Protein 7B27 (pdb70)

Nearest PDB structures (foldseek):
  7b27-assembly1_AAA  TM=1.005E+00  e=3.354E-48  Severe acute respiratory syndrome coronavirus 2
  7ora-assembly2_C  TM=9.867E-01  e=9.655E-39  Severe acute respiratory syndrome coronavirus 2
  7ps4-assembly1_E  TM=9.774E-01  e=1.907E-38  Severe acute respiratory syndrome coronavirus 2
  7ndc-assembly1_A  TM=9.432E-01  e=2.980E-39  Severe acute respiratory syndrome coronavirus 2
  7q6e-assembly1_C  TM=9.424E-01  e=5.886E-39  Severe acute respiratory syndrome coronavirus 2

Solvent-accessible surface area: 28440 Å² total; per-residue (Å²): 121,10,45,10,42,121,12,13,130,32,139,81,17,19,9,0,1,8,11,82,103,82,134,1,28,94,3,10,0,32,1,42,82,8,76,113,35,115,83,40,72,36,55,56,23,64,69,39,50,47,122,36,0,42,102,61,36,21,29,17,0,57,1,0,12,0,0,0,41,18,49,24,12,173,30,1,7,27,62,85,110,22,76,0,3,21,38,1,2,36,6,33,128,95,11,59,0,0,0,0,0,32,50,0,41,129,90,1,27,79,136,48,2,22,23,52,9,1,15,4,13,32,42,101,73,90,1,75,73,51,64,102,29,32,45,9,134,34,52,78,51,25,112,87,96,17,131,65,90,48,24,171,47,6,27,5,4,3,6,8,2,18,2,68,83,63,152,39,92,28,142,15,1,23,8,0,0,0,1,11,12,110,161,63,123,39,18,0,1,0,69,189,119,23,98,116,25,75,148,99,190,83,38,58,12,48,114,12,19,134,29,125,141,14,21,11,0,4,6,8,85,92,81,162,7,46,151,52,142,29,75,4,47,89,22,41,124,40,86,75,24,12,4,11,2,0,2,40,8,15,20,125,69,6,76,124,70,120,72,111,41,5,52,1,0,14,0,0,0,48,3,65,13,7,85,30,1,6,1,52,26,106,31,101,0,3,8,57,1,3,38,6,21,104,103,7,42,0,0,0,0,0,36,43,10,28,154,118,2,12,77,140,59,10,11,34,18,3,2,5,4,6,45,46,183,71,87,6,147,54,64,60,122,30,41,49,30,137,23,56,79,51,27,114,96,97,16,128,52,57,24,48,178,40,8,33,4,3,1,2,14,26,6,1,69,57,126,44,43,79,12,147,28,0,0,11,0,0,0,2,6,14,122,134,40,79,6,65,1,23,1,0,10,49,1,25,51,10,10,3,0,37,0,14,0,67,2,50,53,33,96,3,48,37,68,21,0,6,0,0,18,30,11,117,68,121,21,11,49,10,0,0,9,14,28,69,68,43,148,124,64,85,69,32,156,51,0,59,74,45,12,47,8,55,35,19,34,129,119,58,9,0,47,0,40,0,51,76,1,88,81,135,2,37,1,40,0,18,0,0,0,16,35,6,23,135,82,56,60,96,34,86,6,0,7,4,92,23,8,97,0,44,2,53,76,59,144,161,126,46,63,5,55,26,53,49,20,42,124,28,167,61,48,26,54,32,142,2,20,0,58,3,48,58,31,89,2,52,37,77,18,0,5,1,1,15,33,29,111,82,38,23,20,79,14,0,0,12,14,28,84,44,36,134,126,66,88,45,24,96,50,0,134,79,41,13,48,14,55,39,13,55,135,130,54,12,0,40,0,56,0,66,91,1,105,83,137,0,37,2,53,0,19,0,0,0,14,42,19,30,144,88,44,77,49,39,25,5,0,3,0,77,27,14,96,0,35,3,69,130

Secondary structure (P-SEA, 3-state):
cccccccccccccccccbbbbbbbcccccccccccccccccbbbbccccccccccccccbbbbbccccccccccccccccccccccccccccccccccccccccccccccccccccbbbbcccccccccccccccccccccccccccccccccccccbbbbccccccccccbbbbbbbbccccccccccccccccccccccc/cbbbbbbbcccccccbbbbbbbbbcccccccbbbbbbbbcccccccccccccccccbbbbcccccccccccccccccbbbbbbccccccccbbbbbbbccccccccccccccccbbbbbbccccc/cccccccccccccccbbbbbbbbbcccccccbbbbbbbbcccccccccccccccccbbbbcccccccbbbbbbccccbbbbbbccccccccbbbbbbbcccccccccccccccccccccccc/ccaaaaaaccccccccbbbbbccccccccaaaaaacccccbbbbccccccccccccccbbbbbbbccccccccccccccccccccccccccccccbbbbbbbccccccccccccccccccccccccccccccccccccccccccccccccccccccccccccccccccccbbbbbbbbbcc

Sequence (630 aa):
LCPFGEVFNATRFASVYAWNRKRISNCVADYSVLYNSASFSTFKCYGVSPTKLNDLCFTNVYADSFVIRGDEVRQIAPGQTGKIADYNYKLPDDFTGCVIAWNSNNLDSKVGGNYNYLYRLFRKSNLKPFERDISTEIYQAGSTPCNGVEGFNCYFPLQSYGFQPTNGVGYQPYRVVVLSFEHAPATVCGPKKSTNLVKNKCCPFGEVFNATRFASVYAWNRKRISNCVADYSVLYNSASFSTFKCYGVSPTKLNDLCFTNVYADSFVIRGDEVRQIAPGQTGKIADYNYKLPDDFTGCVIAWNSNNLDSKVGGNYNYLYRLFRKSNLKPFERDISTEIYQAGSTPCNGVEGFNCYFPLQSYGFQPTNGVGYQPYRVVVLSFEQVQLVESGGGLVRPGGSLRLSCVGSGFTFSGYAMNWYRQAPGKALELVAGISNAGDLTHYEEPMKGRVAISRANDKNTVYLQMDDLKPEDTAVYRCHAPGVRVGTGERKDVWGQGAQVTVSSEQKQVQLVESGGGLVRPGGSLRLSCVGSGFTFSGYAMNWYRQAPGKALELVAGISNAGDLTHYEEPMKGRVAISRANDKNTVYLQMDDLKPEDTAVYRCHAPGVRVGTGERKDVWGQGAQVTVSS

B-factor: mean 74.39, std 18.1, range [40.39, 150.67]

Foldseek 3Di:
DWPPCCQVVPQDAAALLAKDKDKTFQAEDECVCVVPDPQWPDKFWDPDDSVPPLVDFFHIKIKIKHKDAQLCLVQPDAPHDDQRCWNGAPAHNRFGFIKIKGQPLVRQADQQFRQRYKGFNADPGTADHVRHDPDFAWGQQDDDDQPSPADPSTGTRMGGQRSHDDPDSRSHMMMMITTGGHVDPRTHHHPVVHPPSNPVVD/DPPVCQVVPLDAAALLQKDKDFPFDDQDDQCCVVVPPFWPFKAWDQDDSNCPNVDDFGIKMKIKHKDFQQCLVLPDAPHDDQSCWNGAHAHNNFGWIKTKGFPLVNQADQQFRQRHKGFRDDPGTADHVHHDPDFAFHAQDPDDPVRPDDVSTHTRIGGLRQNSVDDSRSHMMMMMIITGD/DFAKAKDWADEDAQQAKTKIKIATDPFQLLQWKKWKWWADVPRDIDTAKIGHSQDPDIDGDPPQVPQWDWDADSVRRMIMIIGGSDDQRRQTWMKMKTPQCDDPPPPPRIHIYPTHGHGHHHDDD/DFAKEKDWADEAAQQDKIKIKIATPDFQLLQFKKWKWWAAVPGDIHTAKIDGSNDDDIGGDPVHPPQWDWDADSVRRMIMIIGGRDDQVRQTWMKMKTAACDPPPPPPRMHIYPTHGRGHDD

Radius of gyration: 33.66 Å; Cα contacts (8 Å, |Δi|>4): 1546; chains: 4; bounding box: 50×59×108 Å

Structure (mmCIF, N/CA/C/O backbone):
data_7B27
#
_entry.id   7B27
#
_cell.length_a   63.290
_cell.length_b   63.290
_cell.length_c   411.910
_cell.angle_alpha   90.000
_cell.angle_beta   90.000
_cell.angle_gamma   90.000
#
_symmetry.space_group_name_H-M   'P 43 21 2'
#
loop_
_entity.id
_entity.type
_entity.pdbx_description
1 polymer 'Surface glycoprotein'
2 polymer 'neutralizing nanobody NM1230'
3 non-polymer 2-acetamido-2-deoxy-beta-D-glucopyranose
#
loop_
_atom_site.group_PDB
_atom_site.id
_atom_site.type_symbol
_atom_site.label_atom_id
_atom_site.label_alt_id
_atom_site.label_comp_id
_atom_site.label_asym_id
_atom_site.label_entity_id
_atom_site.label_seq_id
_atom_site.pdbx_PDB_ins_code
_atom_site.Cartn_x
_atom_site.Cartn_y
_atom_site.Cartn_z
_atom_site.occupancy
_atom_site.B_iso_or_equiv
_atom_site.auth_seq_id
_atom_site.auth_comp_id
_atom_site.auth_asym_id
_atom_site.auth_atom_id
_atom_site.pdbx_PDB_model_num
ATOM 1 N N . LEU A 1 17 ? 12.393 -51.724 29.380 1.000 109.025 323 LEU AAA N 1
ATOM 2 C CA . LEU A 1 17 ? 11.424 -50.832 28.661 1.000 108.929 323 LEU AAA CA 1
ATOM 3 C C . LEU A 1 17 ? 11.351 -49.481 29.387 1.000 111.226 323 LEU AAA C 1
ATOM 4 O O . LEU A 1 17 ? 11.366 -49.485 30.635 1.000 111.696 323 LEU AAA O 1
ATOM 9 N N . CYS A 1 18 ? 11.287 -48.377 28.630 1.000 112.219 324 CYS AAA N 1
ATOM 10 C CA . CYS A 1 18 ? 11.171 -46.978 29.132 1.000 109.736 324 CYS AAA CA 1
ATOM 11 C C . CYS A 1 18 ? 9.992 -46.850 30.094 1.000 107.112 324 CYS AAA C 1
ATOM 12 O O . CYS A 1 18 ? 8.943 -47.456 29.877 1.000 98.996 324 CYS AAA O 1
ATOM 15 N N . PRO A 1 19 ? 10.123 -46.051 31.180 1.000 103.435 325 PRO AAA N 1
ATOM 16 C CA . PRO A 1 19 ? 9.013 -45.806 32.099 1.000 101.828 325 PRO AAA CA 1
ATOM 17 C C . PRO A 1 19 ? 8.092 -44.678 31.604 1.000 99.164 325 PRO AAA C 1
ATOM 18 O O . PRO A 1 19 ? 8.157 -43.585 32.141 1.000 100.178 325 PRO AAA O 1
ATOM 22 N N . PHE A 1 20 ? 7.271 -44.969 30.589 1.000 96.036 326 PHE AAA N 1
ATOM 23 C CA . PHE A 1 20 ? 6.234 -44.053 30.039 1.000 92.662 326 PHE AAA CA 1
ATOM 24 C C . PHE A 1 20 ? 4.940 -44.201 30.851 1.000 92.535 326 PHE AAA C 1
ATOM 25 O O . PHE A 1 20 ? 4.226 -43.196 31.017 1.000 92.351 326 PHE AAA O 1
ATOM 33 N N . GLY A 1 21 ? 4.653 -45.414 31.337 1.000 93.723 327 GLY AAA N 1
ATOM 34 C CA . GLY A 1 21 ? 3.486 -45.722 32.188 1.000 94.349 327 GLY AAA CA 1
ATOM 35 C C . GLY A 1 21 ? 3.464 -44.890 33.462 1.000 94.413 327 GLY AAA C 1
ATOM 36 O O . GLY A 1 21 ? 2.358 -44.533 33.910 1.000 92.508 327 GLY AAA O 1
ATOM 37 N N . GLU A 1 22 ? 4.640 -44.589 34.024 1.000 94.342 328 GLU AAA N 1
ATOM 38 C CA . GLU A 1 22 ? 4.805 -43.792 35.272 1.000 92.832 328 GLU AAA CA 1
ATOM 39 C C . GLU A 1 22 ? 4.288 -42.361 35.066 1.000 87.625 328 GLU AAA C 1
ATOM 40 O O . GLU A 1 22 ? 3.742 -41.799 36.035 1.000 87.117 328 GLU AAA O 1
ATOM 46 N N . VAL A 1 23 ? 4.452 -41.801 33.861 1.000 83.751 329 VAL AAA N 1
ATOM 47 C CA . VAL A 1 23 ? 4.123 -40.376 33.540 1.000 83.235 329 VAL AAA CA 1
ATOM 48 C C . VAL A 1 23 ? 2.734 -40.312 32.887 1.000 79.653 329 VAL AAA C 1
ATOM 49 O O . VAL A 1 23 ? 1.945 -39.436 33.293 1.000 76.252 329 VAL AAA O 1
ATOM 53 N N . PHE A 1 24 ? 2.444 -41.195 31.926 1.000 76.822 330 PHE AAA N 1
ATOM 54 C CA . PHE A 1 24 ? 1.157 -41.236 31.178 1.000 76.232 330 PHE AAA CA 1
ATOM 55 C C . PHE A 1 24 ? 0.035 -41.760 32.086 1.000 74.688 330 PHE AAA C 1
ATOM 56 O O . PHE A 1 24 ? -1.007 -41.083 32.182 1.000 74.456 330 PHE AAA O 1
ATOM 64 N N . ASN A 1 25 ? 0.243 -42.916 32.728 1.000 77.934 331 ASN AAA N 1
ATOM 65 C CA . ASN A 1 25 ? -0.767 -43.599 33.584 1.000 83.125 331 ASN AAA CA 1
ATOM 66 C C . ASN A 1 25 ? -0.528 -43.246 35.060 1.000 80.995 331 ASN AAA C 1
ATOM 67 O O . ASN A 1 25 ? -0.737 -44.127 35.919 1.000 83.428 331 ASN AAA O 1
ATOM 72 N N . ALA A 1 26 ? -0.129 -42.001 35.345 1.000 76.253 332 ALA AAA N 1
ATOM 73 C CA . ALA A 1 26 ? 0.049 -41.463 36.715 1.000 73.590 332 ALA AAA CA 1
ATOM 74 C C . ALA A 1 26 ? -1.328 -41.268 37.361 1.000 73.868 332 ALA AAA C 1
ATOM 75 O O . ALA A 1 26 ? -2.303 -41.034 36.618 1.000 72.114 332 ALA AAA O 1
ATOM 77 N N . THR A 1 27 ? -1.399 -41.367 38.693 1.000 76.259 333 THR AAA N 1
ATOM 78 C CA . THR A 1 27 ? -2.646 -41.238 39.498 1.000 75.571 333 THR AAA CA 1
ATOM 79 C C . THR A 1 27 ? -3.142 -39.788 39.458 1.000 72.635 333 THR AAA C 1
ATOM 80 O O . THR A 1 27 ? -4.316 -39.580 39.090 1.000 70.143 333 THR AAA O 1
ATOM 84 N N . ARG A 1 28 ? -2.280 -38.836 39.829 1.000 69.952 334 ARG AAA N 1
ATOM 85 C CA . ARG A 1 28 ? -2.591 -37.381 39.884 1.000 68.854 334 ARG AAA CA 1
ATOM 86 C C . ARG A 1 28 ? -1.504 -36.600 39.136 1.000 66.750 334 ARG AAA C 1
ATOM 87 O O . ARG A 1 28 ? -0.314 -36.783 39.464 1.000 66.576 334 ARG AAA O 1
ATOM 89 N N . PHE A 1 29 ? -1.908 -35.769 38.168 1.000 63.422 335 PHE AAA N 1
ATOM 90 C CA . PHE A 1 29 ? -1.024 -34.865 37.383 1.000 60.491 335 PHE AAA CA 1
ATOM 91 C C . PHE A 1 29 ? -0.900 -33.522 38.111 1.000 57.635 335 PHE AAA C 1
ATOM 92 O O . PHE A 1 29 ? -1.740 -33.224 38.984 1.000 57.607 335 PHE AAA O 1
ATOM 100 N N . ALA A 1 30 ? 0.117 -32.738 37.746 1.000 54.503 336 ALA AAA N 1
ATOM 101 C CA . ALA A 1 30 ? 0.410 -31.401 38.313 1.000 53.026 336 ALA AAA CA 1
ATOM 102 C C . ALA A 1 30 ? -0.390 -30.335 37.558 1.000 52.059 336 ALA AAA C 1
ATOM 103 O O . ALA A 1 30 ? -1.002 -30.668 36.523 1.000 49.647 336 ALA AAA O 1
ATOM 105 N N . SER A 1 31 ? -0.382 -29.101 38.071 1.000 51.595 337 SER AAA N 1
ATOM 106 C CA . SER A 1 31 ? -0.985 -27.902 37.432 1.000 51.599 337 SER AAA CA 1
ATOM 107 C C . SER A 1 31 ? -0.077 -27.426 36.292 1.000 52.718 337 SER AAA C 1
ATOM 108 O O . SER A 1 31 ? 1.123 -27.765 36.312 1.000 54.459 337 SER AAA O 1
ATOM 111 N N . VAL A 1 32 ? -0.634 -26.671 35.341 1.000 52.797 338 VAL AAA N 1
ATOM 112 C CA . VAL A 1 32 ? 0.083 -26.156 34.135 1.000 52.574 338 VAL AAA CA 1
ATOM 113 C C . VAL A 1 32 ? 1.227 -25.232 34.573 1.000 53.024 338 VAL AAA C 1
ATOM 114 O O . VAL A 1 32 ? 2.277 -25.253 33.909 1.000 58.254 338 VAL AAA O 1
ATOM 118 N N . TYR A 1 33 ? 1.031 -24.452 35.642 1.000 51.625 339 TYR AAA N 1
ATOM 119 C CA . TYR A 1 33 ? 2.014 -23.459 36.154 1.000 52.016 339 TYR AAA CA 1
ATOM 120 C C . TYR A 1 33 ? 3.158 -24.183 36.879 1.000 52.042 339 TYR AAA C 1
ATOM 121 O O . TYR A 1 33 ? 4.282 -23.643 36.889 1.000 53.060 339 TYR AAA O 1
ATOM 130 N N . ALA A 1 34 ? 2.879 -25.358 37.458 1.000 51.074 340 ALA AAA N 1
ATOM 131 C CA . ALA A 1 34 ? 3.837 -26.185 38.232 1.000 50.957 340 ALA AAA CA 1
ATOM 132 C C . ALA A 1 34 ? 4.037 -27.542 37.541 1.000 51.807 340 ALA AAA C 1
ATOM 133 O O . ALA A 1 34 ? 4.026 -28.573 38.244 1.000 52.161 340 ALA AAA O 1
ATOM 135 N N . TRP A 1 35 ? 4.223 -27.528 36.216 1.000 52.976 341 TRP AAA N 1
ATOM 136 C CA . TRP A 1 35 ? 4.360 -28.730 35.344 1.000 52.257 341 TRP AAA CA 1
ATOM 137 C C . TRP A 1 35 ? 5.518 -29.615 35.824 1.000 54.299 341 TRP AAA C 1
ATOM 138 O O . TRP A 1 35 ? 6.644 -29.097 35.960 1.000 56.514 341 TRP AAA O 1
ATOM 149 N N . ASN A 1 36 ? 5.236 -30.900 36.074 1.000 57.349 342 ASN AAA N 1
ATOM 150 C CA . ASN A 1 36 ? 6.236 -31.935 36.452 1.000 58.797 342 ASN AAA CA 1
ATOM 151 C C . ASN A 1 36 ? 7.012 -32.354 35.199 1.000 59.617 342 ASN AAA C 1
ATOM 152 O O . ASN A 1 36 ? 6.367 -32.581 34.160 1.000 60.379 342 ASN AAA O 1
ATOM 157 N N . ARG A 1 37 ? 8.341 -32.452 35.308 1.000 64.216 343 ARG AAA N 1
ATOM 158 C CA . ARG A 1 37 ? 9.254 -32.894 34.219 1.000 66.221 343 ARG AAA CA 1
ATOM 159 C C . ARG A 1 37 ? 9.951 -34.192 34.644 1.000 66.939 343 ARG AAA C 1
ATOM 160 O O . ARG A 1 37 ? 10.561 -34.204 35.731 1.000 66.357 343 ARG AAA O 1
ATOM 168 N N . LYS A 1 38 ? 9.860 -35.232 33.807 1.000 70.328 344 LYS AAA N 1
ATOM 169 C CA . LYS A 1 38 ? 10.551 -36.539 33.979 1.000 72.077 344 LYS AAA CA 1
ATOM 170 C C . LYS A 1 38 ? 11.727 -36.606 32.998 1.000 75.873 344 LYS AAA C 1
ATOM 171 O O . LYS A 1 38 ? 11.651 -35.943 31.944 1.000 80.024 344 LYS AAA O 1
ATOM 177 N N . ARG A 1 39 ? 12.768 -37.373 33.341 1.000 82.330 345 ARG AAA N 1
ATOM 178 C CA . ARG A 1 39 ? 13.971 -37.606 32.495 1.000 88.279 345 ARG AAA CA 1
ATOM 179 C C . ARG A 1 39 ? 14.001 -39.080 32.070 1.000 89.747 345 ARG AAA C 1
ATOM 180 O O . ARG A 1 39 ? 14.405 -39.927 32.893 1.000 91.279 345 ARG AAA O 1
ATOM 188 N N . ILE A 1 40 ? 13.575 -39.368 30.835 1.000 86.775 346 ILE AAA N 1
ATOM 189 C CA . ILE A 1 40 ? 13.599 -40.729 30.219 1.000 86.067 346 ILE AAA CA 1
ATOM 190 C C . ILE A 1 40 ? 14.960 -40.909 29.534 1.000 88.058 346 ILE AAA C 1
ATOM 191 O O . ILE A 1 40 ? 15.242 -40.145 28.588 1.000 86.089 346 ILE AAA O 1
ATOM 196 N N . SER A 1 41 ? 15.772 -41.867 29.998 1.000 89.139 347 SER AAA N 1
ATOM 197 C CA . SER A 1 41 ? 17.121 -42.172 29.447 1.000 87.290 347 SER AAA CA 1
ATOM 198 C C . SER A 1 41 ? 17.556 -43.597 29.815 1.000 85.358 347 SER AAA C 1
ATOM 199 O O . SER A 1 41 ? 17.152 -44.087 30.889 1.000 83.381 347 SER AAA O 1
ATOM 202 N N . ASN A 1 42 ? 18.346 -44.223 28.933 1.000 86.609 348 ASN AAA N 1
ATOM 203 C CA . ASN A 1 42 ? 18.989 -45.556 29.107 1.000 90.103 348 ASN AAA CA 1
ATOM 204 C C . ASN A 1 42 ? 17.891 -46.619 29.223 1.000 92.064 348 ASN AAA C 1
ATOM 205 O O . ASN A 1 42 ? 17.811 -47.287 30.274 1.000 92.503 348 ASN AAA O 1
ATOM 210 N N . CYS A 1 43 ? 17.085 -46.761 28.166 1.000 94.852 349 CYS AAA N 1
ATOM 211 C CA . CYS A 1 43 ? 15.892 -47.649 28.115 1.000 98.468 349 CYS AAA CA 1
ATOM 212 C C . CYS A 1 43 ? 15.336 -47.729 26.687 1.000 94.452 349 CYS AAA C 1
ATOM 213 O O . CYS A 1 43 ? 15.634 -46.829 25.878 1.000 88.092 349 CYS AAA O 1
ATOM 216 N N . VAL A 1 44 ? 14.567 -48.784 26.403 1.000 94.944 350 VAL AAA N 1
ATOM 217 C CA . VAL A 1 44 ? 13.859 -49.013 25.107 1.000 96.234 350 VAL AAA CA 1
ATOM 218 C C . VAL A 1 44 ? 12.592 -48.151 25.099 1.000 99.275 350 VAL AAA C 1
ATOM 219 O O . VAL A 1 44 ? 11.798 -48.277 26.048 1.000 105.283 350 VAL AAA O 1
ATOM 223 N N . ALA A 1 45 ? 12.420 -47.305 24.078 1.000 96.078 351 ALA AAA N 1
ATOM 224 C CA . ALA A 1 45 ? 11.254 -46.406 23.908 1.000 91.221 351 ALA AAA CA 1
ATOM 225 C C . ALA A 1 45 ? 10.228 -47.067 22.980 1.000 90.046 351 ALA AAA C 1
ATOM 226 O O . ALA A 1 45 ? 10.343 -46.899 21.749 1.000 91.807 351 ALA AAA O 1
ATOM 228 N N . ASP A 1 46 ? 9.272 -47.801 23.559 1.000 88.222 352 ASP AAA N 1
ATOM 229 C CA . ASP A 1 46 ? 8.152 -48.453 22.828 1.000 88.551 352 ASP AAA CA 1
ATOM 230 C C . ASP A 1 46 ? 7.083 -47.397 22.527 1.000 89.462 352 ASP AAA C 1
ATOM 231 O O . ASP A 1 46 ? 6.295 -47.077 23.440 1.000 94.078 352 ASP AAA O 1
ATOM 236 N N . TYR A 1 47 ? 7.066 -46.881 21.293 1.000 86.763 353 TYR AAA N 1
ATOM 237 C CA . TYR A 1 47 ? 6.116 -45.844 20.811 1.000 84.621 353 TYR AAA CA 1
ATOM 238 C C . TYR A 1 47 ? 4.857 -46.505 20.234 1.000 84.659 353 TYR AAA C 1
ATOM 239 O O . TYR A 1 47 ? 3.948 -45.765 19.810 1.000 81.237 353 TYR AAA O 1
ATOM 248 N N . SER A 1 48 ? 4.805 -47.844 20.220 1.000 89.062 354 SER AAA N 1
ATOM 249 C CA . SER A 1 48 ? 3.652 -48.650 19.735 1.000 95.853 354 SER AAA CA 1
ATOM 250 C C . SER A 1 48 ? 2.412 -48.342 20.583 1.000 101.856 354 SER AAA C 1
ATOM 251 O O . SER A 1 48 ? 1.367 -48.002 19.997 1.000 112.087 354 SER AAA O 1
ATOM 254 N N . VAL A 1 49 ? 2.538 -48.458 21.911 1.000 102.544 355 VAL AAA N 1
ATOM 255 C CA . VAL A 1 49 ? 1.462 -48.166 22.909 1.000 103.081 355 VAL AAA CA 1
ATOM 256 C C . VAL A 1 49 ? 0.895 -46.760 22.669 1.000 105.997 355 VAL AAA C 1
ATOM 257 O O . VAL A 1 49 ? -0.329 -46.591 22.834 1.000 108.839 355 VAL AAA O 1
ATOM 261 N N . LEU A 1 50 ? 1.744 -45.793 22.300 1.000 103.048 356 LEU AAA N 1
ATOM 262 C CA . LEU A 1 50 ? 1.334 -44.386 22.037 1.000 98.375 356 LEU AAA CA 1
ATOM 263 C C . LEU A 1 50 ? 0.587 -44.316 20.698 1.000 102.462 356 LEU AAA C 1
ATOM 264 O O . LEU A 1 50 ? -0.423 -43.586 20.632 1.000 104.311 356 LEU AAA O 1
ATOM 269 N N . TYR A 1 51 ? 1.061 -45.042 19.677 1.000 106.798 357 TYR AAA N 1
ATOM 270 C CA . TYR A 1 51 ? 0.428 -45.128 18.332 1.000 108.794 357 TYR AAA CA 1
ATOM 271 C C . TYR A 1 51 ? -0.960 -45.768 18.455 1.000 109.828 357 TYR AAA C 1
ATOM 272 O O . TYR A 1 51 ? -1.962 -45.056 18.242 1.000 110.521 357 TYR AAA O 1
ATOM 281 N N . ASN A 1 52 ? -1.012 -47.063 18.791 1.000 113.647 358 ASN AAA N 1
ATOM 282 C CA . ASN A 1 52 ? -2.269 -47.860 18.869 1.000 115.705 358 ASN AAA CA 1
ATOM 283 C C . ASN A 1 52 ? -2.991 -47.522 20.182 1.000 113.116 358 ASN AAA C 1
ATOM 284 O O . ASN A 1 52 ? -3.002 -48.369 21.098 1.000 107.986 358 ASN AAA O 1
ATOM 289 N N . SER A 1 53 ? -3.577 -46.322 20.250 1.000 114.280 359 SER AAA N 1
ATOM 290 C CA . SER A 1 53 ? -4.328 -45.786 21.417 1.000 115.935 359 SER AAA CA 1
ATOM 291 C C . SER A 1 53 ? -5.394 -44.796 20.932 1.000 115.460 359 SER AAA C 1
ATOM 292 O O . SER A 1 53 ? -5.019 -43.692 20.487 1.000 113.530 359 SER AAA O 1
ATOM 295 N N . ALA A 1 54 ? -6.671 -45.182 21.025 1.000 115.163 360 ALA AAA N 1
ATOM 296 C CA . ALA A 1 54 ? -7.842 -44.390 20.577 1.000 115.281 360 ALA AAA CA 1
ATOM 297 C C . ALA A 1 54 ? -8.236 -43.361 21.647 1.000 115.218 360 ALA AAA C 1
ATOM 298 O O . ALA A 1 54 ? -9.090 -42.503 21.346 1.000 120.653 360 ALA AAA O 1
ATOM 300 N N . SER A 1 55 ? -7.641 -43.445 22.843 1.000 107.921 361 SER AAA N 1
ATOM 301 C CA . SER A 1 55 ? -7.886 -42.532 23.991 1.000 100.232 361 SER AAA CA 1
ATOM 302 C C . SER A 1 55 ? -7.285 -41.148 23.712 1.000 94.084 361 SER AAA C 1
ATOM 303 O O . SER A 1 55 ? -7.909 -40.144 24.111 1.000 94.950 361 SER AAA O 1
ATOM 306 N N . PHE A 1 56 ? -6.122 -41.105 23.053 1.000 86.532 362 PHE AAA N 1
ATOM 307 C CA . PHE A 1 56 ? -5.320 -39.879 22.791 1.000 84.967 362 PHE AAA CA 1
ATOM 308 C C . PHE A 1 56 ? -6.063 -38.979 21.794 1.000 82.068 362 PHE AAA C 1
ATOM 309 O O . PHE A 1 56 ? -6.124 -39.332 20.600 1.000 87.551 362 PHE AAA O 1
ATOM 317 N N . SER A 1 57 ? -6.607 -37.856 22.277 1.000 78.808 363 SER AAA N 1
ATOM 318 C CA . SER A 1 57 ? -7.320 -36.830 21.468 1.000 76.374 363 SER AAA CA 1
ATOM 319 C C . SER A 1 57 ? -6.329 -36.138 20.525 1.000 73.560 363 SER AAA C 1
ATOM 320 O O . SER A 1 57 ? -6.588 -36.124 19.305 1.000 78.539 363 SER AAA O 1
ATOM 323 N N . THR A 1 58 ? -5.241 -35.592 21.079 1.000 68.125 364 THR AAA N 1
ATOM 324 C CA . THR A 1 58 ? -4.158 -34.888 20.339 1.000 65.201 364 THR AAA CA 1
ATOM 325 C C . THR A 1 58 ? -2.882 -35.738 20.373 1.000 66.465 364 THR AAA C 1
ATOM 326 O O . THR A 1 58 ? -2.563 -36.283 21.447 1.000 67.976 364 THR AAA O 1
ATOM 330 N N . PHE A 1 59 ? -2.201 -35.849 19.229 1.000 69.621 365 PHE AAA N 1
ATOM 331 C CA . PHE A 1 59 ? -0.860 -36.471 19.065 1.000 68.331 365 PHE AAA CA 1
ATOM 332 C C . PHE A 1 59 ? -0.174 -35.814 17.861 1.000 66.446 365 PHE AAA C 1
ATOM 333 O O . PHE A 1 59 ? -0.213 -36.381 16.751 1.000 68.358 365 PHE AAA O 1
ATOM 341 N N . LYS A 1 60 ? 0.430 -34.645 18.089 1.000 64.974 366 LYS AAA N 1
ATOM 342 C CA . LYS A 1 60 ? 1.136 -33.834 17.061 1.000 67.423 366 LYS AAA CA 1
ATOM 343 C C . LYS A 1 60 ? 2.616 -33.737 17.443 1.000 68.067 366 LYS AAA C 1
ATOM 344 O O . LYS A 1 60 ? 2.900 -33.496 18.632 1.000 72.368 366 LYS AAA O 1
ATOM 350 N N . CYS A 1 61 ? 3.513 -33.924 16.472 1.000 68.507 367 CYS AAA N 1
ATOM 351 C CA . CYS A 1 61 ? 4.986 -33.805 16.644 1.000 68.725 367 CYS AAA CA 1
ATOM 352 C C . CYS A 1 61 ? 5.501 -32.609 15.837 1.000 66.335 367 CYS AAA C 1
ATOM 353 O O . CYS A 1 61 ? 4.846 -32.234 14.844 1.000 67.103 367 CYS AAA O 1
ATOM 356 N N . TYR A 1 62 ? 6.621 -32.029 16.276 1.000 67.400 368 TYR AAA N 1
ATOM 357 C CA . TYR A 1 62 ? 7.297 -30.861 15.654 1.000 71.579 368 TYR AAA CA 1
ATOM 358 C C . TYR A 1 62 ? 8.781 -31.186 15.458 1.000 73.834 368 TYR AAA C 1
ATOM 359 O O . TYR A 1 62 ? 9.418 -31.649 16.423 1.000 75.384 368 TYR AAA O 1
ATOM 368 N N . GLY A 1 63 ? 9.304 -30.957 14.248 1.000 76.993 369 GLY AAA N 1
ATOM 369 C CA . GLY A 1 63 ? 10.717 -31.196 13.889 1.000 77.057 369 GLY AAA CA 1
ATOM 370 C C . GLY A 1 63 ? 11.049 -32.677 13.778 1.000 75.576 369 GLY AAA C 1
ATOM 371 O O . GLY A 1 63 ? 12.251 -33.004 13.710 1.000 74.443 369 GLY AAA O 1
ATOM 372 N N . VAL A 1 64 ? 10.024 -33.536 13.750 1.000 73.138 370 VAL AAA N 1
ATOM 373 C CA . VAL A 1 64 ? 10.128 -35.022 13.624 1.000 75.191 370 VAL AAA CA 1
ATOM 374 C C . VAL A 1 64 ? 8.847 -35.521 12.942 1.000 76.503 370 VAL AAA C 1
ATOM 375 O O . VAL A 1 64 ? 8.015 -34.670 12.568 1.000 79.720 370 VAL AAA O 1
ATOM 379 N N . SER A 1 65 ? 8.700 -36.839 12.778 1.000 76.066 371 SER AAA N 1
ATOM 380 C CA . SER A 1 65 ? 7.515 -37.494 12.165 1.000 77.051 371 SER AAA CA 1
ATOM 381 C C . SER A 1 65 ? 6.912 -38.492 13.151 1.000 76.789 371 SER AAA C 1
ATOM 382 O O . SER A 1 65 ? 7.584 -39.444 13.540 1.000 80.972 371 SER AAA O 1
ATOM 385 N N . PRO A 1 66 ? 5.643 -38.312 13.592 1.000 79.444 372 PRO AAA N 1
ATOM 386 C CA . PRO A 1 66 ? 5.004 -39.258 14.509 1.000 81.666 372 PRO AAA CA 1
ATOM 387 C C . PRO A 1 66 ? 5.072 -40.700 13.988 1.000 83.815 372 PRO AAA C 1
ATOM 388 O O . PRO A 1 66 ? 5.593 -41.536 14.689 1.000 90.957 372 PRO AAA O 1
ATOM 392 N N . THR A 1 67 ? 4.588 -40.933 12.764 1.000 85.639 373 THR AAA N 1
ATOM 393 C CA . THR A 1 67 ? 4.493 -42.268 12.107 1.000 85.414 373 THR AAA CA 1
ATOM 394 C C . THR A 1 67 ? 5.826 -43.026 12.211 1.000 82.362 373 THR AAA C 1
ATOM 395 O O . THR A 1 67 ? 5.776 -44.269 12.307 1.000 79.201 373 THR AAA O 1
ATOM 399 N N . LYS A 1 68 ? 6.962 -42.315 12.194 1.000 79.998 374 LYS AAA N 1
ATOM 400 C CA . LYS A 1 68 ? 8.328 -42.904 12.276 1.000 79.303 374 LYS AAA CA 1
ATOM 401 C C . LYS A 1 68 ? 9.091 -42.304 13.466 1.000 81.077 374 LYS AAA C 1
ATOM 402 O O . LYS A 1 68 ? 9.952 -41.432 13.230 1.000 81.518 374 LYS AAA O 1
ATOM 404 N N . LEU A 1 69 ? 8.784 -42.756 14.691 1.000 80.371 375 LEU AAA N 1
ATOM 405 C CA . LEU A 1 69 ? 9.549 -42.436 15.932 1.000 80.884 375 LEU AAA CA 1
ATOM 406 C C . LEU A 1 69 ? 10.470 -43.609 16.294 1.000 83.999 375 LEU AAA C 1
ATOM 407 O O . LEU A 1 69 ? 11.538 -43.350 16.884 1.000 84.750 375 LEU AAA O 1
ATOM 412 N N . ASN A 1 70 ? 10.068 -44.844 15.966 1.000 86.054 376 ASN AAA N 1
ATOM 413 C CA . ASN A 1 70 ? 10.865 -46.083 16.185 1.000 86.291 376 ASN AAA CA 1
ATOM 414 C C . ASN A 1 70 ? 12.113 -46.071 15.291 1.000 87.298 376 ASN AAA C 1
ATOM 415 O O . ASN A 1 70 ? 13.042 -46.852 15.578 1.000 84.417 376 ASN AAA O 1
ATOM 420 N N . ASP A 1 71 ? 12.132 -45.223 14.255 1.000 92.057 377 ASP AAA N 1
ATOM 421 C CA . ASP A 1 71 ? 13.248 -45.091 13.278 1.000 95.069 377 ASP AAA CA 1
ATOM 422 C C . ASP A 1 71 ? 14.182 -43.943 13.690 1.000 91.558 377 ASP AAA C 1
ATOM 423 O O . ASP A 1 71 ? 14.842 -43.378 12.794 1.000 94.365 377 ASP AAA O 1
ATOM 428 N N . LEU A 1 72 ? 14.251 -43.621 14.988 1.000 85.875 378 LEU AAA N 1
ATOM 429 C CA . LEU A 1 72 ? 15.038 -42.479 15.530 1.000 86.173 378 LEU AAA CA 1
ATOM 430 C C . LEU A 1 72 ? 15.629 -42.847 16.896 1.000 84.208 378 LEU AAA C 1
ATOM 431 O O . LEU A 1 72 ? 15.076 -43.746 17.562 1.000 79.230 378 LEU AAA O 1
ATOM 436 N N . CYS A 1 73 ? 16.706 -42.157 17.286 1.000 86.715 379 CYS AAA N 1
ATOM 437 C CA . CYS A 1 73 ? 17.444 -42.339 18.566 1.000 92.036 379 CYS AAA CA 1
ATOM 438 C C . CYS A 1 73 ? 17.939 -40.980 19.076 1.000 93.070 379 CYS AAA C 1
ATOM 439 O O . CYS A 1 73 ? 18.608 -40.267 18.299 1.000 87.878 379 CYS AAA O 1
ATOM 442 N N . PHE A 1 74 ? 17.621 -40.647 20.333 1.000 93.034 380 PHE AAA N 1
ATOM 443 C CA . PHE A 1 74 ? 17.949 -39.355 20.994 1.000 90.293 380 PHE AAA CA 1
ATOM 444 C C . PHE A 1 74 ? 18.748 -39.626 22.276 1.000 86.992 380 PHE AAA C 1
ATOM 445 O O . PHE A 1 74 ? 18.578 -40.708 22.875 1.000 79.631 380 PHE AAA O 1
ATOM 453 N N . THR A 1 75 ? 19.580 -38.660 22.682 1.000 86.453 381 THR AAA N 1
ATOM 454 C CA . THR A 1 75 ? 20.508 -38.755 23.845 1.000 89.072 381 THR AAA CA 1
ATOM 455 C C . THR A 1 75 ? 19.800 -38.328 25.139 1.000 91.354 381 THR AAA C 1
ATOM 456 O O . THR A 1 75 ? 20.416 -38.487 26.209 1.000 92.283 381 THR AAA O 1
ATOM 460 N N . ASN A 1 76 ? 18.574 -37.797 25.045 1.000 95.482 382 ASN AAA N 1
ATOM 461 C CA . ASN A 1 76 ? 17.722 -37.424 26.208 1.000 94.850 382 ASN AAA CA 1
ATOM 462 C C . ASN A 1 76 ? 16.295 -37.137 25.728 1.000 90.376 382 ASN AAA C 1
ATOM 463 O O . ASN A 1 76 ? 16.140 -36.612 24.608 1.000 89.770 382 ASN AAA O 1
ATOM 468 N N . VAL A 1 77 ? 15.301 -37.470 26.558 1.000 85.659 383 VAL AAA N 1
ATOM 469 C CA . VAL A 1 77 ? 13.845 -37.292 26.273 1.000 81.907 383 VAL AAA CA 1
ATOM 470 C C . VAL A 1 77 ? 13.161 -36.776 27.545 1.000 83.069 383 VAL AAA C 1
ATOM 471 O O . VAL A 1 77 ? 12.903 -37.593 28.453 1.000 81.997 383 VAL AAA O 1
ATOM 475 N N . TYR A 1 78 ? 12.894 -35.466 27.603 1.000 83.205 384 TYR AAA N 1
ATOM 476 C CA . TYR A 1 78 ? 12.222 -34.774 28.735 1.000 80.041 384 TYR AAA CA 1
ATOM 477 C C . TYR A 1 78 ? 10.703 -34.867 28.553 1.000 74.825 384 TYR AAA C 1
ATOM 478 O O . TYR A 1 78 ? 10.160 -34.169 27.673 1.000 72.162 384 TYR AAA O 1
ATOM 487 N N . ALA A 1 79 ? 10.047 -35.708 29.362 1.000 71.717 385 ALA AAA N 1
ATOM 488 C CA . ALA A 1 79 ? 8.587 -35.963 29.336 1.000 70.244 385 ALA AAA CA 1
ATOM 489 C C . ALA A 1 79 ? 7.885 -35.057 30.356 1.000 69.715 385 ALA AAA C 1
ATOM 490 O O . ALA A 1 79 ? 7.706 -35.488 31.514 1.000 73.320 385 ALA AAA O 1
ATOM 492 N N . ASP A 1 80 ? 7.505 -33.848 29.929 1.000 66.341 386 ASP AAA N 1
ATOM 493 C CA . ASP A 1 80 ? 6.745 -32.859 30.742 1.000 61.217 386 ASP AAA CA 1
ATOM 494 C C . ASP A 1 80 ? 5.263 -33.246 30.715 1.000 59.346 386 ASP AAA C 1
ATOM 495 O O . ASP A 1 80 ? 4.795 -33.692 29.650 1.000 61.019 386 ASP AAA O 1
ATOM 500 N N . SER A 1 81 ? 4.563 -33.087 31.843 1.000 56.298 387 SER AAA N 1
ATOM 501 C CA . SER A 1 81 ? 3.130 -33.448 32.017 1.000 55.801 387 SER AAA CA 1
ATOM 502 C C . SER A 1 81 ? 2.426 -32.417 32.907 1.000 54.711 387 SER AAA C 1
ATOM 503 O O . SER A 1 81 ? 3.079 -31.877 33.821 1.000 54.857 387 SER AAA O 1
ATOM 506 N N . PHE A 1 82 ? 1.140 -32.167 32.641 1.000 55.169 388 PHE AAA N 1
ATOM 507 C CA . PHE A 1 82 ? 0.277 -31.208 33.381 1.000 55.215 388 PHE AAA CA 1
ATOM 508 C C . PHE A 1 82 ? -1.173 -31.336 32.895 1.000 54.378 388 PHE AAA C 1
ATOM 509 O O . PHE A 1 82 ? -1.421 -32.099 31.938 1.000 54.274 388 PHE AAA O 1
ATOM 517 N N . VAL A 1 83 ? -2.094 -30.614 33.543 1.000 52.555 389 VAL AAA N 1
ATOM 518 C CA . VAL A 1 83 ? -3.547 -30.565 33.196 1.000 51.313 389 VAL AAA CA 1
ATOM 519 C C . VAL A 1 83 ? -3.911 -29.130 32.800 1.000 51.363 389 VAL AAA C 1
ATOM 520 O O . VAL A 1 83 ? -3.467 -28.194 33.493 1.000 51.193 389 VAL AAA O 1
ATOM 524 N N . ILE A 1 84 ? -4.688 -28.982 31.721 1.000 51.707 390 ILE AAA N 1
ATOM 525 C CA . ILE A 1 84 ? -5.256 -27.688 31.234 1.000 53.216 390 ILE AAA CA 1
ATOM 526 C C . ILE A 1 84 ? -6.666 -27.949 30.690 1.000 56.403 390 ILE AAA C 1
ATOM 527 O O . ILE A 1 84 ? -7.092 -29.121 30.694 1.000 56.480 390 ILE AAA O 1
ATOM 532 N N . ARG A 1 85 ? -7.356 -26.894 30.243 1.000 60.388 391 ARG AAA N 1
ATOM 533 C CA . ARG A 1 85 ? -8.667 -26.986 29.545 1.000 63.960 391 ARG AAA CA 1
ATOM 534 C C . ARG A 1 85 ? -8.442 -27.483 28.112 1.000 63.895 391 ARG AAA C 1
ATOM 535 O O . ARG A 1 85 ? -7.307 -27.352 27.610 1.000 60.830 391 ARG AAA O 1
ATOM 543 N N . GLY A 1 86 ? -9.494 -28.020 27.484 1.000 66.788 392 GLY AAA N 1
ATOM 544 C CA . GLY A 1 86 ? -9.477 -28.525 26.097 1.000 68.885 392 GLY AAA CA 1
ATOM 545 C C . GLY A 1 86 ? -9.229 -27.419 25.085 1.000 70.431 392 GLY AAA C 1
ATOM 546 O O . GLY A 1 86 ? -8.539 -27.686 24.081 1.000 72.103 392 GLY AAA O 1
ATOM 547 N N . ASP A 1 87 ? -9.763 -26.218 25.341 1.000 71.883 393 ASP AAA N 1
ATOM 548 C CA . ASP A 1 87 ? -9.645 -25.032 24.447 1.000 73.216 393 ASP AAA CA 1
ATOM 549 C C . ASP A 1 87 ? -8.238 -24.423 24.558 1.000 71.803 393 ASP AAA C 1
ATOM 550 O O . ASP A 1 87 ? -7.909 -23.566 23.713 1.000 72.222 393 ASP AAA O 1
ATOM 555 N N . GLU A 1 88 ? -7.444 -24.846 25.551 1.000 68.885 394 GLU AAA N 1
ATOM 556 C CA . GLU A 1 88 ? -6.070 -24.338 25.820 1.000 65.510 394 GLU AAA CA 1
ATOM 557 C C . GLU A 1 88 ? -5.013 -25.313 25.278 1.000 61.610 394 GLU AAA C 1
ATOM 558 O O . GLU A 1 88 ? -3.815 -24.992 25.393 1.000 60.312 394 GLU AAA O 1
ATOM 564 N N . VAL A 1 89 ? -5.428 -26.452 24.711 1.000 60.183 395 VAL AAA N 1
ATOM 565 C CA . VAL A 1 89 ? -4.512 -27.499 24.159 1.000 58.649 395 VAL AAA CA 1
ATOM 566 C C . VAL A 1 89 ? -3.839 -26.949 22.894 1.000 56.469 395 VAL AAA C 1
ATOM 567 O O . VAL A 1 89 ? -2.679 -27.323 22.634 1.000 53.509 395 VAL AAA O 1
ATOM 571 N N . ARG A 1 90 ? -4.546 -26.096 22.144 1.000 58.274 396 ARG AAA N 1
ATOM 572 C CA . ARG A 1 90 ? -4.053 -25.438 20.902 1.000 60.877 396 ARG AAA CA 1
ATOM 573 C C . ARG A 1 90 ? -2.896 -24.480 21.224 1.000 60.443 396 ARG AAA C 1
ATOM 574 O O . ARG A 1 90 ? -2.062 -24.253 20.324 1.000 59.706 396 ARG AAA O 1
ATOM 582 N N . GLN A 1 91 ? -2.853 -23.928 22.444 1.000 59.825 397 GLN AAA N 1
ATOM 583 C CA . GLN A 1 91 ? -1.782 -23.000 22.906 1.000 58.265 397 GLN AAA CA 1
ATOM 584 C C . GLN A 1 91 ? -0.471 -23.772 23.102 1.000 56.624 397 GLN AAA C 1
ATOM 585 O O . GLN A 1 91 ? 0.600 -23.163 22.913 1.000 57.402 397 GLN AAA O 1
ATOM 591 N N . ILE A 1 92 ? -0.550 -25.058 23.461 1.000 53.974 398 ILE AAA N 1
ATOM 592 C CA . ILE A 1 92 ? 0.636 -25.939 23.686 1.000 53.280 398 ILE AAA CA 1
ATOM 593 C C . ILE A 1 92 ? 1.271 -26.233 22.321 1.000 52.976 398 ILE AAA C 1
ATOM 594 O O . ILE A 1 92 ? 1.039 -27.332 21.777 1.000 52.424 398 ILE AAA O 1
ATOM 599 N N . ALA A 1 93 ? 2.028 -25.268 21.788 1.000 55.300 399 ALA AAA N 1
ATOM 600 C CA . ALA A 1 93 ? 2.719 -25.347 20.479 1.000 58.320 399 ALA AAA CA 1
ATOM 601 C C . ALA A 1 93 ? 3.757 -24.232 20.370 1.000 57.909 399 ALA AAA C 1
ATOM 602 O O . ALA A 1 93 ? 3.675 -23.235 21.084 1.000 59.541 399 ALA AAA O 1
ATOM 604 N N . PRO A 1 94 ? 4.764 -24.363 19.474 1.000 57.229 400 PRO AAA N 1
ATOM 605 C CA . PRO A 1 94 ? 5.781 -23.326 19.294 1.000 58.013 400 PRO AAA CA 1
ATOM 606 C C . PRO A 1 94 ? 5.190 -22.002 18.782 1.000 57.809 400 PRO AAA C 1
ATOM 607 O O . PRO A 1 94 ? 4.290 -22.048 17.962 1.000 58.322 400 PRO AAA O 1
ATOM 611 N N . GLY A 1 95 ? 5.710 -20.874 19.280 1.000 57.311 401 GLY AAA N 1
ATOM 612 C CA . GLY A 1 95 ? 5.310 -19.509 18.883 1.000 56.729 401 GLY AAA CA 1
ATOM 613 C C . GLY A 1 95 ? 3.804 -19.317 18.930 1.000 55.919 401 GLY AAA C 1
ATOM 614 O O . GLY A 1 95 ? 3.200 -19.148 17.853 1.000 57.143 401 GLY AAA O 1
ATOM 615 N N . GLN A 1 96 ? 3.219 -19.349 20.132 1.000 57.849 402 GLN AAA N 1
ATOM 616 C CA . GLN A 1 96 ? 1.760 -19.183 20.373 1.000 60.381 402 GLN AAA CA 1
ATOM 617 C C . GLN A 1 96 ? 1.530 -18.003 21.324 1.000 60.013 402 GLN AAA C 1
ATOM 618 O O . GLN A 1 96 ? 2.524 -17.445 21.830 1.000 60.230 402 GLN AAA O 1
ATOM 624 N N . THR A 1 97 ? 0.261 -17.638 21.536 1.000 58.990 403 THR AAA N 1
ATOM 625 C CA . THR A 1 97 ? -0.188 -16.539 22.433 1.000 58.987 403 THR AAA CA 1
ATOM 626 C C . THR A 1 97 ? -1.281 -17.075 23.365 1.000 61.317 403 THR AAA C 1
ATOM 627 O O . THR A 1 97 ? -1.844 -18.145 23.057 1.000 66.071 403 THR AAA O 1
ATOM 631 N N . GLY A 1 98 ? -1.556 -16.357 24.459 1.000 62.160 404 GLY AAA N 1
ATOM 632 C CA . GLY A 1 98 ? -2.594 -16.700 25.451 1.000 61.269 404 GLY AAA CA 1
ATOM 633 C C . GLY A 1 98 ? -1.982 -17.017 26.804 1.000 59.553 404 GLY AAA C 1
ATOM 634 O O . GLY A 1 98 ? -0.789 -17.368 26.841 1.000 58.058 404 GLY AAA O 1
ATOM 635 N N . LYS A 1 99 ? -2.787 -16.930 27.867 1.000 57.724 405 LYS AAA N 1
ATOM 636 C CA . LYS A 1 99 ? -2.345 -17.011 29.287 1.000 58.143 405 LYS AAA CA 1
ATOM 637 C C . LYS A 1 99 ? -1.413 -18.215 29.482 1.000 56.199 405 LYS AAA C 1
ATOM 638 O O . LYS A 1 99 ? -0.369 -18.043 30.137 1.000 58.948 405 LYS AAA O 1
ATOM 644 N N . ILE A 1 100 ? -1.766 -19.376 28.919 1.000 53.749 406 ILE AAA N 1
ATOM 645 C CA . ILE A 1 100 ? -1.034 -20.667 29.106 1.000 53.486 406 ILE AAA CA 1
ATOM 646 C C . ILE A 1 100 ? 0.368 -20.555 28.489 1.000 52.498 406 ILE AAA C 1
ATOM 647 O O . ILE A 1 100 ? 1.347 -20.541 29.262 1.000 48.206 406 ILE AAA O 1
ATOM 652 N N . ALA A 1 101 ? 0.462 -20.472 27.158 1.000 54.315 407 ALA AAA N 1
ATOM 653 C CA . ALA A 1 101 ? 1.739 -20.413 26.405 1.000 54.932 407 ALA AAA CA 1
ATOM 654 C C . ALA A 1 101 ? 2.278 -18.976 26.408 1.000 54.665 407 ALA AAA C 1
ATOM 655 O O . ALA A 1 101 ? 2.429 -18.395 25.318 1.000 56.788 407 ALA AAA O 1
ATOM 657 N N . ASP A 1 102 ? 2.584 -18.452 27.599 1.000 56.774 408 ASP AAA N 1
ATOM 658 C CA . ASP A 1 102 ? 3.044 -17.055 27.840 1.000 59.722 408 ASP AAA CA 1
ATOM 659 C C . ASP A 1 102 ? 3.355 -16.861 29.330 1.000 58.893 408 ASP AAA C 1
ATOM 660 O O . ASP A 1 102 ? 4.379 -16.217 29.625 1.000 62.012 408 ASP AAA O 1
ATOM 665 N N . TYR A 1 103 ? 2.490 -17.362 30.224 1.000 57.079 409 TYR AAA N 1
ATOM 666 C CA . TYR A 1 103 ? 2.632 -17.251 31.701 1.000 55.394 409 TYR AAA CA 1
ATOM 667 C C . TYR A 1 103 ? 2.840 -18.623 32.366 1.000 53.419 409 TYR AAA C 1
ATOM 668 O O . TYR A 1 103 ? 3.407 -18.635 33.477 1.000 52.714 409 TYR AAA O 1
ATOM 677 N N . ASN A 1 104 ? 2.403 -19.726 31.741 1.000 52.926 410 ASN AAA N 1
ATOM 678 C CA . ASN A 1 104 ? 2.320 -21.064 32.395 1.000 54.160 410 ASN AAA CA 1
ATOM 679 C C . ASN A 1 104 ? 3.322 -22.047 31.774 1.000 53.192 410 ASN AAA C 1
ATOM 680 O O . ASN A 1 104 ? 4.168 -22.565 32.531 1.000 53.316 410 ASN AAA O 1
ATOM 685 N N . TYR A 1 105 ? 3.221 -22.316 30.467 1.000 54.102 411 TYR AAA N 1
ATOM 686 C CA . TYR A 1 105 ? 4.058 -23.314 29.744 1.000 54.729 411 TYR AAA CA 1
ATOM 687 C C . TYR A 1 105 ? 4.326 -22.852 28.305 1.000 54.615 411 TYR AAA C 1
ATOM 688 O O . TYR A 1 105 ? 3.453 -23.052 27.439 1.000 57.062 411 TYR AAA O 1
ATOM 697 N N . LYS A 1 106 ? 5.511 -22.277 28.063 1.000 55.710 412 LYS AAA N 1
ATOM 698 C CA . LYS A 1 106 ? 5.978 -21.820 26.724 1.000 58.574 412 LYS AAA CA 1
ATOM 699 C C . LYS A 1 106 ? 7.026 -22.803 26.187 1.000 59.835 412 LYS AAA C 1
ATOM 700 O O . LYS A 1 106 ? 7.848 -23.291 26.989 1.000 62.088 412 LYS AAA O 1
ATOM 704 N N . LEU A 1 107 ? 6.988 -23.071 24.877 1.000 62.470 413 LEU AAA N 1
ATOM 705 C CA . LEU A 1 107 ? 7.973 -23.914 24.146 1.000 64.425 413 LEU AAA CA 1
ATOM 706 C C . LEU A 1 107 ? 8.808 -23.021 23.234 1.000 67.105 413 LEU AAA C 1
ATOM 707 O O . LEU A 1 107 ? 8.358 -21.948 22.837 1.000 68.788 413 LEU AAA O 1
ATOM 712 N N . PRO A 1 108 ? 10.047 -23.432 22.875 1.000 71.074 414 PRO AAA N 1
ATOM 713 C CA . PRO A 1 108 ? 10.882 -22.651 21.962 1.000 74.848 414 PRO AAA CA 1
ATOM 714 C C . PRO A 1 108 ? 10.351 -22.696 20.521 1.000 76.451 414 PRO AAA C 1
ATOM 715 O O . PRO A 1 108 ? 9.647 -23.633 20.188 1.000 76.822 414 PRO AAA O 1
ATOM 719 N N . ASP A 1 109 ? 10.698 -21.687 19.715 1.000 79.681 415 ASP AAA N 1
ATOM 720 C CA . ASP A 1 109 ? 10.276 -21.552 18.293 1.000 80.465 415 ASP AAA CA 1
ATOM 721 C C . ASP A 1 109 ? 10.838 -22.728 17.486 1.000 78.427 415 ASP AAA C 1
ATOM 722 O O . ASP A 1 109 ? 10.113 -23.234 16.605 1.000 77.578 415 ASP AAA O 1
ATOM 727 N N . ASP A 1 110 ? 12.075 -23.141 17.785 1.000 76.482 416 ASP AAA N 1
ATOM 728 C CA . ASP A 1 110 ? 12.770 -24.295 17.151 1.000 75.070 416 ASP AAA CA 1
ATOM 729 C C . ASP A 1 110 ? 12.654 -25.517 18.070 1.000 71.695 416 ASP AAA C 1
ATOM 730 O O . ASP A 1 110 ? 13.699 -26.116 18.394 1.000 74.520 416 ASP AAA O 1
ATOM 732 N N . PHE A 1 111 ? 11.426 -25.869 18.466 1.000 68.921 417 PHE AAA N 1
ATOM 733 C CA . PHE A 1 111 ? 11.109 -27.022 19.351 1.000 68.371 417 PHE AAA CA 1
ATOM 734 C C . PHE A 1 111 ? 11.189 -28.320 18.538 1.000 67.560 417 PHE AAA C 1
ATOM 735 O O . PHE A 1 111 ? 10.750 -28.329 17.371 1.000 71.152 417 PHE AAA O 1
ATOM 743 N N . THR A 1 112 ? 11.743 -29.375 19.146 1.000 65.932 418 THR AAA N 1
ATOM 744 C CA . THR A 1 112 ? 11.854 -30.743 18.571 1.000 66.038 418 THR AAA CA 1
ATOM 745 C C . THR A 1 112 ? 11.251 -31.746 19.560 1.000 67.221 418 THR AAA C 1
ATOM 746 O O . THR A 1 112 ? 11.876 -31.979 20.615 1.000 71.917 418 THR AAA O 1
ATOM 750 N N . GLY A 1 113 ? 10.081 -32.304 19.233 1.000 64.159 419 GLY AAA N 1
ATOM 751 C CA . GLY A 1 113 ? 9.374 -33.288 20.077 1.000 64.087 419 GLY AAA CA 1
ATOM 752 C C . GLY A 1 113 ? 7.933 -33.487 19.643 1.000 63.420 419 GLY AAA C 1
ATOM 753 O O . GLY A 1 113 ? 7.641 -33.285 18.448 1.000 67.487 419 GLY AAA O 1
ATOM 754 N N . CYS A 1 114 ? 7.069 -33.881 20.584 1.000 61.913 420 CYS AAA N 1
ATOM 755 C CA . CYS A 1 114 ? 5.630 -34.184 20.363 1.000 61.718 420 CYS AAA CA 1
ATOM 756 C C . CYS A 1 114 ? 4.788 -33.591 21.498 1.000 59.946 420 CYS AAA C 1
ATOM 757 O O . CYS A 1 114 ? 5.335 -33.391 22.599 1.000 62.375 420 CYS AAA O 1
ATOM 760 N N . VAL A 1 115 ? 3.508 -33.320 21.220 1.000 56.227 421 VAL AAA N 1
ATOM 761 C CA . VAL A 1 115 ? 2.491 -32.854 22.209 1.000 53.689 421 VAL AAA CA 1
ATOM 762 C C . VAL A 1 115 ? 1.341 -33.867 22.217 1.000 53.331 421 VAL AAA C 1
ATOM 763 O O . VAL A 1 115 ? 0.601 -33.929 21.214 1.000 52.688 421 VAL AAA O 1
ATOM 767 N N . ILE A 1 116 ? 1.215 -34.634 23.305 1.000 54.011 422 ILE AAA N 1
ATOM 768 C CA . ILE A 1 116 ? 0.144 -35.653 23.520 1.000 55.124 422 ILE AAA CA 1
ATOM 769 C C . ILE A 1 116 ? -0.861 -35.071 24.519 1.000 55.096 422 ILE AAA C 1
ATOM 770 O O . ILE A 1 116 ? -0.422 -34.335 25.420 1.000 57.996 422 ILE AAA O 1
ATOM 775 N N . ALA A 1 117 ? -2.150 -35.390 24.367 1.000 54.179 423 ALA AAA N 1
ATOM 776 C CA . ALA A 1 117 ? -3.241 -34.929 25.259 1.000 53.759 423 ALA AAA CA 1
ATOM 777 C C . ALA A 1 117 ? -4.485 -35.807 25.077 1.000 54.895 423 ALA AAA C 1
ATOM 778 O O . ALA A 1 117 ? -4.728 -36.262 23.942 1.000 59.739 423 ALA AAA O 1
ATOM 780 N N . TRP A 1 118 ? -5.236 -36.031 26.162 1.000 53.353 424 TRP AAA N 1
ATOM 781 C CA . TRP A 1 118 ? -6.508 -36.804 26.167 1.000 55.848 424 TRP AAA CA 1
ATOM 782 C C . TRP A 1 118 ? -7.485 -36.204 27.186 1.000 58.666 424 TRP AAA C 1
ATOM 783 O O . TRP A 1 118 ? -7.024 -35.747 28.251 1.000 60.185 424 TRP AAA O 1
ATOM 794 N N . ASN A 1 119 ? -8.781 -36.203 26.853 1.000 60.694 425 ASN AAA N 1
ATOM 795 C CA . ASN A 1 119 ? -9.886 -35.702 27.714 1.000 60.641 425 ASN AAA CA 1
ATOM 796 C C . ASN A 1 119 ? -9.929 -36.539 28.997 1.000 63.051 425 ASN AAA C 1
ATOM 797 O O . ASN A 1 119 ? -10.333 -37.716 28.920 1.000 63.455 425 ASN AAA O 1
ATOM 802 N N . SER A 1 120 ? -9.524 -35.946 30.125 1.000 66.833 426 SER AAA N 1
ATOM 803 C CA . SER A 1 120 ? -9.430 -36.599 31.457 1.000 69.057 426 SER AAA CA 1
ATOM 804 C C . SER A 1 120 ? -10.530 -36.065 32.383 1.000 69.973 426 SER AAA C 1
ATOM 805 O O . SER A 1 120 ? -10.222 -35.734 33.544 1.000 70.604 426 SER AAA O 1
ATOM 808 N N . ASN A 1 121 ? -11.768 -36.010 31.883 1.000 71.772 427 ASN AAA N 1
ATOM 809 C CA . ASN A 1 121 ? -12.960 -35.497 32.610 1.000 73.902 427 ASN AAA CA 1
ATOM 810 C C . ASN A 1 121 ? -13.453 -36.555 33.609 1.000 73.645 427 ASN AAA C 1
ATOM 811 O O . ASN A 1 121 ? -14.194 -36.184 34.537 1.000 72.270 427 ASN AAA O 1
ATOM 816 N N . ASN A 1 122 ? -13.050 -37.818 33.436 1.000 75.612 428 ASN AAA N 1
ATOM 817 C CA . ASN A 1 122 ? -13.531 -38.968 34.251 1.000 78.525 428 ASN AAA CA 1
ATOM 818 C C . ASN A 1 122 ? -12.771 -39.045 35.584 1.000 77.373 428 ASN AAA C 1
ATOM 819 O O . ASN A 1 122 ? -13.319 -39.659 36.522 1.000 74.079 428 ASN AAA O 1
ATOM 824 N N . LEU A 1 123 ? -11.571 -38.454 35.673 1.000 76.575 429 LEU AAA N 1
ATOM 825 C CA . LEU A 1 123 ? -10.662 -38.609 36.846 1.000 75.702 429 LEU AAA CA 1
ATOM 826 C C . LEU A 1 123 ? -10.015 -37.278 37.265 1.000 72.919 429 LEU AAA C 1
ATOM 827 O O . LEU A 1 123 ? -9.166 -37.322 38.178 1.000 78.498 429 LEU AAA O 1
ATOM 832 N N . ASP A 1 124 ? -10.389 -36.146 36.654 1.000 69.111 430 ASP AAA N 1
ATOM 833 C CA . ASP A 1 124 ? -9.915 -34.792 37.062 1.000 67.437 430 ASP AAA CA 1
ATOM 834 C C . ASP A 1 124 ? -11.101 -33.845 37.299 1.000 65.767 430 ASP AAA C 1
ATOM 835 O O . ASP A 1 124 ? -10.844 -32.692 37.695 1.000 66.808 430 ASP AAA O 1
ATOM 840 N N . SER A 1 125 ? -12.340 -34.298 37.074 1.000 66.364 431 SER AAA N 1
ATOM 841 C CA . SER A 1 125 ? -13.583 -33.535 37.368 1.000 70.261 431 SER AAA CA 1
ATOM 842 C C . SER A 1 125 ? -14.185 -34.030 38.686 1.000 70.862 431 SER AAA C 1
ATOM 843 O O . SER A 1 125 ? -14.044 -35.231 38.990 1.000 73.382 431 SER AAA O 1
ATOM 846 N N . LYS A 1 126 ? -14.828 -33.127 39.431 1.000 72.686 432 LYS AAA N 1
ATOM 847 C CA . LYS A 1 126 ? -15.439 -33.404 40.758 1.000 76.640 432 LYS AAA CA 1
ATOM 848 C C . LYS A 1 126 ? -16.737 -32.598 40.875 1.000 76.774 432 LYS AAA C 1
ATOM 849 O O . LYS A 1 126 ? -16.751 -31.441 40.409 1.000 73.432 432 LYS AAA O 1
ATOM 855 N N . VAL A 1 127 ? -17.767 -33.183 41.496 1.000 77.728 433 VAL AAA N 1
ATOM 856 C CA . VAL A 1 127 ? -19.159 -32.634 41.553 1.000 76.469 433 VAL AAA CA 1
ATOM 857 C C . VAL A 1 127 ? -19.103 -31.194 42.082 1.000 73.336 433 VAL AAA C 1
ATOM 858 O O . VAL A 1 127 ? -19.744 -30.316 41.470 1.000 72.633 433 VAL AAA O 1
ATOM 862 N N . GLY A 1 128 ? -18.364 -30.971 43.175 1.000 69.235 434 GLY AAA N 1
ATOM 863 C CA . GLY A 1 128 ? -18.188 -29.652 43.817 1.000 66.682 434 GLY AAA CA 1
ATOM 864 C C . GLY A 1 128 ? -17.147 -28.797 43.112 1.000 63.560 434 GLY AAA C 1
ATOM 865 O O . GLY A 1 128 ? -17.152 -27.569 43.331 1.000 59.886 434 GLY AAA O 1
ATOM 866 N N . GLY A 1 129 ? -16.278 -29.422 42.308 1.000 63.163 435 GLY AAA N 1
ATOM 867 C CA . GLY A 1 129 ? -15.205 -28.761 41.539 1.000 62.799 435 GLY AAA CA 1
ATOM 868 C C . GLY A 1 129 ? -13.834 -29.217 42.007 1.000 61.698 435 GLY AAA C 1
ATOM 869 O O . GLY A 1 129 ? -13.626 -29.281 43.235 1.000 64.427 435 GLY AAA O 1
ATOM 870 N N . ASN A 1 130 ? -12.935 -29.534 41.068 1.000 58.104 436 ASN AAA N 1
ATOM 871 C CA . ASN A 1 130 ? -11.552 -30.001 41.353 1.000 56.479 436 ASN AAA CA 1
ATOM 872 C C . ASN A 1 130 ? -10.645 -28.774 41.501 1.000 56.256 436 ASN AAA C 1
ATOM 873 O O . ASN A 1 130 ? -10.297 -28.164 40.470 1.000 58.121 436 ASN AAA O 1
ATOM 878 N N . TYR A 1 131 ? -10.283 -28.434 42.743 1.000 55.376 437 TYR AAA N 1
ATOM 879 C CA . TYR A 1 131 ? -9.481 -27.235 43.103 1.000 54.423 437 TYR AAA CA 1
ATOM 880 C C . TYR A 1 131 ? -8.046 -27.657 43.447 1.000 53.377 437 TYR AAA C 1
ATOM 881 O O . TYR A 1 131 ? -7.398 -26.975 44.261 1.000 54.469 437 TYR AAA O 1
ATOM 890 N N . ASN A 1 132 ? -7.566 -28.747 42.835 1.000 50.200 438 ASN AAA N 1
ATOM 891 C CA . ASN A 1 132 ? -6.140 -29.172 42.858 1.000 50.036 438 ASN AAA CA 1
ATOM 892 C C . ASN A 1 132 ? -5.392 -28.467 41.720 1.000 50.243 438 ASN AAA C 1
ATOM 893 O O . ASN A 1 132 ? -4.194 -28.171 41.896 1.000 54.479 438 ASN AAA O 1
ATOM 898 N N . TYR A 1 133 ? -6.082 -28.209 40.603 1.000 49.326 439 TYR AAA N 1
ATOM 899 C CA . TYR A 1 133 ? -5.509 -27.665 39.344 1.000 47.895 439 TYR AAA CA 1
ATOM 900 C C . TYR A 1 133 ? -5.739 -26.151 39.272 1.000 46.733 439 TYR AAA C 1
ATOM 901 O O . TYR A 1 133 ? -6.908 -25.717 39.319 1.000 44.910 439 TYR AAA O 1
ATOM 910 N N . LEU A 1 134 ? -4.648 -25.385 39.159 1.000 45.992 440 LEU AAA N 1
ATOM 911 C CA . LEU A 1 134 ? -4.655 -23.903 39.022 1.000 47.650 440 LEU AAA CA 1
ATOM 912 C C . LEU A 1 134 ? -3.881 -23.508 37.759 1.000 47.248 440 LEU AAA C 1
ATOM 913 O O . LEU A 1 134 ? -3.387 -24.415 37.060 1.000 48.089 440 LEU AAA O 1
ATOM 918 N N . TYR A 1 135 ? -3.788 -22.203 37.486 1.000 45.560 441 TYR AAA N 1
ATOM 919 C CA . TYR A 1 135 ? -3.017 -21.617 36.358 1.000 46.541 441 TYR AAA CA 1
ATOM 920 C C . TYR A 1 135 ? -2.750 -20.134 36.641 1.000 47.254 441 TYR AAA C 1
ATOM 921 O O . TYR A 1 135 ? -3.631 -19.460 37.211 1.000 48.122 441 TYR AAA O 1
ATOM 930 N N . ARG A 1 136 ? -1.566 -19.649 36.255 1.000 49.636 442 ARG AAA N 1
ATOM 931 C CA . ARG A 1 136 ? -1.151 -18.227 36.395 1.000 53.421 442 ARG AAA CA 1
ATOM 932 C C . ARG A 1 136 ? -1.689 -17.442 35.192 1.000 54.447 442 ARG AAA C 1
ATOM 933 O O . ARG A 1 136 ? -1.397 -17.846 34.050 1.000 51.078 442 ARG AAA O 1
ATOM 941 N N . LEU A 1 137 ? -2.454 -16.374 35.449 1.000 57.572 443 LEU AAA N 1
ATOM 942 C CA . LEU A 1 137 ? -3.071 -15.506 34.408 1.000 60.929 443 LEU AAA CA 1
ATOM 943 C C . LEU A 1 137 ? -2.511 -14.077 34.503 1.000 62.068 443 LEU AAA C 1
ATOM 944 O O . LEU A 1 137 ? -2.965 -13.220 33.719 1.000 64.866 443 LEU AAA O 1
ATOM 949 N N . PHE A 1 138 ? -1.561 -13.833 35.414 1.000 63.281 444 PHE AAA N 1
ATOM 950 C CA . PHE A 1 138 ? -0.889 -12.523 35.623 1.000 65.183 444 PHE AAA CA 1
ATOM 951 C C . PHE A 1 138 ? 0.628 -12.726 35.703 1.000 66.237 444 PHE AAA C 1
ATOM 952 O O . PHE A 1 138 ? 1.076 -13.593 36.478 1.000 62.601 444 PHE AAA O 1
ATOM 960 N N . ARG A 1 139 ? 1.389 -11.941 34.933 1.000 69.081 445 ARG AAA N 1
ATOM 961 C CA . ARG A 1 139 ? 2.877 -11.972 34.922 1.000 69.899 445 ARG AAA CA 1
ATOM 962 C C . ARG A 1 139 ? 3.413 -10.688 34.276 1.000 71.199 445 ARG AAA C 1
ATOM 963 O O . ARG A 1 139 ? 2.894 -10.300 33.210 1.000 75.215 445 ARG AAA O 1
ATOM 971 N N . LYS A 1 140 ? 4.409 -10.058 34.911 1.000 69.678 446 LYS AAA N 1
ATOM 972 C CA . LYS A 1 140 ? 5.027 -8.778 34.469 1.000 68.570 446 LYS AAA CA 1
ATOM 973 C C . LYS A 1 140 ? 5.810 -9.012 33.172 1.000 67.588 446 LYS AAA C 1
ATOM 974 O O . LYS A 1 140 ? 5.758 -8.136 32.286 1.000 66.550 446 LYS AAA O 1
ATOM 976 N N . SER A 1 141 ? 6.509 -10.149 33.080 1.000 67.426 447 SER AAA N 1
ATOM 977 C CA . SER A 1 141 ? 7.280 -10.597 31.890 1.000 70.155 447 SER AAA CA 1
ATOM 978 C C . SER A 1 141 ? 6.588 -11.805 31.250 1.000 68.639 447 SER AAA C 1
ATOM 979 O O . SER A 1 141 ? 5.628 -12.327 31.851 1.000 67.510 447 SER AAA O 1
ATOM 982 N N . ASN A 1 142 ? 7.065 -12.222 30.073 1.000 67.835 448 ASN AAA N 1
ATOM 983 C CA . ASN A 1 142 ? 6.605 -13.441 29.355 1.000 65.629 448 ASN AAA CA 1
ATOM 984 C C . ASN A 1 142 ? 7.544 -14.600 29.708 1.000 60.992 448 ASN AAA C 1
ATOM 985 O O . ASN A 1 142 ? 8.774 -14.404 29.663 1.000 62.248 448 ASN AAA O 1
ATOM 990 N N . LEU A 1 143 ? 6.967 -15.756 30.044 1.000 58.553 449 LEU AAA N 1
ATOM 991 C CA . LEU A 1 143 ? 7.691 -16.995 30.435 1.000 58.807 449 LEU AAA CA 1
ATOM 992 C C . LEU A 1 143 ? 8.622 -17.412 29.288 1.000 60.762 449 LEU AAA C 1
ATOM 993 O O . LEU A 1 143 ? 8.127 -17.548 28.154 1.000 64.858 449 LEU AAA O 1
ATOM 998 N N . LYS A 1 144 ? 9.917 -17.587 29.573 1.000 64.127 450 LYS AAA N 1
ATOM 999 C CA . LYS A 1 144 ? 10.947 -18.005 28.579 1.000 66.135 450 LYS AAA CA 1
ATOM 1000 C C . LYS A 1 144 ? 10.741 -19.479 28.234 1.000 66.402 450 LYS AAA C 1
ATOM 1001 O O . LYS A 1 144 ? 10.085 -20.203 28.980 1.000 65.296 450 LYS AAA O 1
ATOM 1004 N N . PRO A 1 145 ? 11.282 -19.967 27.092 1.000 70.415 451 PRO AAA N 1
ATOM 1005 C CA . PRO A 1 145 ? 11.146 -21.376 26.716 1.000 71.479 451 PRO AAA CA 1
ATOM 1006 C C . PRO A 1 145 ? 11.538 -22.336 27.851 1.000 69.825 451 PRO AAA C 1
ATOM 1007 O O . PRO A 1 145 ? 12.638 -22.218 28.361 1.000 70.533 451 PRO AAA O 1
ATOM 1011 N N . PHE A 1 146 ? 10.613 -23.227 28.231 1.000 68.406 452 PHE AAA N 1
ATOM 1012 C CA . PHE A 1 146 ? 10.778 -24.296 29.255 1.000 69.162 452 PHE AAA CA 1
ATOM 1013 C C . PHE A 1 146 ? 11.053 -23.702 30.646 1.000 67.205 452 PHE AAA C 1
ATOM 1014 O O . PHE A 1 146 ? 11.530 -24.452 31.522 1.000 63.554 452 PHE AAA O 1
ATOM 1022 N N . GLU A 1 147 ? 10.746 -22.417 30.859 1.000 67.345 453 GLU AAA N 1
ATOM 1023 C CA . GLU A 1 147 ? 10.860 -21.749 32.184 1.000 64.115 453 GLU AAA CA 1
ATOM 1024 C C . GLU A 1 147 ? 9.660 -22.178 33.036 1.000 62.517 453 GLU AAA C 1
ATOM 1025 O O . GLU A 1 147 ? 8.578 -22.404 32.456 1.000 61.631 453 GLU AAA O 1
ATOM 1031 N N . ARG A 1 148 ? 9.858 -22.308 34.352 1.000 62.917 454 ARG AAA N 1
ATOM 1032 C CA . ARG A 1 148 ? 8.805 -22.687 35.333 1.000 64.001 454 ARG AAA CA 1
ATOM 1033 C C . ARG A 1 148 ? 8.776 -21.649 36.460 1.000 61.875 454 ARG AAA C 1
ATOM 1034 O O . ARG A 1 148 ? 9.842 -21.383 37.049 1.000 65.983 454 ARG AAA O 1
ATOM 1042 N N . ASP A 1 149 ? 7.594 -21.089 36.733 1.000 58.791 455 ASP AAA N 1
ATOM 1043 C CA . ASP A 1 149 ? 7.331 -20.158 37.862 1.000 57.544 455 ASP AAA CA 1
ATOM 1044 C C . ASP A 1 149 ? 6.267 -20.796 38.763 1.000 56.380 455 ASP AAA C 1
ATOM 1045 O O . ASP A 1 149 ? 5.133 -20.988 38.283 1.000 60.261 455 ASP AAA O 1
ATOM 1050 N N . ILE A 1 150 ? 6.633 -21.134 40.003 1.000 53.781 456 ILE AAA N 1
ATOM 1051 C CA . ILE A 1 150 ? 5.710 -21.680 41.045 1.000 52.771 456 ILE AAA CA 1
ATOM 1052 C C . ILE A 1 150 ? 5.486 -20.620 42.132 1.000 51.240 456 ILE AAA C 1
ATOM 1053 O O . ILE A 1 150 ? 4.764 -20.922 43.104 1.000 50.052 456 ILE AAA O 1
ATOM 1058 N N . SER A 1 151 ? 6.074 -19.428 41.969 1.000 49.402 457 SER AAA N 1
ATOM 1059 C CA . SER A 1 151 ? 6.003 -18.298 42.934 1.000 48.756 457 SER AAA CA 1
ATOM 1060 C C . SER A 1 151 ? 4.554 -17.820 43.066 1.000 48.955 457 SER AAA C 1
ATOM 1061 O O . SER A 1 151 ? 3.780 -18.007 42.108 1.000 51.094 457 SER AAA O 1
ATOM 1064 N N . THR A 1 152 ? 4.219 -17.216 44.210 1.000 50.489 458 THR AAA N 1
ATOM 1065 C CA . THR A 1 152 ? 2.863 -16.707 44.546 1.000 49.974 458 THR AAA CA 1
ATOM 1066 C C . THR A 1 152 ? 2.983 -15.291 45.122 1.000 50.787 458 THR AAA C 1
ATOM 1067 O O . THR A 1 152 ? 2.410 -15.037 46.200 1.000 52.405 458 THR AAA O 1
ATOM 1071 N N . GLU A 1 153 ? 3.701 -14.409 44.419 1.000 52.375 459 GLU AAA N 1
ATOM 1072 C CA . GLU A 1 153 ? 3.876 -12.979 44.791 1.000 54.960 459 GLU AAA CA 1
ATOM 1073 C C . GLU A 1 153 ? 2.768 -12.155 44.128 1.000 55.553 459 GLU AAA C 1
ATOM 1074 O O . GLU A 1 153 ? 2.439 -12.433 42.957 1.000 55.803 459 GLU AAA O 1
ATOM 1080 N N . ILE A 1 154 ? 2.223 -11.181 44.862 1.000 57.596 460 ILE AAA N 1
ATOM 1081 C CA . ILE A 1 154 ? 1.125 -10.277 44.405 1.000 59.028 460 ILE AAA CA 1
ATOM 1082 C C . ILE A 1 154 ? 1.612 -9.527 43.158 1.000 59.246 460 ILE AAA C 1
ATOM 1083 O O . ILE A 1 154 ? 2.690 -8.906 43.228 1.000 59.235 460 ILE AAA O 1
ATOM 1088 N N . TYR A 1 155 ? 0.847 -9.607 42.064 1.000 63.241 461 TYR AAA N 1
ATOM 1089 C CA . TYR A 1 155 ? 1.158 -8.989 40.747 1.000 66.631 461 TYR AAA CA 1
ATOM 1090 C C . TYR A 1 155 ? 0.727 -7.518 40.756 1.000 70.375 461 TYR AAA C 1
ATOM 1091 O O . TYR A 1 155 ? -0.350 -7.217 41.304 1.000 69.778 461 TYR AAA O 1
ATOM 1100 N N . GLN A 1 156 ? 1.544 -6.644 40.156 1.000 76.316 462 GLN AAA N 1
ATOM 1101 C CA . GLN A 1 156 ? 1.277 -5.187 40.009 1.000 78.322 462 GLN AAA CA 1
ATOM 1102 C C . GLN A 1 156 ? 0.730 -4.919 38.602 1.000 79.950 462 GLN AAA C 1
ATOM 1103 O O . GLN A 1 156 ? 1.533 -4.910 37.646 1.000 77.373 462 GLN AAA O 1
ATOM 1109 N N . ALA A 1 157 ? -0.587 -4.717 38.490 1.000 83.739 463 ALA AAA N 1
ATOM 1110 C CA . ALA A 1 157 ? -1.302 -4.387 37.234 1.000 87.882 463 ALA AAA CA 1
ATOM 1111 C C . ALA A 1 157 ? -1.298 -2.870 37.011 1.000 90.791 463 ALA AAA C 1
ATOM 1112 O O . ALA A 1 157 ? -1.303 -2.450 35.837 1.000 88.348 463 ALA AAA O 1
ATOM 1114 N N . GLY A 1 158 ? -1.292 -2.090 38.098 1.000 97.756 464 GLY AAA N 1
ATOM 1115 C CA . GLY A 1 158 ? -1.388 -0.617 38.077 1.000 101.391 464 GLY AAA CA 1
ATOM 1116 C C . GLY A 1 158 ? -0.022 0.049 38.062 1.000 103.909 464 GLY AAA C 1
ATOM 1117 O O . GLY A 1 158 ? 0.983 -0.657 37.842 1.000 100.503 464 GLY AAA O 1
ATOM 1118 N N . SER A 1 159 ? 0.005 1.366 38.287 1.000 106.916 465 SER AAA N 1
ATOM 1119 C CA . SER A 1 159 ? 1.223 2.219 38.308 1.000 109.389 465 SER AAA CA 1
ATOM 1120 C C . SER A 1 159 ? 1.876 2.173 39.695 1.000 109.579 465 SER AAA C 1
ATOM 1121 O O . SER A 1 159 ? 3.122 2.150 39.758 1.000 111.132 465 SER AAA O 1
ATOM 1124 N N . THR A 1 160 ? 1.063 2.164 40.757 1.000 106.502 466 THR AAA N 1
ATOM 1125 C CA . THR A 1 160 ? 1.504 2.202 42.178 1.000 105.275 466 THR AAA CA 1
ATOM 1126 C C . THR A 1 160 ? 1.981 0.815 42.608 1.000 101.813 466 THR AAA C 1
ATOM 1127 O O . THR A 1 160 ? 1.468 -0.192 42.122 1.000 98.318 466 THR AAA O 1
ATOM 1131 N N . PRO A 1 161 ? 2.972 0.713 43.528 1.000 98.405 467 PRO AAA N 1
ATOM 1132 C CA . PRO A 1 161 ? 3.421 -0.582 44.042 1.000 96.296 467 PRO AAA CA 1
ATOM 1133 C C . PRO A 1 161 ? 2.363 -1.269 44.920 1.000 97.424 467 PRO AAA C 1
ATOM 1134 O O . PRO A 1 161 ? 1.468 -0.594 45.400 1.000 97.174 467 PRO AAA O 1
ATOM 1138 N N . CYS A 1 162 ? 2.503 -2.585 45.109 1.000 96.876 468 CYS AAA N 1
ATOM 1139 C CA . CYS A 1 162 ? 1.611 -3.439 45.941 1.000 98.359 468 CYS AAA CA 1
ATOM 1140 C C . CYS A 1 162 ? 2.161 -3.535 47.369 1.000 97.357 468 CYS AAA C 1
ATOM 1141 O O . CYS A 1 162 ? 1.358 -3.414 48.313 1.000 99.504 468 CYS AAA O 1
ATOM 1144 N N . ASN A 1 163 ? 3.477 -3.748 47.502 1.000 93.443 469 ASN AAA N 1
ATOM 1145 C CA . ASN A 1 163 ? 4.209 -3.934 48.786 1.000 90.128 469 ASN AAA CA 1
ATOM 1146 C C . ASN A 1 163 ? 3.826 -5.287 49.400 1.000 84.707 469 ASN AAA C 1
ATOM 1147 O O . ASN A 1 163 ? 3.776 -5.379 50.642 1.000 84.512 469 ASN AAA O 1
ATOM 1152 N N . GLY A 1 164 ? 3.579 -6.297 48.557 1.000 82.230 470 GLY AAA N 1
ATOM 1153 C CA . GLY A 1 164 ? 3.215 -7.668 48.970 1.000 83.278 470 GLY AAA CA 1
ATOM 1154 C C . GLY A 1 164 ? 1.858 -7.732 49.655 1.000 82.547 470 GLY AAA C 1
ATOM 1155 O O . GLY A 1 164 ? 1.621 -8.714 50.389 1.000 77.204 470 GLY AAA O 1
ATOM 1156 N N . VAL A 1 165 ? 0.996 -6.735 49.421 1.000 83.342 471 VAL AAA N 1
ATOM 1157 C CA . VAL A 1 165 ? -0.392 -6.655 49.970 1.000 83.993 471 VAL AAA CA 1
ATOM 1158 C C . VAL A 1 165 ? -1.365 -6.593 48.786 1.000 85.676 471 VAL AAA C 1
ATOM 1159 O O . VAL A 1 165 ? -1.114 -5.805 47.849 1.000 83.396 471 VAL AAA O 1
ATOM 1163 N N . GLU A 1 166 ? -2.417 -7.417 48.827 1.000 86.654 472 GLU AAA N 1
ATOM 1164 C CA . GLU A 1 166 ? -3.466 -7.513 47.777 1.000 85.808 472 GLU AAA CA 1
ATOM 1165 C C . GLU A 1 166 ? -4.456 -6.357 47.961 1.000 85.525 472 GLU AAA C 1
ATOM 1166 O O . GLU A 1 166 ? -4.901 -6.141 49.106 1.000 83.082 472 GLU AAA O 1
ATOM 1172 N N . GLY A 1 167 ? -4.776 -5.643 46.876 1.000 88.868 473 GLY AAA N 1
ATOM 1173 C CA . GLY A 1 167 ? -5.678 -4.474 46.891 1.000 89.255 473 GLY AAA CA 1
ATOM 1174 C C . GLY A 1 167 ? -6.098 -4.053 45.493 1.000 87.634 473 GLY AAA C 1
ATOM 1175 O O . GLY A 1 167 ? -6.474 -4.937 44.698 1.000 84.467 473 GLY AAA O 1
ATOM 1176 N N . PHE A 1 168 ? -6.039 -2.747 45.207 1.000 89.170 474 PHE AAA N 1
ATOM 1177 C CA . PHE A 1 168 ? -6.470 -2.128 43.925 1.000 91.908 474 PHE AAA CA 1
ATOM 1178 C C . PHE A 1 168 ? -5.321 -2.198 42.912 1.000 89.251 474 PHE AAA C 1
ATOM 1179 O O . PHE A 1 168 ? -4.236 -1.655 43.199 1.000 88.176 474 PHE AAA O 1
ATOM 1187 N N . ASN A 1 169 ? -5.567 -2.851 41.770 1.000 88.924 475 ASN AAA N 1
ATOM 1188 C CA . ASN A 1 169 ? -4.582 -3.094 40.678 1.000 88.914 475 ASN AAA CA 1
ATOM 1189 C C . ASN A 1 169 ? -3.432 -3.961 41.212 1.000 84.207 475 ASN AAA C 1
ATOM 1190 O O . ASN A 1 169 ? -2.327 -3.900 40.635 1.000 81.350 475 ASN AAA O 1
ATOM 1195 N N . CYS A 1 170 ? -3.697 -4.746 42.263 1.000 79.165 476 CYS AAA N 1
ATOM 1196 C CA . CYS A 1 170 ? -2.721 -5.623 42.967 1.000 76.257 476 CYS AAA CA 1
ATOM 1197 C C . CYS A 1 170 ? -3.446 -6.878 43.466 1.000 75.061 476 CYS AAA C 1
ATOM 1198 O O . CYS A 1 170 ? -4.179 -6.770 44.469 1.000 75.938 476 CYS AAA O 1
ATOM 1201 N N . TYR A 1 171 ? -3.260 -8.015 42.785 1.000 71.635 477 TYR AAA N 1
ATOM 1202 C CA . TYR A 1 171 ? -3.988 -9.283 43.059 1.000 69.450 477 TYR AAA CA 1
ATOM 1203 C C . TYR A 1 171 ? -3.058 -10.495 42.922 1.000 62.862 477 TYR AAA C 1
ATOM 1204 O O . TYR A 1 171 ? -1.940 -10.365 42.384 1.000 58.578 477 TYR AAA O 1
ATOM 1213 N N . PHE A 1 172 ? -3.539 -11.641 43.416 1.000 57.878 478 PHE AAA N 1
ATOM 1214 C CA . PHE A 1 172 ? -2.868 -12.968 43.389 1.000 53.593 478 PHE AAA CA 1
ATOM 1215 C C . PHE A 1 172 ? -2.718 -13.413 41.936 1.000 53.190 478 PHE AAA C 1
ATOM 1216 O O . PHE A 1 172 ? -3.657 -13.283 41.153 1.000 53.538 478 PHE AAA O 1
ATOM 1224 N N . PRO A 1 173 ? -1.545 -13.950 41.529 1.000 52.468 479 PRO AAA N 1
ATOM 1225 C CA . PRO A 1 173 ? -1.311 -14.310 40.130 1.000 52.016 479 PRO AAA CA 1
ATOM 1226 C C . PRO A 1 173 ? -2.031 -15.595 39.692 1.000 50.475 479 PRO AAA C 1
ATOM 1227 O O . PRO A 1 173 ? -2.408 -15.679 38.536 1.000 49.383 479 PRO AAA O 1
ATOM 1231 N N . LEU A 1 174 ? -2.201 -16.552 40.611 1.000 49.925 480 LEU AAA N 1
ATOM 1232 C CA . LEU A 1 174 ? -2.811 -17.881 40.330 1.000 51.601 480 LEU AAA CA 1
A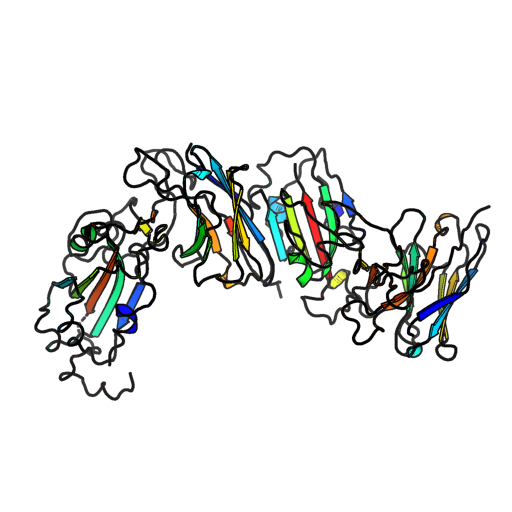TOM 1233 C C . LEU A 1 174 ? -4.340 -17.768 40.318 1.000 49.937 480 LEU AAA C 1
ATOM 1234 O O . LEU A 1 174 ? -4.887 -16.935 41.067 1.000 49.141 480 LEU AAA O 1
ATOM 1239 N N . GLN A 1 175 ? -4.983 -18.598 39.493 1.000 48.589 481 GLN AAA N 1
ATOM 1240 C CA . GLN A 1 175 ? -6.458 -18.715 39.347 1.000 49.046 481 GLN AAA CA 1
ATOM 1241 C C . GLN A 1 175 ? -6.804 -20.203 39.222 1.000 48.193 481 GLN AAA C 1
ATOM 1242 O O . GLN A 1 175 ? -6.131 -20.895 38.434 1.000 48.204 481 GLN AAA O 1
ATOM 1248 N N . SER A 1 176 ? -7.801 -20.672 39.977 1.000 48.032 482 SER AAA N 1
ATOM 1249 C CA . SER A 1 176 ? -8.248 -22.090 39.994 1.000 47.812 482 SER AAA CA 1
ATOM 1250 C C . SER A 1 176 ? -9.061 -22.390 38.731 1.000 46.850 482 SER AAA C 1
ATOM 1251 O O . SER A 1 176 ? -9.848 -21.519 38.311 1.000 43.635 482 SER AAA O 1
ATOM 1254 N N . TYR A 1 177 ? -8.854 -23.571 38.142 1.000 50.290 483 TYR AAA N 1
ATOM 1255 C CA . TYR A 1 177 ? -9.735 -24.160 37.102 1.000 53.053 483 TYR AAA CA 1
ATOM 1256 C C . TYR A 1 177 ? -11.001 -24.678 37.788 1.000 55.462 483 TYR AAA C 1
ATOM 1257 O O . TYR A 1 177 ? -10.880 -25.358 38.828 1.000 59.064 483 TYR AAA O 1
ATOM 1266 N N . GLY A 1 178 ? -12.172 -24.345 37.239 1.000 58.333 484 GLY AAA N 1
ATOM 1267 C CA . GLY A 1 178 ? -13.465 -24.913 37.663 1.000 60.639 484 GLY AAA CA 1
ATOM 1268 C C . GLY A 1 178 ? -13.418 -26.431 37.665 1.000 59.289 484 GLY AAA C 1
ATOM 1269 O O . GLY A 1 178 ? -13.405 -27.022 38.764 1.000 54.338 484 GLY AAA O 1
ATOM 1270 N N . PHE A 1 179 ? -13.356 -27.034 36.473 1.000 61.168 485 PHE AAA N 1
ATOM 1271 C CA . PHE A 1 179 ? -13.411 -28.501 36.233 1.000 62.474 485 PHE AAA CA 1
ATOM 1272 C C . PHE A 1 179 ? -14.593 -29.102 37.006 1.000 63.425 485 PHE AAA C 1
ATOM 1273 O O . PHE A 1 179 ? -14.429 -30.165 37.638 1.000 62.281 485 PHE AAA O 1
ATOM 1281 N N . GLN A 1 180 ? -15.748 -28.428 36.956 1.000 66.489 486 GLN AAA N 1
ATOM 1282 C CA . GLN A 1 180 ? -17.053 -28.964 37.428 1.000 70.027 486 GLN AAA CA 1
ATOM 1283 C C . GLN A 1 180 ? -17.643 -29.818 36.309 1.000 72.447 486 GLN AAA C 1
ATOM 1284 O O . GLN A 1 180 ? -17.293 -29.631 35.145 1.000 73.870 486 GLN AAA O 1
ATOM 1290 N N . PRO A 1 181 ? -18.533 -30.789 36.619 1.000 73.491 487 PRO AAA N 1
ATOM 1291 C CA . PRO A 1 181 ? -19.213 -31.567 35.582 1.000 72.800 487 PRO AAA CA 1
ATOM 1292 C C . PRO A 1 181 ? -19.935 -30.663 34.569 1.000 70.982 487 PRO AAA C 1
ATOM 1293 O O . PRO A 1 181 ? -20.903 -30.022 34.938 1.000 68.750 487 PRO AAA O 1
ATOM 1297 N N . THR A 1 182 ? -19.418 -30.613 33.337 1.000 71.924 488 THR AAA N 1
ATOM 1298 C CA . THR A 1 182 ? -20.008 -29.891 32.177 1.000 76.239 488 THR AAA CA 1
ATOM 1299 C C . THR A 1 182 ? -20.078 -30.845 30.979 1.000 80.825 488 THR AAA C 1
ATOM 1300 O O . THR A 1 182 ? -19.517 -31.956 31.078 1.000 86.221 488 THR AAA O 1
ATOM 1304 N N . ASN A 1 183 ? -20.740 -30.419 29.899 1.000 83.227 489 ASN AAA N 1
ATOM 1305 C CA . ASN A 1 183 ? -20.920 -31.201 28.646 1.000 81.610 489 ASN AAA CA 1
ATOM 1306 C C . ASN A 1 183 ? -19.943 -30.705 27.571 1.000 78.313 489 ASN AAA C 1
ATOM 1307 O O . ASN A 1 183 ? -19.697 -31.466 26.614 1.000 77.612 489 ASN AAA O 1
ATOM 1312 N N . GLY A 1 184 ? -19.409 -29.487 27.721 1.000 76.168 490 GLY AAA N 1
ATOM 1313 C CA . GLY A 1 184 ? -18.500 -28.847 26.749 1.000 76.195 490 GLY AAA CA 1
ATOM 1314 C C . GLY A 1 184 ? -17.062 -29.303 26.932 1.000 76.053 490 GLY AAA C 1
ATOM 1315 O O . GLY A 1 184 ? -16.449 -28.911 27.944 1.000 81.109 490 GLY AAA O 1
ATOM 1316 N N . VAL A 1 185 ? -16.540 -30.085 25.979 1.000 74.679 491 VAL AAA N 1
ATOM 1317 C CA . VAL A 1 185 ? -15.155 -30.652 25.993 1.000 72.298 491 VAL AAA CA 1
ATOM 1318 C C . VAL A 1 185 ? -14.132 -29.508 26.015 1.000 66.951 491 VAL AAA C 1
ATOM 1319 O O . VAL A 1 185 ? -13.035 -29.717 26.564 1.000 67.118 491 VAL AAA O 1
ATOM 1323 N N . GLY A 1 186 ? -14.474 -28.355 25.431 1.000 65.633 492 GLY AAA N 1
ATOM 1324 C CA . GLY A 1 186 ? -13.635 -27.140 25.430 1.000 67.658 492 GLY AAA CA 1
ATOM 1325 C C . GLY A 1 186 ? -13.284 -26.686 26.838 1.000 67.148 492 GLY AAA C 1
ATOM 1326 O O . GLY A 1 186 ? -12.132 -26.254 27.043 1.000 64.128 492 GLY AAA O 1
ATOM 1327 N N . TYR A 1 187 ? -14.237 -26.790 27.775 1.000 70.596 493 TYR AAA N 1
ATOM 1328 C CA . TYR A 1 187 ? -14.108 -26.342 29.189 1.000 73.956 493 TYR AAA CA 1
ATOM 1329 C C . TYR A 1 187 ? -13.908 -27.547 30.122 1.000 67.483 493 TYR AAA C 1
ATOM 1330 O O . TYR A 1 187 ? -14.123 -27.392 31.341 1.000 69.102 493 TYR AAA O 1
ATOM 1339 N N . GLN A 1 188 ? -13.485 -28.696 29.580 1.000 61.645 494 GLN AAA N 1
ATOM 1340 C CA . GLN A 1 188 ? -13.212 -29.939 30.353 1.000 59.371 494 GLN AAA CA 1
ATOM 1341 C C . GLN A 1 188 ? -11.706 -30.086 30.558 1.000 55.124 494 GLN AAA C 1
ATOM 1342 O O . GLN A 1 188 ? -10.919 -29.592 29.754 1.000 53.805 494 GLN AAA O 1
ATOM 1348 N N . PRO A 1 189 ? -11.262 -30.776 31.636 1.000 52.353 495 PRO AAA N 1
ATOM 1349 C CA . PRO A 1 189 ? -9.836 -30.964 31.901 1.000 52.538 495 PRO AAA CA 1
ATOM 1350 C C . PRO A 1 189 ? -9.187 -31.978 30.946 1.000 53.910 495 PRO AAA C 1
ATOM 1351 O O . PRO A 1 189 ? -9.767 -33.025 30.722 1.000 56.228 495 PRO AAA O 1
ATOM 1355 N N . TYR A 1 190 ? -8.007 -31.636 30.420 1.000 54.798 496 TYR AAA N 1
ATOM 1356 C CA . TYR A 1 190 ? -7.187 -32.473 29.505 1.000 55.115 496 TYR AAA CA 1
ATOM 1357 C C . TYR A 1 190 ? -5.804 -32.699 30.126 1.000 55.503 496 TYR AAA C 1
ATOM 1358 O O . TYR A 1 190 ? -5.178 -31.714 30.564 1.000 56.246 496 TYR AAA O 1
ATOM 1367 N N . ARG A 1 191 ? -5.351 -33.957 30.154 1.000 55.205 497 ARG AAA N 1
ATOM 1368 C CA . ARG A 1 191 ? -3.983 -34.357 30.586 1.000 56.012 497 ARG AAA CA 1
ATOM 1369 C C . ARG A 1 191 ? -3.043 -34.265 29.381 1.000 56.515 497 ARG AAA C 1
ATOM 1370 O O . ARG A 1 191 ? -3.178 -35.103 28.470 1.000 59.111 497 ARG AAA O 1
ATOM 1378 N N . VAL A 1 192 ? -2.138 -33.281 29.386 1.000 55.136 498 VAL AAA N 1
ATOM 1379 C CA . VAL A 1 192 ? -1.164 -33.011 28.286 1.000 54.656 498 VAL AAA CA 1
ATOM 1380 C C . VAL A 1 192 ? 0.202 -33.573 28.694 1.000 54.908 498 VAL AAA C 1
ATOM 1381 O O . VAL A 1 192 ? 0.561 -33.443 29.879 1.000 56.254 498 VAL AAA O 1
ATOM 1385 N N . VAL A 1 193 ? 0.919 -34.175 27.738 1.000 55.013 499 VAL AAA N 1
ATOM 1386 C CA . VAL A 1 193 ? 2.311 -34.692 27.897 1.000 53.297 499 VAL AAA CA 1
ATOM 1387 C C . VAL A 1 193 ? 3.140 -34.193 26.708 1.000 52.429 499 VAL AAA C 1
ATOM 1388 O O . VAL A 1 193 ? 2.764 -34.503 25.562 1.000 55.298 499 VAL AAA O 1
ATOM 1392 N N . VAL A 1 194 ? 4.218 -33.450 26.978 1.000 51.613 500 VAL AAA N 1
ATOM 1393 C CA . VAL A 1 194 ? 5.128 -32.862 25.949 1.000 52.749 500 VAL AAA CA 1
ATOM 1394 C C . VAL A 1 194 ? 6.450 -33.638 25.972 1.000 55.798 500 VAL AAA C 1
ATOM 1395 O O . VAL A 1 194 ? 7.266 -33.385 26.880 1.000 62.920 500 VAL AAA O 1
ATOM 1399 N N . LEU A 1 195 ? 6.645 -34.544 25.008 1.000 56.797 501 LEU AAA N 1
ATOM 1400 C CA . LEU A 1 195 ? 7.853 -35.404 24.884 1.000 57.400 501 LEU AAA CA 1
ATOM 1401 C C . LEU A 1 195 ? 8.926 -34.650 24.088 1.000 60.667 501 LEU AAA C 1
ATOM 1402 O O . LEU A 1 195 ? 9.026 -34.875 22.867 1.000 66.739 501 LEU AAA O 1
ATOM 1407 N N . SER A 1 196 ? 9.690 -33.785 24.763 1.000 63.933 502 SER AAA N 1
ATOM 1408 C CA . SER A 1 196 ? 10.800 -32.983 24.183 1.000 65.837 502 SER AAA CA 1
ATOM 1409 C C . SER A 1 196 ? 12.060 -33.850 24.080 1.000 68.061 502 SER AAA C 1
ATOM 1410 O O . SER A 1 196 ? 12.596 -34.235 25.137 1.000 72.777 502 SER AAA O 1
ATOM 1413 N N . PHE A 1 197 ? 12.508 -34.141 22.854 1.000 70.610 503 PHE AAA N 1
ATOM 1414 C CA . PHE A 1 197 ? 13.689 -34.996 22.555 1.000 73.568 503 PHE AAA CA 1
ATOM 1415 C C . PHE A 1 197 ? 14.947 -34.125 22.443 1.000 80.768 503 PHE AAA C 1
ATOM 1416 O O . PHE A 1 197 ? 14.825 -32.920 22.138 1.000 81.201 503 PHE AAA O 1
ATOM 1424 N N . GLU A 1 198 ? 16.116 -34.731 22.681 1.000 89.043 504 GLU AAA N 1
ATOM 1425 C CA . GLU A 1 198 ? 17.455 -34.089 22.575 1.000 93.566 504 GLU AAA CA 1
ATOM 1426 C C . GLU A 1 198 ? 18.439 -35.091 21.958 1.000 95.168 504 GLU AAA C 1
ATOM 1427 O O . GLU A 1 198 ? 18.576 -36.183 22.543 1.000 94.169 504 GLU AAA O 1
ATOM 1433 N N . HIS A 1 201 ? 25.113 -34.788 19.709 1.000 122.557 507 HIS AAA N 1
ATOM 1434 C CA . HIS A 1 201 ? 26.470 -35.393 19.608 1.000 121.368 507 HIS AAA CA 1
ATOM 1435 C C . HIS A 1 201 ? 26.877 -35.966 20.973 1.000 117.515 507 HIS AAA C 1
ATOM 1436 O O . HIS A 1 201 ? 27.716 -35.352 21.662 1.000 112.921 507 HIS AAA O 1
ATOM 1438 N N . ALA A 1 202 ? 26.274 -37.103 21.328 1.000 113.984 508 ALA AAA N 1
ATOM 1439 C CA . ALA A 1 202 ? 26.509 -37.888 22.562 1.000 111.563 508 ALA AAA CA 1
ATOM 1440 C C . ALA A 1 202 ? 25.885 -39.269 22.368 1.000 113.576 508 ALA AAA C 1
ATOM 1441 O O . ALA A 1 202 ? 25.089 -39.452 21.448 1.000 108.715 508 ALA AAA O 1
ATOM 1443 N N . PRO A 1 203 ? 26.226 -40.285 23.195 1.000 116.826 509 PRO AAA N 1
ATOM 1444 C CA . PRO A 1 203 ? 25.634 -41.617 23.049 1.000 114.173 509 PRO AAA CA 1
ATOM 1445 C C . PRO A 1 203 ? 24.100 -41.587 23.147 1.000 110.476 509 PRO AAA C 1
ATOM 1446 O O . PRO A 1 203 ? 23.588 -41.216 24.189 1.000 112.538 509 PRO AAA O 1
ATOM 1450 N N . ALA A 1 204 ? 23.414 -41.959 22.060 1.000 105.737 510 ALA AAA N 1
ATOM 1451 C CA . ALA A 1 204 ? 21.937 -42.043 21.973 1.000 101.077 510 ALA AAA CA 1
ATOM 1452 C C . ALA A 1 204 ? 21.445 -43.154 22.908 1.000 98.153 510 ALA AAA C 1
ATOM 1453 O O . ALA A 1 204 ? 21.673 -44.340 22.597 1.000 97.653 510 ALA AAA O 1
ATOM 1455 N N . THR A 1 205 ? 20.789 -42.768 24.007 1.000 95.044 511 THR AAA N 1
ATOM 1456 C CA . THR A 1 205 ? 20.433 -43.650 25.153 1.000 92.582 511 THR AAA CA 1
ATOM 1457 C C . THR A 1 205 ? 19.036 -44.242 24.928 1.000 90.217 511 THR AAA C 1
ATOM 1458 O O . THR A 1 205 ? 18.926 -45.485 24.911 1.000 82.501 511 THR AAA O 1
ATOM 1462 N N . VAL A 1 206 ? 18.020 -43.388 24.761 1.000 93.545 512 VAL AAA N 1
ATOM 1463 C CA . VAL A 1 206 ? 16.613 -43.809 24.481 1.000 92.896 512 VAL AAA CA 1
ATOM 1464 C C . VAL A 1 206 ? 16.511 -44.072 22.973 1.000 89.190 512 VAL AAA C 1
ATOM 1465 O O . VAL A 1 206 ? 16.820 -43.155 22.184 1.000 82.035 512 VAL AAA O 1
ATOM 1469 N N . CYS A 1 207 ? 16.119 -45.296 22.608 1.000 87.988 513 CYS AAA N 1
ATOM 1470 C CA . CYS A 1 207 ? 16.142 -45.839 21.224 1.000 89.334 513 CYS AAA CA 1
ATOM 1471 C C . CYS A 1 207 ? 14.851 -46.615 20.946 1.000 88.819 513 CYS AAA C 1
ATOM 1472 O O . CYS A 1 207 ? 14.084 -46.852 21.900 1.000 86.088 513 CYS AAA O 1
ATOM 1475 N N . GLY A 1 208 ? 14.638 -47.001 19.684 1.000 91.256 514 GLY AAA N 1
ATOM 1476 C CA . GLY A 1 208 ? 13.541 -47.893 19.261 1.000 93.885 514 GLY AAA CA 1
ATOM 1477 C C . GLY A 1 208 ? 13.769 -49.321 19.751 1.000 97.667 514 GLY AAA C 1
ATOM 1478 O O . GLY A 1 208 ? 14.776 -49.608 20.396 1.000 102.774 514 GLY AAA O 1
ATOM 1479 N N . PRO A 1 209 ? 12.847 -50.264 19.450 1.000 98.393 515 PRO AAA N 1
ATOM 1480 C CA . PRO A 1 209 ? 12.987 -51.652 19.893 1.000 96.487 515 PRO AAA CA 1
ATOM 1481 C C . PRO A 1 209 ? 13.973 -52.466 19.039 1.000 95.212 515 PRO AAA C 1
ATOM 1482 O O . PRO A 1 209 ? 14.343 -53.548 19.458 1.000 96.661 515 PRO AAA O 1
ATOM 1486 N N . LYS A 1 210 ? 14.367 -51.929 17.878 1.000 92.930 516 LYS AAA N 1
ATOM 1487 C CA . LYS A 1 210 ? 15.297 -52.571 16.909 1.000 93.228 516 LYS AAA CA 1
ATOM 1488 C C . LYS A 1 210 ? 16.686 -51.932 17.041 1.000 92.937 516 LYS AAA C 1
ATOM 1489 O O . LYS A 1 210 ? 17.679 -52.685 17.092 1.000 97.216 516 LYS AAA O 1
ATOM 1495 N N . LYS A 1 211 ? 16.742 -50.595 17.082 1.000 90.478 517 LYS AAA N 1
ATOM 1496 C CA . LYS A 1 211 ? 17.994 -49.789 17.158 1.000 92.593 517 LYS AAA CA 1
ATOM 1497 C C . LYS A 1 211 ? 18.682 -49.981 18.518 1.000 96.953 517 LYS AAA C 1
ATOM 1498 O O . LYS A 1 211 ? 19.892 -49.686 18.597 1.000 94.967 517 LYS AAA O 1
ATOM 1504 N N . SER A 1 212 ? 17.940 -50.425 19.541 1.000 101.293 518 SER AAA N 1
ATOM 1505 C CA . SER A 1 212 ? 18.431 -50.684 20.923 1.000 103.685 518 SER AAA CA 1
ATOM 1506 C C . SER A 1 212 ? 19.851 -51.264 20.882 1.000 107.356 518 SER AAA C 1
ATOM 1507 O O . SER A 1 212 ? 20.013 -52.394 20.378 1.000 107.192 518 SER AAA O 1
ATOM 1510 N N . THR A 1 213 ? 20.832 -50.516 21.401 1.000 109.574 519 THR AAA N 1
ATOM 1511 C CA . THR A 1 213 ? 22.281 -50.861 21.395 1.000 111.830 519 THR AAA CA 1
ATOM 1512 C C . THR A 1 213 ? 22.578 -51.855 22.528 1.000 113.255 519 THR AAA C 1
ATOM 1513 O O . THR A 1 213 ? 23.440 -51.545 23.376 1.000 112.920 519 THR AAA O 1
ATOM 1517 N N . ASN A 1 214 ? 21.891 -53.004 22.524 1.000 118.010 520 ASN AAA N 1
ATOM 1518 C CA . ASN A 1 214 ? 22.020 -54.106 23.517 1.000 122.426 520 ASN AAA CA 1
ATOM 1519 C C . ASN A 1 214 ? 21.877 -53.545 24.941 1.000 127.852 520 ASN AAA C 1
ATOM 1520 O O . ASN A 1 214 ? 22.625 -53.996 25.835 1.000 123.116 520 ASN AAA O 1
ATOM 1525 N N . LEU A 1 215 ? 20.941 -52.607 25.140 1.000 130.656 521 LEU AAA N 1
ATOM 1526 C CA . LEU A 1 215 ? 20.644 -51.960 26.449 1.000 126.941 521 LEU AAA CA 1
ATOM 1527 C C . LEU A 1 215 ? 19.284 -52.441 26.978 1.000 129.267 521 LEU AAA C 1
ATOM 1528 O O . LEU A 1 215 ? 18.917 -52.037 28.100 1.000 127.424 521 LEU AAA O 1
ATOM 1533 N N . VAL A 1 216 ? 18.578 -53.281 26.210 1.000 132.300 522 VAL AAA N 1
ATOM 1534 C CA . VAL A 1 216 ? 17.243 -53.856 26.565 1.000 135.041 522 VAL AAA CA 1
ATOM 1535 C C . VAL A 1 216 ? 17.411 -54.875 27.703 1.000 140.430 522 VAL AAA C 1
ATOM 1536 O O . VAL A 1 216 ? 16.404 -55.162 28.383 1.000 150.670 522 VAL AAA O 1
ATOM 1540 N N . LYS A 1 217 ? 18.633 -55.381 27.913 1.000 137.519 523 LYS AAA N 1
ATOM 1541 C CA . LYS A 1 217 ? 18.971 -56.419 28.927 1.000 129.042 523 LYS AAA CA 1
ATOM 1542 C C . LYS A 1 217 ? 19.820 -55.789 30.040 1.000 124.390 523 LYS AAA C 1
ATOM 1543 O O . LYS A 1 217 ? 20.619 -56.518 30.664 1.000 121.739 523 LYS AAA O 1
ATOM 1549 N N . ASN A 1 218 ? 19.631 -54.487 30.284 1.000 121.315 524 ASN AAA N 1
ATOM 1550 C CA . ASN A 1 218 ? 20.295 -53.707 31.363 1.000 118.920 524 ASN AAA CA 1
ATOM 1551 C C . ASN A 1 218 ? 19.474 -53.831 32.656 1.000 119.460 524 ASN AAA C 1
ATOM 1552 O O . ASN A 1 218 ? 19.911 -53.271 33.682 1.000 122.571 524 ASN AAA O 1
ATOM 1557 N N . LYS A 1 219 ? 18.344 -54.551 32.611 1.000 118.335 525 LYS AAA N 1
ATOM 1558 C CA . LYS A 1 219 ? 17.329 -54.628 33.698 1.000 116.671 525 LYS AAA CA 1
ATOM 1559 C C . LYS A 1 219 ? 16.911 -53.197 34.062 1.000 116.781 525 LYS AAA C 1
ATOM 1560 O O . LYS A 1 219 ? 17.192 -52.762 35.198 1.000 117.552 525 LYS AAA O 1
ATOM 1566 N N . CYS A 1 220 ? 16.280 -52.495 33.113 1.000 117.814 526 CYS AAA N 1
ATOM 1567 C CA . CYS A 1 220 ? 15.870 -51.067 33.213 1.000 115.768 526 CYS AAA CA 1
ATOM 1568 C C . CYS A 1 220 ? 14.908 -50.880 34.393 1.000 113.464 526 CYS AAA C 1
ATOM 1569 O O . CYS A 1 220 ? 15.309 -50.453 35.476 1.000 106.737 526 CYS AAA O 1
ATOM 1572 N N . CYS B 1 18 ? 5.029 -3.373 79.732 1.000 95.206 324 CYS aba N 1
ATOM 1573 C CA . CYS B 1 18 ? 4.278 -4.425 80.480 1.000 93.608 324 CYS aba CA 1
ATOM 1574 C C . CYS B 1 18 ? 5.258 -5.426 81.086 1.000 91.307 324 CYS aba C 1
ATOM 1575 O O . CYS B 1 18 ? 6.198 -5.849 80.417 1.000 86.503 324 CYS aba O 1
ATOM 1578 N N . PRO B 1 19 ? 5.070 -5.842 82.360 1.000 96.283 325 PRO aba N 1
ATOM 1579 C CA . PRO B 1 19 ? 5.983 -6.789 82.999 1.000 98.943 325 PRO aba CA 1
ATOM 1580 C C . PRO B 1 19 ? 5.739 -8.237 82.542 1.000 97.244 325 PRO aba C 1
ATOM 1581 O O . PRO B 1 19 ? 5.021 -8.955 83.216 1.000 101.360 325 PRO aba O 1
ATOM 1585 N N . PHE B 1 20 ? 6.331 -8.617 81.405 1.000 94.015 326 PHE aba N 1
ATOM 1586 C CA . PHE B 1 20 ? 6.379 -10.013 80.892 1.000 92.376 326 PHE aba CA 1
ATOM 1587 C C . PHE B 1 20 ? 7.609 -10.721 81.474 1.000 91.483 326 PHE aba C 1
ATOM 1588 O O . PHE B 1 20 ? 7.530 -11.936 81.728 1.000 91.641 326 PHE aba O 1
ATOM 1596 N N . GLY B 1 21 ? 8.704 -9.980 81.679 1.000 91.839 327 GLY aba N 1
ATOM 1597 C CA . GLY B 1 21 ? 9.947 -10.478 82.300 1.000 92.174 327 GLY aba CA 1
ATOM 1598 C C . GLY B 1 21 ? 9.691 -11.135 83.647 1.000 91.747 327 GLY aba C 1
ATOM 1599 O O . GLY B 1 21 ? 10.362 -12.140 83.946 1.000 88.972 327 GLY aba O 1
ATOM 1600 N N . GLU B 1 22 ? 8.748 -10.598 84.429 1.000 90.882 328 GLU aba N 1
ATOM 1601 C CA . GLU B 1 22 ? 8.411 -11.085 85.796 1.000 92.758 328 GLU aba CA 1
ATOM 1602 C C . GLU B 1 22 ? 7.731 -12.460 85.724 1.000 89.109 328 GLU aba C 1
ATOM 1603 O O . GLU B 1 22 ? 7.998 -13.280 86.624 1.000 87.867 328 GLU aba O 1
ATOM 1609 N N . VAL B 1 23 ? 6.892 -12.705 84.707 1.000 84.323 329 VAL aba N 1
ATOM 1610 C CA . VAL B 1 23 ? 6.081 -13.956 84.567 1.000 78.441 329 VAL aba CA 1
ATOM 1611 C C . VAL B 1 23 ? 6.881 -15.011 83.790 1.000 73.332 329 VAL aba C 1
ATOM 1612 O O . VAL B 1 23 ? 6.747 -16.204 84.127 1.000 70.896 329 VAL aba O 1
ATOM 1616 N N . PHE B 1 24 ? 7.665 -14.590 82.790 1.000 71.391 330 PHE aba N 1
ATOM 1617 C CA . PHE B 1 24 ? 8.456 -15.477 81.893 1.000 69.889 330 PHE aba CA 1
ATOM 1618 C C . PHE B 1 24 ? 9.705 -15.990 82.620 1.000 72.393 330 PHE aba C 1
ATOM 1619 O O . PHE B 1 24 ? 9.964 -17.210 82.571 1.000 70.006 330 PHE aba O 1
ATOM 1627 N N . ASN B 1 25 ? 10.449 -15.085 83.265 1.000 78.633 331 ASN aba N 1
ATOM 1628 C CA . ASN B 1 25 ? 11.736 -15.379 83.952 1.000 83.465 331 ASN aba CA 1
ATOM 1629 C C . ASN B 1 25 ? 11.494 -15.663 85.442 1.000 82.214 331 ASN aba C 1
ATOM 1630 O O . ASN B 1 25 ? 12.493 -15.752 86.185 1.000 83.765 331 ASN aba O 1
ATOM 1635 N N . ALA B 1 26 ? 10.231 -15.817 85.863 1.000 81.047 332 ALA aba N 1
ATOM 1636 C CA . ALA B 1 26 ? 9.832 -16.132 87.258 1.000 78.981 332 ALA aba CA 1
ATOM 1637 C C . ALA B 1 26 ? 10.679 -17.299 87.779 1.000 78.288 332 ALA aba C 1
ATOM 1638 O O . ALA B 1 26 ? 10.828 -18.294 87.042 1.000 78.113 332 ALA aba O 1
ATOM 1640 N N . THR B 1 27 ? 11.214 -17.167 88.997 1.000 79.533 333 THR aba N 1
ATOM 1641 C CA . THR B 1 27 ? 12.134 -18.143 89.644 1.000 79.681 333 THR aba CA 1
ATOM 1642 C C . THR B 1 27 ? 11.469 -19.522 89.696 1.000 78.352 333 THR aba C 1
ATOM 1643 O O . THR B 1 27 ? 12.128 -20.507 89.304 1.000 73.194 333 THR aba O 1
ATOM 1647 N N . ARG B 1 28 ? 10.215 -19.579 90.160 1.000 79.812 334 ARG aba N 1
ATOM 1648 C CA . ARG B 1 28 ? 9.437 -20.835 90.328 1.000 80.249 334 ARG aba CA 1
ATOM 1649 C C . ARG B 1 28 ? 8.028 -20.654 89.748 1.000 74.134 334 ARG aba C 1
ATOM 1650 O O . ARG B 1 28 ? 7.443 -19.566 89.930 1.000 67.673 334 ARG aba O 1
ATOM 1658 N N . PHE B 1 29 ? 7.523 -21.692 89.073 1.000 71.225 335 PHE aba N 1
ATOM 1659 C CA . PHE B 1 29 ? 6.170 -21.767 88.459 1.000 70.141 335 PHE aba CA 1
ATOM 1660 C C . PHE B 1 29 ? 5.259 -22.628 89.344 1.000 68.751 335 PHE aba C 1
ATOM 1661 O O . PHE B 1 29 ? 5.768 -23.290 90.272 1.000 71.275 335 PHE aba O 1
ATOM 1669 N N . ALA B 1 30 ? 3.955 -22.626 89.048 1.000 65.792 336 ALA aba N 1
ATOM 1670 C CA . ALA B 1 30 ? 2.908 -23.384 89.774 1.000 64.943 336 ALA aba CA 1
ATOM 1671 C C . ALA B 1 30 ? 2.543 -24.650 88.990 1.000 65.447 336 ALA aba C 1
ATOM 1672 O O . ALA B 1 30 ? 2.899 -24.736 87.797 1.000 66.628 336 ALA aba O 1
ATOM 1674 N N . SER B 1 31 ? 1.858 -25.589 89.651 1.000 65.263 337 SER aba N 1
ATOM 1675 C CA . SER B 1 31 ? 1.277 -26.819 89.049 1.000 62.156 337 SER aba CA 1
ATOM 1676 C C . SER B 1 31 ? 0.171 -26.424 88.064 1.000 61.409 337 SER aba C 1
ATOM 1677 O O . SER B 1 31 ? 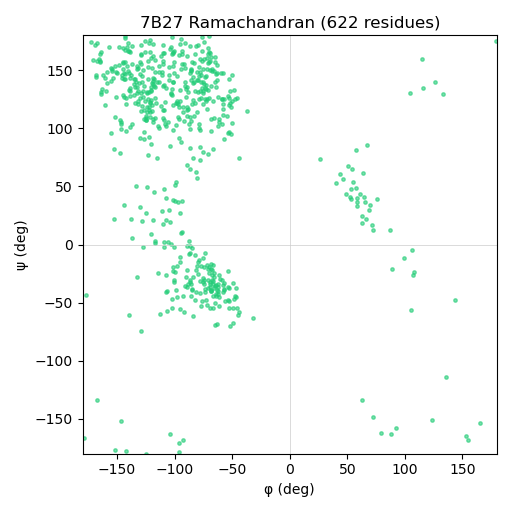-0.474 -25.381 88.291 1.000 61.928 337 SER aba O 1
ATOM 1680 N N . VAL B 1 32 ? -0.036 -27.229 87.017 1.000 58.475 338 VAL aba N 1
ATOM 1681 C CA . VAL B 1 32 ? -1.013 -26.951 85.920 1.000 57.384 338 VAL aba CA 1
ATOM 1682 C C . VAL B 1 32 ? -2.416 -26.770 86.517 1.000 57.807 338 VAL aba C 1
ATOM 1683 O O . VAL B 1 32 ? -3.142 -25.886 86.025 1.000 56.628 338 VAL aba O 1
ATOM 1687 N N . TYR B 1 33 ? -2.773 -27.557 87.540 1.000 60.244 339 TYR aba N 1
ATOM 1688 C CA . TYR B 1 33 ? -4.107 -27.541 88.200 1.000 61.652 339 TYR aba CA 1
ATOM 1689 C C . TYR B 1 33 ? -4.282 -26.233 88.985 1.000 61.473 339 TYR aba C 1
ATOM 1690 O O . TYR B 1 33 ? -5.424 -25.734 89.057 1.000 63.951 339 TYR aba O 1
ATOM 1699 N N . ALA B 1 34 ? -3.188 -25.706 89.551 1.000 60.493 340 ALA aba N 1
ATOM 1700 C CA . ALA B 1 34 ? -3.140 -24.448 90.334 1.000 59.279 340 ALA aba CA 1
ATOM 1701 C C . ALA B 1 34 ? -2.437 -23.353 89.520 1.000 57.935 340 ALA aba C 1
ATOM 1702 O O . ALA B 1 34 ? -1.655 -22.584 90.115 1.000 57.435 340 ALA aba O 1
ATOM 1704 N N . TRP B 1 35 ? -2.713 -23.294 88.212 1.000 57.990 341 TRP aba N 1
ATOM 1705 C CA . TRP B 1 35 ? -2.109 -22.338 87.242 1.000 58.557 341 TRP aba CA 1
ATOM 1706 C C . TRP B 1 35 ? -2.252 -20.899 87.753 1.000 63.131 341 TRP aba C 1
ATOM 1707 O O . TRP B 1 35 ? -3.366 -20.528 88.177 1.000 65.366 341 TRP aba O 1
ATOM 1718 N N . ASN B 1 36 ? -1.155 -20.133 87.714 1.000 67.486 342 ASN aba N 1
ATOM 1719 C CA . ASN B 1 36 ? -1.091 -18.711 88.152 1.000 68.463 342 ASN aba CA 1
ATOM 1720 C C . ASN B 1 36 ? -1.509 -17.805 86.989 1.000 65.986 342 ASN aba C 1
ATOM 1721 O O . ASN B 1 36 ? -1.139 -18.110 85.840 1.000 62.329 342 ASN aba O 1
ATOM 1726 N N . ARG B 1 37 ? -2.248 -16.734 87.296 1.000 68.498 343 ARG aba N 1
ATOM 1727 C CA . ARG B 1 37 ? -2.749 -15.725 86.324 1.000 70.062 343 ARG aba CA 1
ATOM 1728 C C . ARG B 1 37 ? -2.280 -14.332 86.757 1.000 70.171 343 ARG aba C 1
ATOM 1729 O O . ARG B 1 37 ? -2.465 -13.992 87.943 1.000 69.430 343 ARG aba O 1
ATOM 1737 N N . LYS B 1 38 ? -1.710 -13.562 85.825 1.000 72.167 344 LYS aba N 1
ATOM 1738 C CA . LYS B 1 38 ? -1.297 -12.149 86.035 1.000 75.875 344 LYS aba CA 1
ATOM 1739 C C . LYS B 1 38 ? -2.058 -11.259 85.048 1.000 77.590 344 LYS aba C 1
ATOM 1740 O O . LYS B 1 38 ? -1.910 -11.474 83.829 1.000 77.601 344 LYS aba O 1
ATOM 1746 N N . ARG B 1 39 ? -2.841 -10.305 85.563 1.000 82.593 345 ARG aba N 1
ATOM 1747 C CA . ARG B 1 39 ? -3.636 -9.338 84.759 1.000 88.216 345 ARG aba CA 1
ATOM 1748 C C . ARG B 1 39 ? -2.748 -8.134 84.425 1.000 89.331 345 ARG aba C 1
ATOM 1749 O O . ARG B 1 39 ? -3.037 -7.020 84.907 1.000 92.031 345 ARG aba O 1
ATOM 1757 N N . ILE B 1 40 ? -1.695 -8.373 83.640 1.000 91.683 346 ILE aba N 1
ATOM 1758 C CA . ILE B 1 40 ? -0.781 -7.321 83.099 1.000 93.884 346 ILE aba CA 1
ATOM 1759 C C . ILE B 1 40 ? -1.625 -6.405 82.198 1.000 94.623 346 ILE aba C 1
ATOM 1760 O O . ILE B 1 40 ? -1.974 -6.820 81.079 1.000 92.705 346 ILE aba O 1
ATOM 1765 N N . SER B 1 41 ? -1.992 -5.229 82.719 1.000 99.316 347 SER aba N 1
ATOM 1766 C CA . SER B 1 41 ? -2.884 -4.228 82.075 1.000 101.286 347 SER aba CA 1
ATOM 1767 C C . SER B 1 41 ? -2.395 -2.815 82.409 1.000 104.467 347 SER aba C 1
ATOM 1768 O O . SER B 1 41 ? -1.712 -2.661 83.442 1.000 107.876 347 SER aba O 1
ATOM 1771 N N . ASN B 1 42 ? -2.746 -1.830 81.573 1.000 108.858 348 ASN aba N 1
ATOM 1772 C CA . ASN B 1 42 ? -2.214 -0.440 81.625 1.000 111.712 348 ASN aba CA 1
ATOM 1773 C C . ASN B 1 42 ? -0.689 -0.498 81.491 1.000 111.196 348 ASN aba C 1
ATOM 1774 O O . ASN B 1 42 ? 0.001 -0.441 82.530 1.000 107.277 348 ASN aba O 1
ATOM 1779 N N . CYS B 1 43 ? -0.188 -0.617 80.259 1.000 107.839 349 CYS aba N 1
ATOM 1780 C CA . CYS B 1 43 ? 1.248 -0.864 79.967 1.000 107.583 349 CYS aba CA 1
ATOM 1781 C C . CYS B 1 43 ? 1.486 -0.962 78.456 1.000 107.499 349 CYS aba C 1
ATOM 1782 O O . CYS B 1 43 ? 0.500 -0.937 77.690 1.000 106.590 349 CYS aba O 1
ATOM 1785 N N . VAL B 1 44 ? 2.759 -1.081 78.063 1.000 108.320 350 VAL aba N 1
ATOM 1786 C CA . VAL B 1 44 ? 3.241 -1.065 76.649 1.000 108.404 350 VAL aba CA 1
ATOM 1787 C C . VAL B 1 44 ? 4.448 -2.008 76.547 1.000 104.968 350 VAL aba C 1
ATOM 1788 O O . VAL B 1 44 ? 5.527 -1.642 77.058 1.000 103.984 350 VAL aba O 1
ATOM 1792 N N . ALA B 1 45 ? 4.253 -3.190 75.949 1.000 100.399 351 ALA aba N 1
ATOM 1793 C CA . ALA B 1 45 ? 5.285 -4.240 75.770 1.000 100.240 351 ALA aba CA 1
ATOM 1794 C C . ALA B 1 45 ? 5.433 -4.586 74.286 1.000 100.910 351 ALA aba C 1
ATOM 1795 O O . ALA B 1 45 ? 4.479 -4.352 73.515 1.000 95.666 351 ALA aba O 1
ATOM 1797 N N . ASP B 1 46 ? 6.594 -5.140 73.924 1.000 107.014 352 ASP aba N 1
ATOM 1798 C CA . ASP B 1 46 ? 6.964 -5.565 72.548 1.000 106.758 352 ASP aba CA 1
ATOM 1799 C C . ASP B 1 46 ? 6.839 -7.091 72.463 1.000 102.473 352 ASP aba C 1
ATOM 1800 O O . ASP B 1 46 ? 7.392 -7.778 73.346 1.000 97.932 352 ASP aba O 1
ATOM 1805 N N . TYR B 1 47 ? 6.126 -7.592 71.448 1.000 99.744 353 TYR aba N 1
ATOM 1806 C CA . TYR B 1 47 ? 5.823 -9.033 71.235 1.000 98.456 353 TYR aba CA 1
ATOM 1807 C C . TYR B 1 47 ? 6.744 -9.623 70.158 1.000 97.722 353 TYR aba C 1
ATOM 1808 O O . TYR B 1 47 ? 6.916 -10.857 70.146 1.000 97.794 353 TYR aba O 1
ATOM 1817 N N . SER B 1 48 ? 7.299 -8.783 69.277 1.000 100.091 354 SER aba N 1
ATOM 1818 C CA . SER B 1 48 ? 8.252 -9.189 68.208 1.000 101.898 354 SER aba CA 1
ATOM 1819 C C . SER B 1 48 ? 9.556 -9.697 68.837 1.000 101.900 354 SER aba C 1
ATOM 1820 O O . SER B 1 48 ? 10.130 -10.658 68.292 1.000 104.329 354 SER aba O 1
ATOM 1823 N N . VAL B 1 49 ? 9.999 -9.074 69.937 1.000 99.597 355 VAL aba N 1
ATOM 1824 C CA . VAL B 1 49 ? 11.178 -9.517 70.746 1.000 97.734 355 VAL aba CA 1
ATOM 1825 C C . VAL B 1 49 ? 10.899 -10.915 71.317 1.000 94.505 355 VAL aba C 1
ATOM 1826 O O . VAL B 1 49 ? 11.827 -11.749 71.287 1.000 91.011 355 VAL aba O 1
ATOM 1830 N N . LEU B 1 50 ? 9.678 -11.162 71.812 1.000 89.993 356 LEU aba N 1
ATOM 1831 C CA . LEU B 1 50 ? 9.242 -12.486 72.341 1.000 85.521 356 LEU aba CA 1
ATOM 1832 C C . LEU B 1 50 ? 9.233 -13.509 71.198 1.000 85.900 356 LEU aba C 1
ATOM 1833 O O . LEU B 1 50 ? 9.824 -14.591 71.372 1.000 81.856 356 LEU aba O 1
ATOM 1838 N N . TYR B 1 51 ? 8.586 -13.172 70.077 1.000 88.621 357 TYR aba N 1
ATOM 1839 C CA . TYR B 1 51 ? 8.466 -14.028 68.865 1.000 87.844 357 TYR aba CA 1
ATOM 1840 C C . TYR B 1 51 ? 9.862 -14.387 68.337 1.000 87.182 357 TYR aba C 1
ATOM 1841 O O . TYR B 1 51 ? 10.064 -15.549 67.932 1.000 79.202 357 TYR aba O 1
ATOM 1843 N N . ASN B 1 52 ? 10.789 -13.420 68.352 1.000 93.580 358 ASN aba N 1
ATOM 1844 C CA . ASN B 1 52 ? 12.171 -13.559 67.813 1.000 99.812 358 ASN aba CA 1
ATOM 1845 C C . ASN B 1 52 ? 13.068 -14.302 68.813 1.000 104.235 358 ASN aba C 1
ATOM 1846 O O . ASN B 1 52 ? 14.070 -14.890 68.357 1.000 108.972 358 ASN aba O 1
ATOM 1851 N N . SER B 1 53 ? 12.742 -14.266 70.112 1.000 103.261 359 SER aba N 1
ATOM 1852 C CA . SER B 1 53 ? 13.486 -14.979 71.187 1.000 101.982 359 SER aba CA 1
ATOM 1853 C C . SER B 1 53 ? 13.643 -16.454 70.800 1.000 101.011 359 SER aba C 1
ATOM 1854 O O . SER B 1 53 ? 12.611 -17.120 70.587 1.000 100.770 359 SER aba O 1
ATOM 1857 N N . ALA B 1 54 ? 14.889 -16.934 70.716 1.000 99.835 360 ALA aba N 1
ATOM 1858 C CA . ALA B 1 54 ? 15.251 -18.301 70.272 1.000 96.290 360 ALA aba CA 1
ATOM 1859 C C . ALA B 1 54 ? 15.380 -19.236 71.482 1.000 91.038 360 ALA aba C 1
ATOM 1860 O O . ALA B 1 54 ? 16.278 -20.103 71.472 1.000 93.014 360 ALA aba O 1
ATOM 1862 N N . SER B 1 55 ? 14.510 -19.061 72.482 1.000 81.314 361 SER aba N 1
ATOM 1863 C CA . SER B 1 55 ? 14.392 -19.914 73.694 1.000 76.463 361 SER aba CA 1
ATOM 1864 C C . SER B 1 55 ? 13.122 -20.771 73.605 1.000 72.928 361 SER aba C 1
ATOM 1865 O O . SER B 1 55 ? 13.182 -21.956 73.992 1.000 72.033 361 SER aba O 1
ATOM 1868 N N . PHE B 1 56 ? 12.024 -20.190 73.108 1.000 65.478 362 PHE aba N 1
ATOM 1869 C CA . PHE B 1 56 ? 10.689 -20.835 72.992 1.000 58.257 362 PHE aba CA 1
ATOM 1870 C C . PHE B 1 56 ? 10.722 -21.878 71.870 1.000 55.278 362 PHE aba C 1
ATOM 1871 O O . PHE B 1 56 ? 11.072 -21.519 70.730 1.000 54.006 362 PHE aba O 1
ATOM 1879 N N . SER B 1 57 ? 10.379 -23.128 72.197 1.000 54.499 363 SER aba N 1
ATOM 1880 C CA . SER B 1 57 ? 10.219 -24.255 71.238 1.000 55.283 363 SER aba CA 1
ATOM 1881 C C . SER B 1 57 ? 8.812 -24.220 70.630 1.000 54.004 363 SER aba C 1
ATOM 1882 O O . SER B 1 57 ? 8.651 -24.704 69.491 1.000 54.284 363 SER aba O 1
ATOM 1885 N N . THR B 1 58 ? 7.841 -23.680 71.377 1.000 51.338 364 THR aba N 1
ATOM 1886 C CA . THR B 1 58 ? 6.419 -23.513 70.970 1.000 49.595 364 THR aba CA 1
ATOM 1887 C C . THR B 1 58 ? 6.035 -22.031 71.070 1.000 47.434 364 THR aba C 1
ATOM 1888 O O . THR B 1 58 ? 6.229 -21.444 72.152 1.000 46.029 364 THR aba O 1
ATOM 1892 N N . PHE B 1 59 ? 5.520 -21.463 69.975 1.000 47.259 365 PHE aba N 1
ATOM 1893 C CA . PHE B 1 59 ? 4.932 -20.099 69.897 1.000 46.120 365 PHE aba CA 1
ATOM 1894 C C . PHE B 1 59 ? 3.802 -20.123 68.861 1.000 45.960 365 PHE aba C 1
ATOM 1895 O O . PHE B 1 59 ? 4.018 -19.698 67.710 1.000 45.097 365 PHE aba O 1
ATOM 1903 N N . LYS B 1 60 ? 2.637 -20.634 69.265 1.000 48.384 366 LYS aba N 1
ATOM 1904 C CA . LYS B 1 60 ? 1.427 -20.767 68.409 1.000 49.048 366 LYS aba CA 1
ATOM 1905 C C . LYS B 1 60 ? 0.376 -19.763 68.890 1.000 48.659 366 LYS aba C 1
ATOM 1906 O O . LYS B 1 60 ? 0.218 -19.616 70.118 1.000 48.150 366 LYS aba O 1
ATOM 1912 N N . CYS B 1 61 ? -0.295 -19.091 67.952 1.000 49.040 367 CYS aba N 1
ATOM 1913 C CA . CYS B 1 61 ? -1.347 -18.074 68.215 1.000 50.775 367 CYS aba CA 1
ATOM 1914 C C . CYS B 1 61 ? -2.685 -18.550 67.644 1.000 50.018 367 CYS aba C 1
ATOM 1915 O O . CYS B 1 61 ? -2.675 -19.427 66.756 1.000 52.357 367 CYS aba O 1
ATOM 1918 N N . TYR B 1 62 ? -3.786 -17.998 68.162 1.000 49.478 368 TYR aba N 1
ATOM 1919 C CA . TYR B 1 62 ? -5.184 -18.321 67.776 1.000 48.899 368 TYR aba CA 1
ATOM 1920 C C . TYR B 1 62 ? -5.993 -17.020 67.694 1.000 50.178 368 TYR aba C 1
ATOM 1921 O O . TYR B 1 62 ? -5.960 -16.236 68.659 1.000 50.944 368 TYR aba O 1
ATOM 1930 N N . GLY B 1 63 ? -6.675 -16.795 66.567 1.000 51.172 369 GLY aba N 1
ATOM 1931 C CA . GLY B 1 63 ? -7.521 -15.609 66.326 1.000 52.828 369 GLY aba CA 1
ATOM 1932 C C . GLY B 1 63 ? -6.706 -14.339 66.135 1.000 55.861 369 GLY aba C 1
ATOM 1933 O O . GLY B 1 63 ? -7.298 -13.246 66.242 1.000 56.806 369 GLY aba O 1
ATOM 1934 N N . VAL B 1 64 ? -5.403 -14.468 65.859 1.000 60.883 370 VAL aba N 1
ATOM 1935 C CA . VAL B 1 64 ? -4.472 -13.334 65.569 1.000 64.581 370 VAL aba CA 1
ATOM 1936 C C . VAL B 1 64 ? -3.161 -13.906 65.014 1.000 66.125 370 VAL aba C 1
ATOM 1937 O O . VAL B 1 64 ? -2.748 -14.990 65.473 1.000 66.522 370 VAL aba O 1
ATOM 1941 N N . SER B 1 65 ? -2.540 -13.200 64.064 1.000 67.922 371 SER aba N 1
ATOM 1942 C CA . SER B 1 65 ? -1.248 -13.573 63.431 1.000 70.037 371 SER aba CA 1
ATOM 1943 C C . SER B 1 65 ? -0.109 -13.345 64.422 1.000 69.440 371 SER aba C 1
ATOM 1944 O O . SER B 1 65 ? -0.049 -12.295 65.060 1.000 67.669 371 SER aba O 1
ATOM 1947 N N . PRO B 1 66 ? 0.831 -14.307 64.576 1.000 68.533 372 PRO aba N 1
ATOM 1948 C CA . PRO B 1 66 ? 1.892 -14.201 65.581 1.000 68.968 372 PRO aba CA 1
ATOM 1949 C C . PRO B 1 66 ? 2.896 -13.072 65.301 1.000 71.493 372 PRO aba C 1
ATOM 1950 O O . PRO B 1 66 ? 3.494 -12.583 66.242 1.000 73.508 372 PRO aba O 1
ATOM 1954 N N . THR B 1 67 ? 3.050 -12.692 64.028 1.000 73.689 373 THR aba N 1
ATOM 1955 C CA . THR B 1 67 ? 3.981 -11.633 63.552 1.000 76.842 373 THR aba CA 1
ATOM 1956 C C . THR B 1 67 ? 3.310 -10.253 63.629 1.000 79.991 373 THR aba C 1
ATOM 1957 O O . THR B 1 67 ? 4.022 -9.253 63.406 1.000 79.573 373 THR aba O 1
ATOM 1961 N N . LYS B 1 68 ? 2.008 -10.199 63.938 1.000 84.150 374 LYS aba N 1
ATOM 1962 C CA . LYS B 1 68 ? 1.186 -8.956 63.940 1.000 85.506 374 LYS aba CA 1
ATOM 1963 C C . LYS B 1 68 ? 0.535 -8.767 65.318 1.000 88.327 374 LYS aba C 1
ATOM 1964 O O . LYS B 1 68 ? -0.686 -8.507 65.365 1.000 91.925 374 LYS aba O 1
ATOM 1968 N N . LEU B 1 69 ? 1.324 -8.874 66.392 1.000 87.621 375 LEU aba N 1
ATOM 1969 C CA . LEU B 1 69 ? 0.856 -8.746 67.801 1.000 85.394 375 LEU aba CA 1
ATOM 1970 C C . LEU B 1 69 ? 0.961 -7.287 68.260 1.000 87.535 375 LEU aba C 1
ATOM 1971 O O . LEU B 1 69 ? 0.085 -6.855 69.033 1.000 87.364 375 LEU aba O 1
ATOM 1976 N N . ASN B 1 70 ? 1.997 -6.568 67.812 1.000 94.044 376 ASN aba N 1
ATOM 1977 C CA . ASN B 1 70 ? 2.215 -5.126 68.110 1.000 98.078 376 ASN aba CA 1
ATOM 1978 C C . ASN B 1 70 ? 1.045 -4.314 67.542 1.000 100.000 376 ASN aba C 1
ATOM 1979 O O . ASN B 1 70 ? 0.529 -3.436 68.263 1.000 103.108 376 ASN aba O 1
ATOM 1984 N N . ASP B 1 71 ? 0.642 -4.614 66.302 1.000 99.890 377 ASP aba N 1
ATOM 1985 C CA . ASP B 1 71 ? -0.435 -3.903 65.560 1.000 100.156 377 ASP aba CA 1
ATOM 1986 C C . ASP B 1 71 ? -1.776 -4.578 65.874 1.000 98.722 377 ASP aba C 1
ATOM 1987 O O . ASP B 1 71 ? -2.353 -5.203 64.961 1.000 100.906 377 ASP aba O 1
ATOM 1992 N N . LEU B 1 72 ? -2.250 -4.458 67.120 1.000 96.439 378 LEU aba N 1
ATOM 1993 C CA . LEU B 1 72 ? -3.503 -5.101 67.602 1.000 98.359 378 LEU aba CA 1
ATOM 1994 C C . LEU B 1 72 ? -4.142 -4.236 68.697 1.000 101.719 378 LEU aba C 1
ATOM 1995 O O . LEU B 1 72 ? -3.391 -3.591 69.457 1.000 100.391 378 LEU aba O 1
ATOM 2000 N N . CYS B 1 73 ? -5.479 -4.241 68.767 1.000 105.840 379 CYS aba N 1
ATOM 2001 C CA . CYS B 1 73 ? -6.308 -3.502 69.759 1.000 107.840 379 CYS aba CA 1
ATOM 2002 C C . CYS B 1 73 ? -6.675 -4.430 70.925 1.000 112.485 379 CYS aba C 1
ATOM 2003 O O . CYS B 1 73 ? -7.354 -5.447 70.677 1.000 120.341 379 CYS aba O 1
ATOM 2006 N N . PHE B 1 74 ? -6.241 -4.083 72.142 1.000 114.018 380 PHE aba N 1
ATOM 2007 C CA . PHE B 1 74 ? -6.498 -4.833 73.402 1.000 114.254 380 PHE aba CA 1
ATOM 2008 C C . PHE B 1 74 ? -6.682 -3.844 74.560 1.000 112.843 380 PHE aba C 1
ATOM 2009 O O . PHE B 1 74 ? -6.048 -2.770 74.538 1.000 114.504 380 PHE aba O 1
ATOM 2017 N N . THR B 1 75 ? -7.524 -4.204 75.536 1.000 111.986 381 THR aba N 1
ATOM 2018 C CA . THR B 1 75 ? -7.818 -3.407 76.759 1.000 110.219 381 THR aba CA 1
ATOM 2019 C C . THR B 1 75 ? -7.136 -4.069 77.963 1.000 108.716 381 THR aba C 1
ATOM 2020 O O . THR B 1 75 ? -6.330 -3.390 78.631 1.000 105.206 381 THR aba O 1
ATOM 2024 N N . ASN B 1 76 ? -7.454 -5.344 78.215 1.000 106.257 382 ASN aba N 1
ATOM 2025 C CA . ASN B 1 76 ? -6.857 -6.189 79.285 1.000 102.477 382 ASN aba CA 1
ATOM 2026 C C . ASN B 1 76 ? -6.173 -7.400 78.640 1.000 98.120 382 ASN aba C 1
ATOM 2027 O O . ASN B 1 76 ? -6.743 -7.961 77.684 1.000 96.845 382 ASN aba O 1
ATOM 2032 N N . VAL B 1 77 ? -4.996 -7.778 79.149 1.000 93.357 383 VAL aba N 1
ATOM 2033 C CA . VAL B 1 77 ? -4.196 -8.946 78.671 1.000 90.749 383 VAL aba CA 1
ATOM 2034 C C . VAL B 1 77 ? -3.829 -9.806 79.886 1.000 84.500 383 VAL aba C 1
ATOM 2035 O O . VAL B 1 77 ? -3.076 -9.316 80.747 1.000 84.991 383 VAL aba O 1
ATOM 2039 N N . TYR B 1 78 ? -4.352 -11.034 79.950 1.000 78.975 384 TYR aba N 1
ATOM 2040 C CA . TYR B 1 78 ? -4.135 -12.001 81.059 1.000 76.755 384 TYR aba CA 1
ATOM 2041 C C . TYR B 1 78 ? -3.046 -12.997 80.643 1.000 71.903 384 TYR aba C 1
ATOM 2042 O O . TYR B 1 78 ? -3.214 -13.669 79.605 1.000 71.096 384 TYR aba O 1
ATOM 2051 N N . ALA B 1 79 ? -1.966 -13.079 81.428 1.000 66.968 385 ALA aba N 1
ATOM 2052 C CA . ALA B 1 79 ? -0.813 -13.984 81.207 1.000 65.363 385 ALA aba CA 1
ATOM 2053 C C . ALA B 1 79 ? -0.869 -15.134 82.220 1.000 63.989 385 ALA aba C 1
ATOM 2054 O O . ALA B 1 79 ? -0.563 -14.894 83.405 1.000 68.528 385 ALA aba O 1
ATOM 2056 N N . ASP B 1 80 ? -1.256 -16.330 81.763 1.000 62.238 386 ASP aba N 1
ATOM 2057 C CA . ASP B 1 80 ? -1.414 -17.550 82.600 1.000 62.445 386 ASP aba CA 1
ATOM 2058 C C . ASP B 1 80 ? -0.152 -18.408 82.474 1.000 61.136 386 ASP aba C 1
ATOM 2059 O O . ASP B 1 80 ? 0.193 -18.773 81.336 1.000 61.638 386 ASP aba O 1
ATOM 2064 N N . SER B 1 81 ? 0.495 -18.720 83.602 1.000 61.081 387 SER aba N 1
ATOM 2065 C CA . SER B 1 81 ? 1.762 -19.495 83.680 1.000 59.797 387 SER aba CA 1
ATOM 2066 C C . SER B 1 81 ? 1.546 -20.784 84.482 1.000 55.772 387 SER aba C 1
ATOM 2067 O O . SER B 1 81 ? 0.824 -20.737 85.497 1.000 58.667 387 SER aba O 1
ATOM 2070 N N . PHE B 1 82 ? 2.159 -21.885 84.035 1.000 50.660 388 PHE aba N 1
ATOM 2071 C CA . PHE B 1 82 ? 2.114 -23.223 84.684 1.000 47.923 388 PHE aba CA 1
ATOM 2072 C C . PHE B 1 82 ? 3.154 -24.146 84.034 1.000 47.113 388 PHE aba C 1
ATOM 2073 O O . PHE B 1 82 ? 3.744 -23.754 83.008 1.000 46.686 388 PHE aba O 1
ATOM 2081 N N . VAL B 1 83 ? 3.364 -25.333 84.615 1.000 47.311 389 VAL aba N 1
ATOM 2082 C CA . VAL B 1 83 ? 4.331 -26.360 84.121 1.000 50.366 389 VAL aba CA 1
ATOM 2083 C C . VAL B 1 83 ? 3.568 -27.652 83.806 1.000 53.239 389 VAL aba C 1
ATOM 2084 O O . VAL B 1 83 ? 2.715 -28.052 84.624 1.000 58.982 389 VAL aba O 1
ATOM 2088 N N . ILE B 1 84 ? 3.878 -28.271 82.661 1.000 54.104 390 ILE aba N 1
ATOM 2089 C CA . ILE B 1 84 ? 3.284 -29.555 82.180 1.000 55.560 390 ILE aba CA 1
ATOM 2090 C C . ILE B 1 84 ? 4.386 -30.379 81.499 1.000 56.069 390 ILE aba C 1
ATOM 2091 O O . ILE B 1 84 ? 5.542 -29.914 81.480 1.000 56.093 390 ILE aba O 1
ATOM 2096 N N . ARG B 1 85 ? 4.036 -31.553 80.963 1.000 60.734 391 ARG aba N 1
ATOM 2097 C CA . ARG B 1 85 ? 4.948 -32.420 80.167 1.000 64.777 391 ARG aba CA 1
ATOM 2098 C C . ARG B 1 85 ? 5.111 -31.831 78.761 1.000 63.737 391 ARG aba C 1
ATOM 2099 O O . ARG B 1 85 ? 4.315 -30.944 78.391 1.000 65.857 391 ARG aba O 1
ATOM 2107 N N . GLY B 1 86 ? 6.102 -32.323 78.010 1.000 62.214 392 GLY aba N 1
ATOM 2108 C CA . GLY B 1 86 ? 6.431 -31.864 76.646 1.000 63.960 392 GLY aba CA 1
ATOM 2109 C C . GLY B 1 86 ? 5.359 -32.240 75.637 1.000 65.127 392 GLY aba C 1
ATOM 2110 O O . GLY B 1 86 ? 5.058 -31.404 74.762 1.000 63.469 392 GLY aba O 1
ATOM 2111 N N . ASP B 1 87 ? 4.797 -33.447 75.754 1.000 67.344 393 ASP aba N 1
ATOM 2112 C CA . ASP B 1 87 ? 3.784 -34.003 74.815 1.000 68.448 393 ASP aba CA 1
ATOM 2113 C C . ASP B 1 87 ? 2.370 -33.578 75.239 1.000 65.982 393 ASP aba C 1
ATOM 2114 O O . ASP B 1 87 ? 1.410 -34.013 74.572 1.000 65.898 393 ASP aba O 1
ATOM 2119 N N . GLU B 1 88 ? 2.245 -32.759 76.290 1.000 63.961 394 GLU aba N 1
ATOM 2120 C CA . GLU B 1 88 ? 0.949 -32.251 76.822 1.000 63.006 394 GLU aba CA 1
ATOM 2121 C C . GLU B 1 88 ? 0.727 -30.795 76.386 1.000 65.814 394 GLU aba C 1
ATOM 2122 O O . GLU B 1 88 ? -0.322 -30.232 76.756 1.000 68.292 394 GLU aba O 1
ATOM 2126 N N . VAL B 1 89 ? 1.663 -30.206 75.633 1.000 66.549 395 VAL aba N 1
ATOM 2127 C CA . VAL B 1 89 ? 1.603 -28.780 75.186 1.000 65.107 395 VAL aba CA 1
ATOM 2128 C C . VAL B 1 89 ? 0.565 -28.663 74.061 1.000 64.477 395 VAL aba C 1
ATOM 2129 O O . VAL B 1 89 ? -0.056 -27.588 73.943 1.000 62.756 395 VAL aba O 1
ATOM 2133 N N . ARG B 1 90 ? 0.389 -29.734 73.278 1.000 65.190 396 ARG aba N 1
ATOM 2134 C CA . ARG B 1 90 ? -0.640 -29.849 72.204 1.000 64.983 396 ARG aba CA 1
ATOM 2135 C C . ARG B 1 90 ? -2.040 -29.634 72.795 1.000 64.229 396 ARG aba C 1
ATOM 2136 O O . ARG B 1 90 ? -2.895 -29.081 72.073 1.000 65.417 396 ARG aba O 1
ATOM 2144 N N . GLN B 1 91 ? -2.261 -30.048 74.049 1.000 60.182 397 GLN aba N 1
ATOM 2145 C CA . GLN B 1 91 ? -3.564 -29.928 74.762 1.000 56.860 397 GLN aba CA 1
ATOM 2146 C C . GLN B 1 91 ? -3.898 -28.453 75.023 1.000 54.661 397 GLN aba C 1
ATOM 2147 O O . GLN B 1 91 ? -5.099 -28.124 75.051 1.000 57.043 397 GLN aba O 1
ATOM 2153 N N . ILE B 1 92 ? -2.885 -27.599 75.204 1.000 53.252 398 ILE aba N 1
ATOM 2154 C CA . ILE B 1 92 ? -3.065 -26.142 75.482 1.000 56.065 398 ILE aba CA 1
ATOM 2155 C C . ILE B 1 92 ? -3.461 -25.452 74.170 1.000 58.925 398 ILE aba C 1
ATOM 2156 O O . ILE B 1 92 ? -2.580 -24.845 73.525 1.000 60.399 398 ILE aba O 1
ATOM 2161 N N . ALA B 1 93 ? -4.739 -25.559 73.792 1.000 60.085 399 ALA aba N 1
ATOM 2162 C CA . ALA B 1 93 ? -5.305 -25.008 72.537 1.000 62.724 399 ALA aba CA 1
ATOM 2163 C C . ALA B 1 93 ? -6.830 -24.994 72.609 1.000 63.520 399 ALA aba C 1
ATOM 2164 O O . ALA B 1 93 ? -7.419 -25.747 73.382 1.000 64.108 399 ALA aba O 1
ATOM 2166 N N . PRO B 1 94 ? -7.515 -24.143 71.807 1.000 62.875 400 PRO aba N 1
ATOM 2167 C CA . PRO B 1 94 ? -8.977 -24.150 71.735 1.000 61.925 400 PRO aba CA 1
ATOM 2168 C C . PRO B 1 94 ? -9.529 -25.472 71.181 1.000 63.348 400 PRO aba C 1
ATOM 2169 O O . PRO B 1 94 ? -8.874 -26.069 70.345 1.000 62.229 400 PRO aba O 1
ATOM 2173 N N . GLY B 1 95 ? -10.709 -25.884 71.660 1.000 68.869 401 GLY aba N 1
ATOM 2174 C CA . GLY B 1 95 ? -11.422 -27.103 71.227 1.000 70.126 401 GLY aba CA 1
ATOM 2175 C C . GLY B 1 95 ? -10.542 -28.340 71.306 1.000 70.200 401 GLY aba C 1
ATOM 2176 O O . GLY B 1 95 ? -10.635 -29.187 70.394 1.000 70.822 401 GLY aba O 1
ATOM 2177 N N . GLN B 1 96 ? -9.723 -28.439 72.358 1.000 69.754 402 GLN aba N 1
ATOM 2178 C CA . GLN B 1 96 ? -8.739 -29.534 72.570 1.000 70.423 402 GLN aba CA 1
ATOM 2179 C C . GLN B 1 96 ? -9.171 -30.361 73.786 1.000 69.205 402 GLN aba C 1
ATOM 2180 O O . GLN B 1 96 ? -9.782 -29.782 74.708 1.000 70.710 402 GLN aba O 1
ATOM 2186 N N . THR B 1 97 ? -8.861 -31.662 73.777 1.000 67.539 403 THR aba N 1
ATOM 2187 C CA . THR B 1 97 ? -9.320 -32.661 74.781 1.000 68.329 403 THR aba CA 1
ATOM 2188 C C . THR B 1 97 ? -8.113 -33.418 75.349 1.000 71.338 403 THR aba C 1
ATOM 2189 O O . THR B 1 97 ? -7.118 -33.581 74.613 1.000 75.658 403 THR aba O 1
ATOM 2193 N N . GLY B 1 98 ? -8.214 -33.867 76.605 1.000 71.573 404 GLY aba N 1
ATOM 2194 C CA . GLY B 1 98 ? -7.167 -34.630 77.315 1.000 69.255 404 GLY aba CA 1
ATOM 2195 C C . GLY B 1 98 ? -7.273 -34.469 78.823 1.000 70.692 404 GLY aba C 1
ATOM 2196 O O . GLY B 1 98 ? -8.299 -33.933 79.290 1.000 73.808 404 GLY aba O 1
ATOM 2197 N N . LYS B 1 99 ? -6.244 -34.907 79.556 1.000 69.621 405 LYS aba N 1
ATOM 2198 C CA . LYS B 1 99 ? -6.202 -34.891 81.045 1.000 68.181 405 LYS aba CA 1
ATOM 2199 C C . LYS B 1 99 ? -6.011 -33.447 81.521 1.000 66.639 405 LYS aba C 1
ATOM 2200 O O . LYS B 1 99 ? -6.756 -33.017 82.423 1.000 66.010 405 LYS aba O 1
ATOM 2206 N N . ILE B 1 100 ? -5.054 -32.733 80.919 1.000 68.753 406 ILE aba N 1
ATOM 2207 C CA . ILE B 1 100 ? -4.719 -31.309 81.233 1.000 69.491 406 ILE aba CA 1
ATOM 2208 C C . ILE B 1 100 ? -5.816 -30.395 80.671 1.000 69.572 406 ILE aba C 1
ATOM 2209 O O . ILE B 1 100 ? -6.170 -29.414 81.353 1.000 68.102 406 ILE aba O 1
ATOM 2214 N N . ALA B 1 101 ? -6.337 -30.713 79.482 1.000 69.913 407 ALA aba N 1
ATOM 2215 C CA . ALA B 1 101 ? -7.258 -29.855 78.698 1.000 72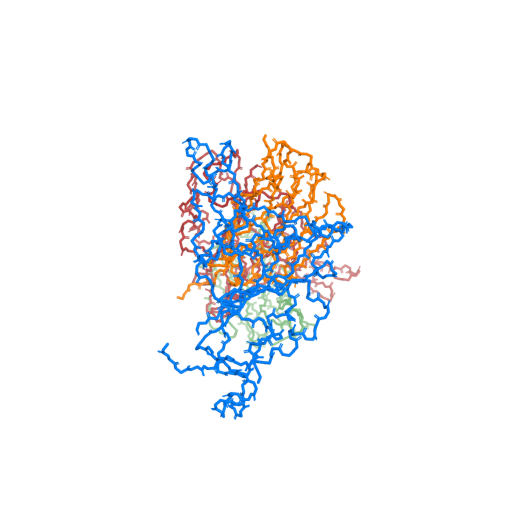.163 407 ALA aba CA 1
ATOM 2216 C C . ALA B 1 101 ? -8.623 -29.717 79.386 1.000 75.596 407 ALA aba C 1
ATOM 2217 O O . ALA B 1 101 ? -9.361 -28.791 79.002 1.000 74.792 407 ALA aba O 1
ATOM 2219 N N . ASP B 1 102 ? -8.955 -30.588 80.349 1.000 81.334 408 ASP aba N 1
ATOM 2220 C CA . ASP B 1 102 ? -10.343 -30.735 80.872 1.000 83.483 408 ASP aba CA 1
ATOM 2221 C C . ASP B 1 102 ? -10.405 -30.755 82.407 1.000 79.329 408 ASP aba C 1
ATOM 2222 O O . ASP B 1 102 ? -11.468 -30.371 82.929 1.000 74.619 408 ASP aba O 1
ATOM 2227 N N . TYR B 1 103 ? -9.358 -31.207 83.109 1.000 76.232 409 TYR aba N 1
ATOM 2228 C CA . TYR B 1 103 ? -9.334 -31.272 84.597 1.000 72.529 409 TYR aba CA 1
ATOM 2229 C C . TYR B 1 103 ? -8.248 -30.358 85.183 1.000 68.414 409 TYR aba C 1
ATOM 2230 O O . TYR B 1 103 ? -8.136 -30.324 86.423 1.000 69.831 409 TYR aba O 1
ATOM 2239 N N . ASN B 1 104 ? -7.502 -29.621 84.350 1.000 64.306 410 ASN aba N 1
ATOM 2240 C CA . ASN B 1 104 ? -6.376 -28.756 84.801 1.000 61.604 410 ASN aba CA 1
ATOM 2241 C C . ASN B 1 104 ? -6.537 -27.339 84.229 1.000 60.108 410 ASN aba C 1
ATOM 2242 O O . ASN B 1 104 ? -6.896 -26.438 85.013 1.000 64.401 410 ASN aba O 1
ATOM 2247 N N . TYR B 1 105 ? -6.273 -27.145 82.931 1.000 58.330 411 TYR aba N 1
ATOM 2248 C CA . TYR B 1 105 ? -6.353 -25.831 82.234 1.000 57.170 411 TYR aba CA 1
ATOM 2249 C C . TYR B 1 105 ? -7.088 -25.994 80.898 1.000 58.238 411 TYR aba C 1
ATOM 2250 O O . TYR B 1 105 ? -6.627 -26.788 80.056 1.000 58.206 411 TYR aba O 1
ATOM 2259 N N . LYS B 1 106 ? -8.186 -25.251 80.717 1.000 61.156 412 LYS aba N 1
ATOM 2260 C CA . LYS B 1 106 ? -9.038 -25.270 79.497 1.000 63.617 412 LYS aba CA 1
ATOM 2261 C C . LYS B 1 106 ? -9.142 -23.851 78.926 1.000 62.934 412 LYS aba C 1
ATOM 2262 O O . LYS B 1 106 ? -9.455 -22.923 79.699 1.000 63.146 412 LYS aba O 1
ATOM 2268 N N . LEU B 1 107 ? -8.893 -23.705 77.620 1.000 62.641 413 LEU aba N 1
ATOM 2269 C CA . LEU B 1 107 ? -9.074 -22.442 76.856 1.000 64.683 413 LEU aba CA 1
ATOM 2270 C C . LEU B 1 107 ? -10.453 -22.449 76.206 1.000 67.057 413 LEU aba C 1
ATOM 2271 O O . LEU B 1 107 ? -10.983 -23.513 75.891 1.000 67.834 413 LEU aba O 1
ATOM 2276 N N . PRO B 1 108 ? -11.077 -21.268 75.988 1.000 70.900 414 PRO aba N 1
ATOM 2277 C CA . PRO B 1 108 ? -12.361 -21.194 75.289 1.000 74.442 414 PRO aba CA 1
ATOM 2278 C C . PRO B 1 108 ? -12.213 -21.525 73.796 1.000 80.125 414 PRO aba C 1
ATOM 2279 O O . PRO B 1 108 ? -11.123 -21.386 73.270 1.000 83.442 414 PRO aba O 1
ATOM 2283 N N . ASP B 1 109 ? -13.307 -21.955 73.159 1.000 86.043 415 ASP aba N 1
ATOM 2284 C CA . ASP B 1 109 ? -13.351 -22.345 71.723 1.000 85.978 415 ASP aba CA 1
ATOM 2285 C C . ASP B 1 109 ? -13.102 -21.106 70.851 1.000 84.081 415 ASP aba C 1
ATOM 2286 O O . ASP B 1 109 ? -12.517 -21.264 6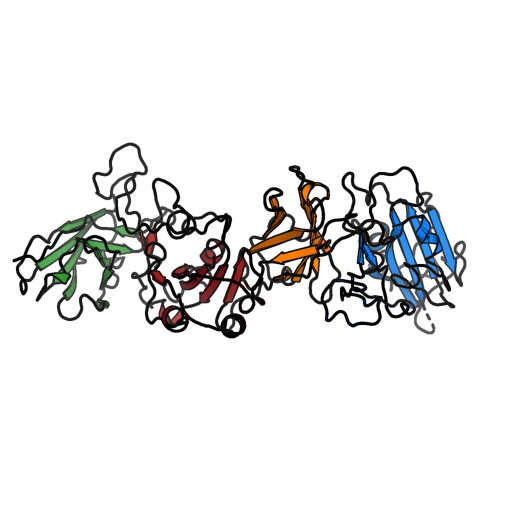9.762 1.000 84.056 415 ASP aba O 1
ATOM 2291 N N . ASP B 1 110 ? -13.525 -19.927 71.324 1.000 83.355 416 ASP aba N 1
ATOM 2292 C CA . ASP B 1 110 ? -13.373 -18.619 70.628 1.000 84.301 416 ASP aba CA 1
ATOM 2293 C C . ASP B 1 110 ? -12.197 -17.846 71.246 1.000 81.854 416 ASP aba C 1
ATOM 2294 O O . ASP B 1 110 ? -12.300 -16.607 71.362 1.000 79.794 416 ASP aba O 1
ATOM 2299 N N . PHE B 1 111 ? -11.116 -18.549 71.604 1.000 78.326 417 PHE aba N 1
ATOM 2300 C CA . PHE B 1 111 ? -9.901 -17.982 72.250 1.000 74.450 417 PHE aba CA 1
ATOM 2301 C C . PHE B 1 111 ? -9.160 -17.087 71.251 1.000 70.793 417 PHE aba C 1
ATOM 2302 O O . PHE B 1 111 ? -9.015 -17.481 70.076 1.000 67.178 417 PHE aba O 1
ATOM 2310 N N . THR B 1 112 ? -8.709 -15.918 71.720 1.000 68.451 418 THR aba N 1
ATOM 2311 C CA . THR B 1 112 ? -7.939 -14.910 70.943 1.000 69.254 418 THR aba CA 1
ATOM 2312 C C . THR B 1 112 ? -6.651 -14.582 71.707 1.000 68.558 418 THR aba C 1
ATOM 2313 O O . THR B 1 112 ? -6.686 -13.664 72.553 1.000 70.920 418 THR aba O 1
ATOM 2317 N N . GLY B 1 113 ? -5.565 -15.311 71.426 1.000 66.831 419 GLY aba N 1
ATOM 2318 C CA . GLY B 1 113 ? -4.273 -15.153 72.122 1.000 64.147 419 GLY aba CA 1
ATOM 2319 C C . GLY B 1 113 ? -3.194 -16.083 71.594 1.000 60.402 419 GLY aba C 1
ATOM 2320 O O . GLY B 1 113 ? -3.388 -16.664 70.508 1.000 61.478 419 GLY aba O 1
ATOM 2321 N N . CYS B 1 114 ? -2.093 -16.211 72.343 1.000 57.770 420 CYS aba N 1
ATOM 2322 C CA . CYS B 1 114 ? -0.869 -16.970 71.967 1.000 58.089 420 CYS aba CA 1
ATOM 2323 C C . CYS B 1 114 ? -0.485 -17.947 73.085 1.000 55.054 420 CYS aba C 1
ATOM 2324 O O . CYS B 1 114 ? -0.669 -17.597 74.268 1.000 53.365 420 CYS aba O 1
ATOM 2327 N N . VAL B 1 115 ? 0.037 -19.118 72.706 1.000 51.725 421 VAL aba N 1
ATOM 2328 C CA . VAL B 1 115 ? 0.499 -20.198 73.629 1.000 50.400 421 VAL aba CA 1
ATOM 2329 C C . VAL B 1 115 ? 2.017 -20.344 73.477 1.000 50.133 421 VAL aba C 1
ATOM 2330 O O . VAL B 1 115 ? 2.455 -20.955 72.481 1.000 51.124 421 VAL aba O 1
ATOM 2334 N N . ILE B 1 116 ? 2.777 -19.800 74.434 1.000 49.660 422 ILE aba N 1
ATOM 2335 C CA . ILE B 1 116 ? 4.270 -19.827 74.469 1.000 48.397 422 ILE aba CA 1
ATOM 2336 C C . ILE B 1 116 ? 4.709 -20.878 75.494 1.000 47.444 422 ILE aba C 1
ATOM 2337 O O . ILE B 1 116 ? 4.186 -20.845 76.623 1.000 47.653 422 ILE aba O 1
ATOM 2342 N N . ALA B 1 117 ? 5.629 -21.768 75.110 1.000 47.685 423 ALA aba N 1
ATOM 2343 C CA . ALA B 1 117 ? 6.176 -22.849 75.967 1.000 48.180 423 ALA aba CA 1
ATOM 2344 C C . ALA B 1 117 ? 7.634 -23.135 75.589 1.000 47.867 423 ALA aba C 1
ATOM 2345 O O . ALA B 1 117 ? 8.012 -22.865 74.430 1.000 46.233 423 ALA aba O 1
ATOM 2347 N N . TRP B 1 118 ? 8.411 -23.666 76.539 1.000 48.537 424 TRP aba N 1
ATOM 2348 C CA . TRP B 1 118 ? 9.851 -24.007 76.373 1.000 48.108 424 TRP aba CA 1
ATOM 2349 C C . TRP B 1 118 ? 10.247 -25.119 77.350 1.000 46.739 424 TRP aba C 1
ATOM 2350 O O . TRP B 1 118 ? 9.655 -25.181 78.444 1.000 47.410 424 TRP aba O 1
ATOM 2361 N N . ASN B 1 119 ? 11.221 -25.950 76.963 1.000 48.801 425 ASN aba N 1
ATOM 2362 C CA . ASN B 1 119 ? 11.797 -27.040 77.798 1.000 50.415 425 ASN aba CA 1
ATOM 2363 C C . ASN B 1 119 ? 12.546 -26.410 78.980 1.000 52.496 425 ASN aba C 1
ATOM 2364 O O . ASN B 1 119 ? 13.453 -25.588 78.733 1.000 53.392 425 ASN aba O 1
ATOM 2369 N N . SER B 1 120 ? 12.175 -26.785 80.210 1.000 53.411 426 SER aba N 1
ATOM 2370 C CA . SER B 1 120 ? 12.729 -26.244 81.480 1.000 56.720 426 SER aba CA 1
ATOM 2371 C C . SER B 1 120 ? 13.263 -27.380 82.361 1.000 58.753 426 SER aba C 1
ATOM 2372 O O . SER B 1 120 ? 13.287 -27.205 83.596 1.000 57.127 426 SER aba O 1
ATOM 2375 N N . ASN B 1 121 ? 13.678 -28.491 81.742 1.000 62.350 427 ASN aba N 1
ATOM 2376 C CA . ASN B 1 121 ? 14.310 -29.664 82.406 1.000 64.073 427 ASN aba CA 1
ATOM 2377 C C . ASN B 1 121 ? 15.387 -29.178 83.381 1.000 66.593 427 ASN aba C 1
ATOM 2378 O O . ASN B 1 121 ? 15.309 -29.526 84.574 1.000 64.836 427 ASN aba O 1
ATOM 2383 N N . ASN B 1 122 ? 16.331 -28.377 82.879 1.000 70.582 428 ASN aba N 1
ATOM 2384 C CA . ASN B 1 122 ? 17.542 -27.905 83.604 1.000 71.660 428 ASN aba CA 1
ATOM 2385 C C . ASN B 1 122 ? 17.165 -27.409 85.007 1.000 72.122 428 ASN aba C 1
ATOM 2386 O O . ASN B 1 122 ? 17.871 -27.787 85.965 1.000 75.144 428 ASN aba O 1
ATOM 2391 N N . LEU B 1 123 ? 16.095 -26.615 85.127 1.000 72.707 429 LEU aba N 1
ATOM 2392 C CA . LEU B 1 123 ? 15.697 -25.936 86.392 1.000 74.310 429 LEU aba CA 1
ATOM 2393 C C . LEU B 1 123 ? 14.592 -26.725 87.112 1.000 73.636 429 LEU aba C 1
ATOM 2394 O O . LEU B 1 123 ? 14.660 -26.809 88.355 1.000 76.525 429 LEU aba O 1
ATOM 2399 N N . ASP B 1 124 ? 13.623 -27.287 86.377 1.000 72.629 430 ASP aba N 1
ATOM 2400 C CA . ASP B 1 124 ? 12.420 -27.949 86.957 1.000 70.084 430 ASP aba CA 1
ATOM 2401 C C . ASP B 1 124 ? 12.747 -29.389 87.374 1.000 70.329 430 ASP aba C 1
ATOM 2402 O O . ASP B 1 124 ? 12.378 -29.757 88.506 1.000 72.409 430 ASP aba O 1
ATOM 2407 N N . SER B 1 125 ? 13.396 -30.176 86.508 1.000 70.319 431 SER aba N 1
ATOM 2408 C CA . SER B 1 125 ? 13.754 -31.596 86.778 1.000 72.890 431 SER aba CA 1
ATOM 2409 C C . SER B 1 125 ? 14.722 -31.676 87.966 1.000 74.606 431 SER aba C 1
ATOM 2410 O O . SER B 1 125 ? 15.527 -30.738 88.144 1.000 74.689 431 SER aba O 1
ATOM 2413 N N . LYS B 1 126 ? 14.629 -32.759 88.747 1.000 76.249 432 LYS aba N 1
ATOM 2414 C CA . LYS B 1 126 ? 15.454 -33.026 89.957 1.000 75.521 432 LYS aba CA 1
ATOM 2415 C C . LYS B 1 126 ? 15.942 -34.479 89.927 1.000 78.064 432 LYS aba C 1
ATOM 2416 O O . LYS B 1 126 ? 15.115 -35.366 89.636 1.000 78.352 432 LYS aba O 1
ATOM 2422 N N . VAL B 1 127 ? 17.223 -34.698 90.246 1.000 84.013 433 VAL aba N 1
ATOM 2423 C CA . VAL B 1 127 ? 17.910 -36.028 90.206 1.000 84.764 433 VAL aba CA 1
ATOM 2424 C C . VAL B 1 127 ? 16.981 -37.073 90.838 1.000 81.499 433 VAL aba C 1
ATOM 2425 O O . VAL B 1 127 ? 16.632 -38.052 90.146 1.000 79.023 433 VAL aba O 1
ATOM 2429 N N . GLY B 1 128 ? 16.595 -36.856 92.101 1.000 75.946 434 GLY aba N 1
ATOM 2430 C CA . GLY B 1 128 ? 15.676 -37.725 92.862 1.000 73.310 434 GLY aba CA 1
ATOM 2431 C C . GLY B 1 128 ? 14.263 -37.667 92.310 1.000 72.052 434 GLY aba C 1
ATOM 2432 O O . GLY B 1 128 ? 13.600 -38.722 92.275 1.000 73.531 434 GLY aba O 1
ATOM 2433 N N . GLY B 1 129 ? 13.819 -36.474 91.898 1.000 73.493 435 GLY aba N 1
ATOM 2434 C CA . GLY B 1 129 ? 12.491 -36.224 91.303 1.000 73.377 435 GLY aba CA 1
ATOM 2435 C C . GLY B 1 129 ? 11.819 -35.018 91.936 1.000 71.707 435 GLY aba C 1
ATOM 2436 O O . GLY B 1 129 ? 11.765 -34.964 93.181 1.000 71.980 435 GLY aba O 1
ATOM 2437 N N . ASN B 1 130 ? 11.334 -34.081 91.113 1.000 67.537 436 ASN aba N 1
ATOM 2438 C CA . ASN B 1 130 ? 10.650 -32.839 91.565 1.000 64.313 436 ASN aba CA 1
ATOM 2439 C C . ASN B 1 130 ? 9.160 -33.144 91.761 1.000 63.826 436 ASN aba C 1
ATOM 2440 O O . ASN B 1 130 ? 8.419 -33.157 90.756 1.000 65.233 436 ASN aba O 1
ATOM 2445 N N . TYR B 1 131 ? 8.751 -33.377 93.012 1.000 63.899 437 TYR aba N 1
ATOM 2446 C CA . TYR B 1 131 ? 7.355 -33.690 93.418 1.000 62.690 437 TYR aba CA 1
ATOM 2447 C C . TYR B 1 131 ? 6.685 -32.422 93.962 1.000 61.634 437 TYR aba C 1
ATOM 2448 O O . TYR B 1 131 ? 5.907 -32.518 94.930 1.000 64.606 437 TYR aba O 1
ATOM 2457 N N . ASN B 1 132 ? 6.991 -31.269 93.360 1.000 58.655 438 ASN aba N 1
ATOM 2458 C CA . ASN B 1 132 ? 6.348 -29.963 93.664 1.000 60.956 438 ASN aba CA 1
ATOM 2459 C C . ASN B 1 132 ? 5.276 -29.686 92.601 1.000 62.854 438 ASN aba C 1
ATOM 2460 O O . ASN B 1 132 ? 4.332 -28.927 92.900 1.000 66.169 438 ASN aba O 1
ATOM 2465 N N . TYR B 1 133 ? 5.418 -30.292 91.416 1.000 64.132 439 TYR aba N 1
ATOM 2466 C CA . TYR B 1 133 ? 4.497 -30.152 90.258 1.000 65.534 439 TYR aba CA 1
ATOM 2467 C C . TYR B 1 133 ? 3.506 -31.321 90.241 1.000 66.099 439 TYR aba C 1
ATOM 2468 O O . TYR B 1 133 ? 3.951 -32.486 90.160 1.000 64.458 439 TYR aba O 1
ATOM 2477 N N . LEU B 1 134 ? 2.207 -31.008 90.308 1.000 66.723 440 LEU aba N 1
ATOM 2478 C CA . LEU B 1 134 ? 1.089 -31.990 90.293 1.000 67.997 440 LEU aba CA 1
ATOM 2479 C C . LEU B 1 134 ? 0.165 -31.691 89.105 1.000 68.963 440 LEU aba C 1
ATOM 2480 O O . LEU B 1 134 ? 0.410 -30.692 88.398 1.000 70.000 440 LEU aba O 1
ATOM 2485 N N . TYR B 1 135 ? -0.854 -32.533 88.905 1.000 69.281 441 TYR aba N 1
ATOM 2486 C CA . TYR B 1 135 ? -1.923 -32.364 87.884 1.000 68.053 441 TYR aba CA 1
ATOM 2487 C C . TYR B 1 135 ? -3.145 -33.198 88.290 1.000 65.727 441 TYR aba C 1
ATOM 2488 O O . TYR B 1 135 ? -2.965 -34.335 88.769 1.000 63.922 441 TYR aba O 1
ATOM 2497 N N . ARG B 1 136 ? -4.347 -32.639 88.111 1.000 64.814 442 ARG aba N 1
ATOM 2498 C CA . ARG B 1 136 ? -5.640 -33.311 88.414 1.000 65.680 442 ARG aba CA 1
ATOM 2499 C C . ARG B 1 136 ? -5.908 -34.366 87.334 1.000 64.826 442 ARG aba C 1
ATOM 2500 O O . ARG B 1 136 ? -5.897 -34.006 86.140 1.000 63.396 442 ARG aba O 1
ATOM 2508 N N . LEU B 1 137 ? -6.128 -35.617 87.751 1.000 64.934 443 LEU aba N 1
ATOM 2509 C CA . LEU B 1 137 ? -6.309 -36.796 86.862 1.000 64.653 443 LEU aba CA 1
ATOM 2510 C C . LEU B 1 137 ? -7.802 -37.131 86.736 1.000 63.391 443 LEU aba C 1
ATOM 2511 O O . LEU B 1 137 ? -8.207 -37.606 85.656 1.000 66.946 443 LEU aba O 1
ATOM 2516 N N . PHE B 1 138 ? -8.589 -36.883 87.789 1.000 60.545 444 PHE aba N 1
ATOM 2517 C CA . PHE B 1 138 ? -10.041 -37.197 87.856 1.000 58.597 444 PHE aba CA 1
ATOM 2518 C C . PHE B 1 138 ? -10.829 -35.953 88.285 1.000 58.525 444 PHE aba C 1
ATOM 2519 O O . PHE B 1 138 ? -10.359 -35.215 89.172 1.000 61.669 444 PHE aba O 1
ATOM 2527 N N . ARG B 1 139 ? -11.996 -35.740 87.669 1.000 59.260 445 ARG aba N 1
ATOM 2528 C CA . ARG B 1 139 ? -12.935 -34.630 87.987 1.000 63.732 445 ARG aba CA 1
ATOM 2529 C C . ARG B 1 139 ? -14.353 -35.033 87.561 1.000 70.061 445 ARG aba C 1
ATOM 2530 O O . ARG B 1 139 ? -14.485 -35.665 86.492 1.000 71.654 445 ARG aba O 1
ATOM 2538 N N . LYS B 1 140 ? -15.362 -34.684 88.369 1.000 76.929 446 LYS aba N 1
ATOM 2539 C CA . LYS B 1 140 ? -16.798 -35.001 88.121 1.000 79.846 446 LYS aba CA 1
ATOM 2540 C C . LYS B 1 140 ? -17.164 -34.597 86.688 1.000 76.092 446 LYS aba C 1
ATOM 2541 O O . LYS B 1 140 ? -17.427 -35.501 85.869 1.000 73.883 446 LYS aba O 1
ATOM 2547 N N . SER B 1 141 ? -17.173 -33.290 86.408 1.000 73.254 447 SER aba N 1
ATOM 2548 C CA . SER B 1 141 ? -17.428 -32.691 85.071 1.000 73.372 447 SER aba CA 1
ATOM 2549 C C . SER B 1 141 ? -16.125 -32.093 84.527 1.000 70.402 447 SER aba C 1
ATOM 2550 O O . SER B 1 141 ? -15.176 -31.925 85.319 1.000 68.990 447 SER aba O 1
ATOM 2553 N N . ASN B 1 142 ? -16.085 -31.792 83.225 1.000 68.611 448 ASN aba N 1
ATOM 2554 C CA . ASN B 1 142 ? -14.948 -31.101 82.557 1.000 64.697 448 ASN aba CA 1
ATOM 2555 C C . ASN B 1 142 ? -14.895 -29.650 83.048 1.000 63.692 448 ASN aba C 1
ATOM 2556 O O . ASN B 1 142 ? -15.964 -29.103 83.386 1.000 65.217 448 ASN aba O 1
ATOM 2561 N N . LEU B 1 143 ? -13.696 -29.058 83.084 1.000 62.867 449 LEU aba N 1
ATOM 2562 C CA . LEU B 1 143 ? -13.473 -27.647 83.507 1.000 64.677 449 LEU aba CA 1
ATOM 2563 C C . LEU B 1 143 ? -14.109 -26.702 82.483 1.000 63.452 449 LEU aba C 1
ATOM 2564 O O . LEU B 1 143 ? -14.190 -27.074 81.295 1.000 62.682 449 LEU aba O 1
ATOM 2569 N N . LYS B 1 144 ? -14.535 -25.523 82.944 1.000 65.759 450 LYS aba N 1
ATOM 2570 C CA . LYS B 1 144 ? -15.037 -24.410 82.096 1.000 71.659 450 LYS aba CA 1
ATOM 2571 C C . LYS B 1 144 ? -13.840 -23.593 81.614 1.000 72.224 450 LYS aba C 1
ATOM 2572 O O . LYS B 1 144 ? -12.772 -23.649 82.219 1.000 72.854 450 LYS aba O 1
ATOM 2578 N N . PRO B 1 145 ? -13.964 -22.838 80.496 1.000 72.856 451 PRO aba N 1
ATOM 2579 C CA . PRO B 1 145 ? -12.895 -21.945 80.041 1.000 73.736 451 PRO aba CA 1
ATOM 2580 C C . PRO B 1 145 ? -12.406 -20.969 81.124 1.000 73.743 451 PRO aba C 1
ATOM 2581 O O . PRO B 1 145 ? -13.226 -20.273 81.700 1.000 73.071 451 PRO aba O 1
ATOM 2585 N N . PHE B 1 146 ? -11.090 -20.955 81.369 1.000 72.883 452 PHE aba N 1
ATOM 2586 C CA . PHE B 1 146 ? -10.388 -20.116 82.378 1.000 73.549 452 PHE aba CA 1
ATOM 2587 C C . PHE B 1 146 ? -10.938 -20.391 83.786 1.000 72.686 452 PHE aba C 1
ATOM 2588 O O . PHE B 1 146 ? -10.951 -19.457 84.615 1.000 71.673 452 PHE aba O 1
ATOM 2596 N N . GLU B 1 147 ? -11.359 -21.633 84.055 1.000 72.495 453 GLU aba N 1
ATOM 2597 C CA . GLU B 1 147 ? -11.793 -22.094 85.403 1.000 74.333 453 GLU aba CA 1
ATOM 2598 C C . GLU B 1 147 ? -10.578 -22.670 86.136 1.000 76.188 453 GLU aba C 1
ATOM 2599 O O . GLU B 1 147 ? -9.806 -23.419 85.502 1.000 75.671 453 GLU aba O 1
ATOM 2605 N N . ARG B 1 148 ? -10.430 -22.329 87.420 1.000 77.876 454 ARG aba N 1
ATOM 2606 C CA . ARG B 1 148 ? -9.331 -22.797 88.306 1.000 78.666 454 ARG aba CA 1
ATOM 2607 C C . ARG B 1 148 ? -9.936 -23.633 89.438 1.000 74.667 454 ARG aba C 1
ATOM 2608 O O . ARG B 1 148 ? -10.793 -23.099 90.170 1.000 75.866 454 ARG aba O 1
ATOM 2616 N N . ASP B 1 149 ? -9.508 -24.893 89.564 1.000 70.832 455 ASP aba N 1
ATOM 2617 C CA . ASP B 1 149 ? -9.958 -25.837 90.622 1.000 70.620 455 ASP aba CA 1
ATOM 2618 C C . ASP B 1 149 ? -8.739 -26.249 91.455 1.000 70.002 455 ASP aba C 1
ATOM 2619 O O . ASP B 1 149 ? -7.903 -27.016 90.936 1.000 66.599 455 ASP aba O 1
ATOM 2624 N N . ILE B 1 150 ? -8.648 -25.748 92.692 1.000 74.068 456 ILE aba N 1
ATOM 2625 C CA . ILE B 1 150 ? -7.543 -26.037 93.656 1.000 76.761 456 ILE aba CA 1
ATOM 2626 C C . ILE B 1 150 ? -8.087 -26.903 94.802 1.000 79.016 456 ILE aba C 1
ATOM 2627 O O . ILE B 1 150 ? -7.412 -26.986 95.848 1.000 81.526 456 ILE aba O 1
ATOM 2632 N N . SER B 1 151 ? -9.251 -27.533 94.602 1.000 78.601 457 SER aba N 1
ATOM 2633 C CA . SER B 1 151 ? -9.903 -28.457 95.568 1.000 76.100 457 SER aba CA 1
ATOM 2634 C C . SER B 1 151 ? -9.110 -29.766 95.646 1.000 77.543 457 SER aba C 1
ATOM 2635 O O . SER B 1 151 ? -8.222 -29.975 94.796 1.000 77.176 457 SER aba O 1
ATOM 2638 N N . THR B 1 152 ? -9.425 -30.610 96.631 1.000 80.521 458 THR aba N 1
ATOM 2639 C CA . THR B 1 152 ? -8.765 -31.922 96.870 1.000 82.388 458 THR aba CA 1
ATOM 2640 C C . THR B 1 152 ? -9.805 -32.938 97.365 1.000 85.819 458 THR aba C 1
ATOM 2641 O O . THR B 1 152 ? -9.440 -33.821 98.168 1.000 86.529 458 THR aba O 1
ATOM 2645 N N . GLU B 1 153 ? -11.046 -32.825 96.879 1.000 87.182 459 GLU aba N 1
ATOM 2646 C CA . GLU B 1 153 ? -12.197 -33.675 97.285 1.000 84.571 459 GLU aba CA 1
ATOM 2647 C C . GLU B 1 153 ? -12.046 -35.049 96.622 1.000 80.506 459 GLU aba C 1
ATOM 2648 O O . GLU B 1 153 ? -11.995 -35.093 95.377 1.000 79.405 459 GLU aba O 1
ATOM 2654 N N . ILE B 1 154 ? -11.975 -36.119 97.424 1.000 76.051 460 ILE aba N 1
ATOM 2655 C CA . ILE B 1 154 ? -11.760 -37.523 96.954 1.000 73.898 460 ILE aba CA 1
ATOM 2656 C C . ILE B 1 154 ? -12.776 -37.820 95.844 1.000 70.877 460 ILE aba C 1
ATOM 2657 O O . ILE B 1 154 ? -13.989 -37.769 96.127 1.000 66.006 460 ILE aba O 1
ATOM 2662 N N . TYR B 1 155 ? -12.291 -38.112 94.632 1.000 71.908 461 TYR aba N 1
ATOM 2663 C CA . TYR B 1 155 ? -13.117 -38.385 93.426 1.000 72.587 461 TYR aba CA 1
ATOM 2664 C C . TYR B 1 155 ? -13.805 -39.747 93.575 1.000 73.005 461 TYR aba C 1
ATOM 2665 O O . TYR B 1 155 ? -13.126 -40.726 93.945 1.000 69.524 461 TYR aba O 1
ATOM 2674 N N . GLN B 1 156 ? -15.109 -39.797 93.278 1.000 74.511 462 GLN aba N 1
ATOM 2675 C CA . GLN B 1 156 ? -15.961 -41.012 93.378 1.000 76.351 462 GLN aba CA 1
ATOM 2676 C C . GLN B 1 156 ? -16.046 -41.678 91.998 1.000 72.632 462 GLN aba C 1
ATOM 2677 O O . GLN B 1 156 ? -16.720 -41.117 91.110 1.000 68.709 462 GLN aba O 1
ATOM 2683 N N . ALA B 1 157 ? -15.377 -42.825 91.834 1.000 72.379 463 ALA aba N 1
ATOM 2684 C CA . ALA B 1 157 ? -15.329 -43.622 90.584 1.000 76.373 463 ALA aba CA 1
ATOM 2685 C C . ALA B 1 157 ? -16.486 -44.631 90.550 1.000 81.585 463 ALA aba C 1
ATOM 2686 O O . ALA B 1 157 ? -16.830 -45.090 89.444 1.000 83.984 463 ALA aba O 1
ATOM 2688 N N . GLY B 1 158 ? -17.043 -44.975 91.717 1.000 84.768 464 GLY aba N 1
ATOM 2689 C CA . GLY B 1 158 ? -18.208 -45.872 91.858 1.000 83.714 464 GLY aba CA 1
ATOM 2690 C C . GLY B 1 158 ? -19.476 -45.098 92.178 1.000 87.025 464 GLY aba C 1
ATOM 2691 O O . GLY B 1 158 ? -19.491 -43.868 91.959 1.000 82.487 464 GLY aba O 1
ATOM 2692 N N . SER B 1 159 ? -20.503 -45.797 92.671 1.000 92.202 465 SER aba N 1
ATOM 2693 C CA . SER B 1 159 ? -21.802 -45.229 93.123 1.000 92.571 465 SER aba CA 1
ATOM 2694 C C . SER B 1 159 ? -21.802 -45.061 94.649 1.000 91.745 465 SER aba C 1
ATOM 2695 O O . SER B 1 159 ? -22.646 -44.294 95.153 1.000 87.453 465 SER aba O 1
ATOM 2698 N N . THR B 1 160 ? -20.894 -45.754 95.347 1.000 93.490 466 THR aba N 1
ATOM 2699 C CA . THR B 1 160 ? -20.734 -45.715 96.827 1.000 97.245 466 THR aba CA 1
ATOM 2700 C C . THR B 1 160 ? -19.905 -44.491 97.215 1.000 102.074 466 THR aba C 1
ATOM 2701 O O . THR B 1 160 ? -18.860 -44.244 96.617 1.000 106.053 466 THR aba O 1
ATOM 2705 N N . PRO B 1 161 ? -20.344 -43.682 98.210 1.000 105.766 467 PRO aba N 1
ATOM 2706 C CA . PRO B 1 161 ? -19.557 -42.543 98.689 1.000 106.157 467 PRO aba CA 1
ATOM 2707 C C . PRO B 1 161 ? -18.163 -42.929 99.210 1.000 103.238 467 PRO aba C 1
ATOM 2708 O O . PRO B 1 161 ? -18.013 -44.013 99.750 1.000 99.706 467 PRO aba O 1
ATOM 2712 N N . CYS B 1 162 ? -17.192 -42.026 99.039 1.000 100.041 468 CYS aba N 1
ATOM 2713 C CA . CYS B 1 162 ? -15.777 -42.185 99.468 1.000 102.017 468 CYS aba CA 1
ATOM 2714 C C . CYS B 1 162 ? -15.628 -41.776 100.938 1.000 105.472 468 CYS aba C 1
ATOM 2715 O O . CYS B 1 162 ? -14.850 -42.439 101.653 1.000 106.926 468 CYS aba O 1
ATOM 2718 N N . ASN B 1 163 ? -16.343 -40.723 101.354 1.000 104.014 469 ASN aba N 1
ATOM 2719 C CA . ASN B 1 163 ? -16.328 -40.148 102.729 1.000 103.230 469 ASN aba CA 1
ATOM 2720 C C . ASN B 1 163 ? -14.972 -39.477 102.992 1.000 104.745 469 ASN aba C 1
ATOM 2721 O O . ASN B 1 163 ? -14.552 -39.439 104.166 1.000 106.736 469 ASN aba O 1
ATOM 2726 N N . GLY B 1 164 ? -14.327 -38.956 101.941 1.000 103.593 470 GLY aba N 1
ATOM 2727 C CA . GLY B 1 164 ? -13.030 -38.253 102.014 1.000 99.215 470 GLY aba CA 1
ATOM 2728 C C . GLY B 1 164 ? -11.904 -39.165 102.474 1.000 95.544 470 GLY aba C 1
ATOM 2729 O O . GLY B 1 164 ? -11.061 -38.700 103.266 1.000 92.272 470 GLY aba O 1
ATOM 2730 N N . VAL B 1 165 ? -11.885 -40.414 101.992 1.000 96.798 471 VAL aba N 1
ATOM 2731 C CA . VAL B 1 165 ? -10.861 -41.449 102.333 1.000 101.363 471 VAL aba CA 1
ATOM 2732 C C . VAL B 1 165 ? -10.493 -42.210 101.052 1.000 100.824 471 VAL aba C 1
ATOM 2733 O O . VAL B 1 165 ? -11.421 -42.583 100.307 1.000 98.791 471 VAL aba O 1
ATOM 2737 N N . GLU B 1 166 ? -9.195 -42.433 100.812 1.000 102.892 472 GLU aba N 1
ATOM 2738 C CA . GLU B 1 166 ? -8.687 -43.213 99.648 1.000 105.274 472 GLU aba CA 1
ATOM 2739 C C . GLU B 1 166 ? -9.008 -44.697 99.864 1.000 105.068 472 GLU aba C 1
ATOM 2740 O O . GLU B 1 166 ? -8.488 -45.277 100.838 1.000 105.794 472 GLU aba O 1
ATOM 2746 N N . GLY B 1 167 ? -9.834 -45.274 98.985 1.000 105.237 473 GLY aba N 1
ATOM 2747 C CA . GLY B 1 167 ? -10.239 -46.694 99.013 1.000 105.319 473 GLY aba CA 1
ATOM 2748 C C . GLY B 1 167 ? -10.441 -47.248 97.612 1.000 103.649 473 GLY aba C 1
ATOM 2749 O O . GLY B 1 167 ? -9.778 -46.752 96.679 1.000 102.196 473 GLY aba O 1
ATOM 2750 N N . PHE B 1 168 ? -11.319 -48.247 97.471 1.000 101.467 474 PHE aba N 1
ATOM 2751 C CA . PHE B 1 168 ? -11.712 -48.862 96.175 1.000 99.833 474 PHE aba CA 1
ATOM 2752 C C . PHE B 1 168 ? -12.696 -47.926 95.462 1.000 97.380 474 PHE aba C 1
ATOM 2753 O O . PHE B 1 168 ? -13.712 -47.546 96.080 1.000 89.727 474 PHE aba O 1
ATOM 2761 N N . ASN B 1 169 ? -12.391 -47.568 94.208 1.000 95.742 475 ASN aba N 1
ATOM 2762 C CA . ASN B 1 169 ? -13.180 -46.629 93.362 1.000 95.518 475 ASN aba CA 1
ATOM 2763 C C . ASN B 1 169 ? -13.288 -45.277 94.079 1.000 94.335 475 ASN aba C 1
ATOM 2764 O O . ASN B 1 169 ? -14.349 -44.628 93.975 1.000 92.194 475 ASN aba O 1
ATOM 2769 N N . CYS B 1 170 ? -12.219 -44.878 94.777 1.000 95.626 476 CYS aba N 1
ATOM 2770 C CA . CYS B 1 170 ? -12.131 -43.645 95.604 1.000 93.697 476 CYS aba CA 1
ATOM 2771 C C . CYS B 1 170 ? -10.660 -43.226 95.719 1.000 92.517 476 CYS aba C 1
ATOM 2772 O O . CYS B 1 170 ? -9.959 -43.779 96.589 1.000 98.285 476 CYS aba O 1
ATOM 2775 N N . TYR B 1 171 ? -10.212 -42.301 94.863 1.000 89.303 477 TYR aba N 1
ATOM 2776 C CA . TYR B 1 171 ? -8.788 -41.888 94.738 1.000 85.001 477 TYR aba CA 1
ATOM 2777 C C . TYR B 1 171 ? -8.654 -40.370 94.905 1.000 78.320 477 TYR aba C 1
ATOM 2778 O O . TYR B 1 171 ? -9.667 -39.646 94.817 1.000 70.696 477 TYR aba O 1
ATOM 2787 N N . PHE B 1 172 ? -7.414 -39.918 95.117 1.000 72.150 478 PHE aba N 1
ATOM 2788 C CA . PHE B 1 172 ? -7.016 -38.490 95.240 1.000 68.640 478 PHE aba CA 1
ATOM 2789 C C . PHE B 1 172 ? -7.085 -37.840 93.860 1.000 62.996 478 PHE aba C 1
ATOM 2790 O O . PHE B 1 172 ? -6.666 -38.448 92.878 1.000 62.479 478 PHE aba O 1
ATOM 2798 N N . PRO B 1 173 ? -7.612 -36.600 93.731 1.000 59.357 479 PRO aba N 1
ATOM 2799 C CA . PRO B 1 173 ? -7.727 -35.949 92.425 1.000 61.302 479 PRO aba CA 1
ATOM 2800 C C . PRO B 1 173 ? -6.364 -35.618 91.799 1.000 62.367 479 PRO aba C 1
ATOM 2801 O O . PRO B 1 173 ? -6.189 -35.880 90.622 1.000 67.435 479 PRO aba O 1
ATOM 2805 N N . LEU B 1 174 ? -5.443 -35.071 92.599 1.000 60.508 480 LEU aba N 1
ATOM 2806 C CA . LEU B 1 174 ? -4.111 -34.584 92.145 1.000 58.907 480 LEU aba CA 1
ATOM 2807 C C . LEU B 1 174 ? -3.175 -35.784 91.955 1.000 59.787 480 LEU aba C 1
ATOM 2808 O O . LEU B 1 174 ? -3.457 -36.854 92.527 1.000 58.672 480 LEU aba O 1
ATOM 2813 N N . GLN B 1 175 ? -2.104 -35.601 91.177 1.000 65.551 481 GLN aba N 1
ATOM 2814 C CA . GLN B 1 175 ? -1.113 -36.657 90.834 1.000 69.241 481 GLN aba CA 1
ATOM 2815 C C . GLN B 1 175 ? 0.235 -35.999 90.520 1.000 71.455 481 GLN aba C 1
ATOM 2816 O O . GLN B 1 175 ? 0.229 -34.911 89.916 1.000 71.191 481 GLN aba O 1
ATOM 2822 N N . SER B 1 176 ? 1.341 -36.641 90.914 1.000 70.978 482 SER aba N 1
ATOM 2823 C CA . SER B 1 176 ? 2.729 -36.133 90.747 1.000 70.273 482 SER aba CA 1
ATOM 2824 C C . SER B 1 176 ? 3.245 -36.465 89.342 1.000 68.302 482 SER aba C 1
ATOM 2825 O O . SER B 1 176 ? 2.908 -37.549 88.825 1.000 65.187 482 SER aba O 1
ATOM 2828 N N . TYR B 1 177 ? 4.039 -35.559 88.762 1.000 65.787 483 TYR aba N 1
ATOM 2829 C CA . TYR B 1 177 ? 4.736 -35.742 87.461 1.000 63.055 483 TYR aba CA 1
ATOM 2830 C C . TYR B 1 177 ? 5.961 -36.639 87.673 1.000 65.980 483 TYR aba C 1
ATOM 2831 O O . TYR B 1 177 ? 6.096 -37.653 86.960 1.000 69.693 483 TYR aba O 1
ATOM 2840 N N . GLY B 1 178 ? 6.813 -36.274 88.638 1.000 67.360 484 GLY aba N 1
ATOM 2841 C CA . GLY B 1 178 ? 8.088 -36.953 88.939 1.000 68.330 484 GLY aba CA 1
ATOM 2842 C C . GLY B 1 178 ? 9.269 -36.141 88.437 1.000 68.504 484 GLY aba C 1
ATOM 2843 O O . GLY B 1 178 ? 10.145 -35.805 89.257 1.000 71.711 484 GLY aba O 1
ATOM 2844 N N . PHE B 1 179 ? 9.276 -35.834 87.136 1.000 67.332 485 PHE aba N 1
ATOM 2845 C CA . PHE B 1 179 ? 10.287 -34.997 86.437 1.000 69.900 485 PHE aba CA 1
ATOM 2846 C C . PHE B 1 179 ? 11.698 -35.373 86.907 1.000 75.072 485 PHE aba C 1
ATOM 2847 O O . PHE B 1 179 ? 12.409 -34.516 87.468 1.000 74.384 485 PHE aba O 1
ATOM 2855 N N . GLN B 1 180 ? 12.076 -36.635 86.691 1.000 82.440 486 GLN aba N 1
ATOM 2856 C CA . GLN B 1 180 ? 13.483 -37.112 86.763 1.000 86.637 486 GLN aba CA 1
ATOM 2857 C C . GLN B 1 180 ? 14.219 -36.590 85.530 1.000 86.954 486 GLN aba C 1
ATOM 2858 O O . GLN B 1 180 ? 13.624 -36.484 84.459 1.000 82.917 486 GLN aba O 1
ATOM 2864 N N . PRO B 1 181 ? 15.523 -36.239 85.631 1.000 89.758 487 PRO aba N 1
ATOM 2865 C CA . PRO B 1 181 ? 16.263 -35.677 84.500 1.000 93.297 487 PRO aba CA 1
ATOM 2866 C C . PRO B 1 181 ? 16.603 -36.715 83.417 1.000 92.542 487 PRO aba C 1
ATOM 2867 O O . PRO B 1 181 ? 17.092 -36.321 82.372 1.000 89.812 487 PRO aba O 1
ATOM 2871 N N . THR B 1 182 ? 16.340 -37.998 83.689 1.000 93.173 488 THR aba N 1
ATOM 2872 C CA . THR B 1 182 ? 16.573 -39.141 82.765 1.000 98.568 488 THR aba CA 1
ATOM 2873 C C . THR B 1 182 ? 15.452 -39.194 81.719 1.000 96.380 488 THR aba C 1
ATOM 2874 O O . THR B 1 182 ? 15.727 -39.631 80.584 1.000 93.039 488 THR aba O 1
ATOM 2878 N N . ASN B 1 183 ? 14.242 -38.765 82.102 1.000 97.305 489 ASN aba N 1
ATOM 2879 C CA . ASN B 1 183 ? 12.994 -38.841 81.292 1.000 96.957 489 ASN aba CA 1
ATOM 2880 C C . ASN B 1 183 ? 13.234 -38.275 79.888 1.000 93.683 489 ASN aba C 1
ATOM 2881 O O . ASN B 1 183 ? 14.024 -37.317 79.757 1.000 88.801 489 ASN aba O 1
ATOM 2886 N N . GLY B 1 184 ? 12.561 -38.849 78.885 1.000 94.571 490 GLY aba N 1
ATOM 2887 C CA . GLY B 1 184 ? 12.592 -38.392 77.482 1.000 91.707 490 GLY aba CA 1
ATOM 2888 C C . GLY B 1 184 ? 11.974 -37.012 77.329 1.000 88.444 490 GLY aba C 1
ATOM 2889 O O . GLY B 1 184 ? 11.165 -36.624 78.197 1.000 89.964 490 GLY aba O 1
ATOM 2890 N N . VAL B 1 185 ? 12.350 -36.300 76.261 1.000 83.221 491 VAL aba N 1
ATOM 2891 C CA . VAL B 1 185 ? 11.902 -34.908 75.934 1.000 81.913 491 VAL aba CA 1
ATOM 2892 C C . VAL B 1 185 ? 10.377 -34.795 76.099 1.000 80.901 491 VAL aba C 1
ATOM 2893 O O . VAL B 1 185 ? 9.921 -33.732 76.565 1.000 81.444 491 VAL aba O 1
ATOM 2897 N N . GLY B 1 186 ? 9.623 -35.837 75.730 1.000 81.973 492 GLY aba N 1
ATOM 2898 C CA . GLY B 1 186 ? 8.150 -35.877 75.826 1.000 82.206 492 GLY aba CA 1
ATOM 2899 C C . GLY B 1 186 ? 7.655 -35.792 77.263 1.000 78.133 492 GLY aba C 1
ATOM 2900 O O . GLY B 1 186 ? 6.694 -35.034 77.507 1.000 72.303 492 GLY aba O 1
ATOM 2901 N N . TYR B 1 187 ? 8.286 -36.539 78.177 1.000 76.603 493 TYR aba N 1
ATOM 2902 C CA . TYR B 1 187 ? 7.933 -36.620 79.621 1.000 78.960 493 TYR aba CA 1
ATOM 2903 C C . TYR B 1 187 ? 8.768 -35.621 80.436 1.000 74.221 493 TYR aba C 1
ATOM 2904 O O . TYR B 1 187 ? 8.736 -35.689 81.683 1.000 74.000 493 TYR aba O 1
ATOM 2913 N N . GLN B 1 188 ? 9.481 -34.718 79.756 1.000 66.607 494 GLN aba N 1
ATOM 2914 C CA . GLN B 1 188 ? 10.348 -33.678 80.375 1.000 64.011 494 GLN aba CA 1
ATOM 2915 C C . GLN B 1 188 ? 9.476 -32.470 80.712 1.000 59.291 494 GLN aba C 1
ATOM 2916 O O . GLN B 1 188 ? 8.485 -32.220 80.029 1.000 58.762 494 GLN aba O 1
ATOM 2922 N N . PRO B 1 189 ? 9.795 -31.693 81.775 1.000 56.164 495 PRO aba N 1
ATOM 2923 C CA . PRO B 1 189 ? 8.963 -30.556 82.176 1.000 53.593 495 PRO aba CA 1
ATOM 2924 C C . PRO B 1 189 ? 9.104 -29.349 81.237 1.000 51.093 495 PRO aba C 1
ATOM 2925 O O . PRO B 1 189 ? 10.213 -29.050 80.831 1.000 54.529 495 PRO aba O 1
ATOM 2929 N N . TYR B 1 190 ? 7.980 -28.699 80.921 1.000 47.349 496 TYR aba N 1
ATOM 2930 C CA . TYR B 1 190 ? 7.889 -27.505 80.041 1.000 45.854 496 TYR aba CA 1
ATOM 2931 C C . TYR B 1 190 ? 7.135 -26.389 80.770 1.000 45.563 496 TYR aba C 1
ATOM 2932 O O . TYR B 1 190 ? 6.062 -26.667 81.337 1.000 45.242 496 TYR aba O 1
ATOM 2941 N N . ARG B 1 191 ? 7.685 -25.172 80.745 1.000 45.742 497 ARG aba N 1
ATOM 2942 C CA . ARG B 1 191 ? 7.043 -23.945 81.285 1.000 47.318 497 ARG aba CA 1
ATOM 2943 C C . ARG B 1 191 ? 6.208 -23.300 80.175 1.000 47.398 497 ARG aba C 1
ATOM 2944 O O . ARG B 1 191 ? 6.810 -22.783 79.215 1.000 49.265 497 ARG aba O 1
ATOM 2952 N N . VAL B 1 192 ? 4.879 -23.343 80.309 1.000 47.316 498 VAL aba N 1
ATOM 2953 C CA . VAL B 1 192 ? 3.901 -22.786 79.327 1.000 47.142 498 VAL aba CA 1
ATOM 2954 C C . VAL B 1 192 ? 3.395 -21.439 79.854 1.000 46.854 498 VAL aba C 1
ATOM 2955 O O . VAL B 1 192 ? 3.160 -21.332 81.072 1.000 50.222 498 VAL aba O 1
ATOM 2959 N N . VAL B 1 193 ? 3.240 -20.458 78.960 1.000 46.492 499 VAL aba N 1
ATOM 2960 C CA . VAL B 1 193 ? 2.647 -19.119 79.250 1.000 47.657 499 VAL aba CA 1
ATOM 2961 C C . VAL B 1 193 ? 1.613 -18.817 78.160 1.000 49.568 499 VAL aba C 1
ATOM 2962 O O . VAL B 1 193 ? 1.986 -18.844 76.970 1.000 51.328 499 VAL aba O 1
ATOM 2966 N N . VAL B 1 194 ? 0.365 -18.550 78.558 1.000 50.428 500 VAL aba N 1
ATOM 2967 C CA . VAL B 1 194 ? -0.787 -18.294 77.643 1.000 50.458 500 VAL aba CA 1
ATOM 2968 C C . VAL B 1 194 ? -1.183 -16.818 77.755 1.000 52.922 500 VAL aba C 1
ATOM 2969 O O . VAL B 1 194 ? -1.732 -16.434 78.809 1.000 54.214 500 VAL aba O 1
ATOM 2973 N N . LEU B 1 195 ? -0.908 -16.028 76.711 1.000 55.510 501 LEU aba N 1
ATOM 2974 C CA . LEU B 1 195 ? -1.320 -14.602 76.605 1.000 58.614 501 LEU aba CA 1
ATOM 2975 C C . LEU B 1 195 ? -2.706 -14.542 75.954 1.000 60.583 501 LEU aba C 1
ATOM 2976 O O . LEU B 1 195 ? -2.817 -14.956 74.787 1.000 59.303 501 LEU aba O 1
ATOM 2981 N N . SER B 1 196 ? -3.712 -14.060 76.691 1.000 65.822 502 SER aba N 1
ATOM 2982 C CA . SER B 1 196 ? -5.127 -13.935 76.250 1.000 67.420 502 SER aba CA 1
ATOM 2983 C C . SER B 1 196 ? -5.499 -12.453 76.119 1.000 69.345 502 SER aba C 1
ATOM 2984 O O . SER B 1 196 ? -5.427 -11.739 77.138 1.000 69.051 502 SER aba O 1
ATOM 2987 N N . PHE B 1 197 ? -5.879 -12.018 74.912 1.000 74.892 503 PHE aba N 1
ATOM 2988 C CA . PHE B 1 197 ? -6.318 -10.632 74.593 1.000 80.077 503 PHE aba CA 1
ATOM 2989 C C . PHE B 1 197 ? -7.844 -10.603 74.448 1.000 83.654 503 PHE aba C 1
ATOM 2990 O O . PHE B 1 197 ? -8.463 -11.685 74.373 1.000 79.915 503 PHE aba O 1
ATOM 2998 N N . GLU B 1 198 ? -8.424 -9.399 74.395 1.000 91.526 504 GLU aba N 1
ATOM 2999 C CA . GLU B 1 198 ? -9.892 -9.168 74.288 1.000 96.924 504 GLU aba CA 1
ATOM 3000 C C . GLU B 1 198 ? -10.281 -9.124 72.805 1.000 92.872 504 GLU aba C 1
ATOM 3001 O O . GLU B 1 198 ? -11.011 -9.980 72.305 1.000 85.430 504 GLU aba O 1
ATOM 3007 N N . GLN C 2 1 ? -14.467 -4.437 50.741 1.000 93.351 1 GLN CCC N 1
ATOM 3008 C CA . GLN C 2 1 ? -13.657 -5.026 49.629 1.000 90.657 1 GLN CCC CA 1
ATOM 3009 C C . GLN C 2 1 ? -13.629 -6.553 49.771 1.000 85.454 1 GLN CCC C 1
ATOM 3010 O O . GLN C 2 1 ? -13.568 -7.036 50.920 1.000 84.291 1 GLN CCC O 1
ATOM 3016 N N . VAL C 2 2 ? -13.672 -7.270 48.641 1.000 80.598 2 VAL CCC N 1
ATOM 3017 C CA . VAL C 2 2 ? -13.539 -8.760 48.573 1.000 77.306 2 VAL CCC CA 1
ATOM 3018 C C . VAL C 2 2 ? -12.154 -9.136 49.116 1.000 74.953 2 VAL CCC C 1
ATOM 3019 O O . VAL C 2 2 ? -11.156 -8.918 48.400 1.000 72.446 2 VAL CCC O 1
ATOM 3023 N N . GLN C 2 3 ? -12.111 -9.673 50.341 1.000 72.252 3 GLN CCC N 1
ATOM 3024 C CA . GLN C 2 3 ? -10.868 -9.909 51.122 1.000 69.539 3 GLN CCC CA 1
ATOM 3025 C C . GLN C 2 3 ? -10.985 -11.236 51.882 1.000 65.486 3 GLN CCC C 1
ATOM 3026 O O . GLN C 2 3 ? -12.125 -11.659 52.165 1.000 61.892 3 GLN CCC O 1
ATOM 3032 N N . LEU C 2 4 ? -9.843 -11.865 52.179 1.000 63.400 4 LEU CCC N 1
ATOM 3033 C CA . LEU C 2 4 ? -9.721 -13.032 53.095 1.000 60.643 4 LEU CCC CA 1
ATOM 3034 C C . LEU C 2 4 ? -8.492 -12.827 53.987 1.000 62.537 4 LEU CCC C 1
ATOM 3035 O O . LEU C 2 4 ? -7.366 -13.011 53.491 1.000 62.759 4 LEU CCC O 1
ATOM 3040 N N . VAL C 2 5 ? -8.712 -12.445 55.249 1.000 67.703 5 VAL CCC N 1
ATOM 3041 C CA . VAL C 2 5 ? -7.636 -12.149 56.242 1.000 70.159 5 VAL CCC CA 1
ATOM 3042 C C . VAL C 2 5 ? -7.501 -13.365 57.163 1.000 69.784 5 VAL CCC C 1
ATOM 3043 O O . VAL C 2 5 ? -8.314 -13.496 58.100 1.000 71.355 5 VAL CCC O 1
ATOM 3047 N N . GLU C 2 6 ? -6.521 -14.229 56.886 1.000 69.853 6 GLU CCC N 1
ATOM 3048 C CA . GLU C 2 6 ? -6.270 -15.477 57.657 1.000 69.411 6 GLU CCC CA 1
ATOM 3049 C C . GLU C 2 6 ? -5.366 -15.158 58.852 1.000 65.187 6 GLU CCC C 1
ATOM 3050 O O . GLU C 2 6 ? -4.528 -14.241 58.741 1.000 67.678 6 GLU CCC O 1
ATOM 3056 N N . SER C 2 7 ? -5.556 -15.893 59.951 1.000 60.856 7 SER CCC N 1
ATOM 3057 C CA . SER C 2 7 ? -4.882 -15.688 61.260 1.000 60.066 7 SER CCC CA 1
ATOM 3058 C C . SER C 2 7 ? -4.538 -17.043 61.887 1.000 58.322 7 SER CCC C 1
ATOM 3059 O O . SER C 2 7 ? -5.015 -18.075 61.375 1.000 57.856 7 SER CCC O 1
ATOM 3062 N N . GLY C 2 8 ? -3.745 -17.023 62.961 1.000 57.940 8 GLY CCC N 1
ATOM 3063 C CA . GLY C 2 8 ? -3.250 -18.225 63.659 1.000 56.221 8 GLY CCC CA 1
ATOM 3064 C C . GLY C 2 8 ? -1.904 -18.664 63.111 1.000 54.008 8 GLY CCC C 1
ATOM 3065 O O . GLY C 2 8 ? -1.212 -17.823 62.503 1.000 53.642 8 GLY CCC O 1
ATOM 3066 N N . GLY C 2 9 ? -1.552 -19.937 63.311 1.000 53.002 9 GLY CCC N 1
ATOM 3067 C CA . GLY C 2 9 ? -0.251 -20.510 62.917 1.000 52.551 9 GLY CCC CA 1
ATOM 3068 C C . GLY C 2 9 ? 0.840 -20.150 63.911 1.000 51.397 9 GLY CCC C 1
ATOM 3069 O O . GLY C 2 9 ? 0.498 -19.756 65.046 1.000 52.153 9 GLY CCC O 1
ATOM 3070 N N . GLY C 2 10 ? 2.105 -20.277 63.498 1.000 50.089 10 GLY CCC N 1
ATOM 3071 C CA . GLY C 2 10 ? 3.294 -20.008 64.330 1.000 48.503 10 GLY CCC CA 1
ATOM 3072 C C . GLY C 2 10 ? 4.216 -21.214 64.401 1.000 48.136 10 GLY CCC C 1
ATOM 3073 O O . GLY C 2 10 ? 4.231 -22.006 63.439 1.000 46.741 10 GLY CCC O 1
ATOM 3074 N N . LEU C 2 11 ? 4.951 -21.350 65.509 1.000 49.071 11 LEU CCC N 1
ATOM 3075 C CA . LEU C 2 11 ? 5.979 -22.405 65.731 1.000 48.668 11 LEU CCC CA 1
ATOM 3076 C C . LEU C 2 11 ? 5.450 -23.430 66.741 1.000 46.857 11 LEU CCC C 1
ATOM 3077 O O . LEU C 2 11 ? 4.891 -23.007 67.772 1.000 45.861 11 LEU CCC O 1
ATOM 3082 N N . VAL C 2 12 ? 5.629 -24.723 66.450 1.000 46.825 12 VAL CCC N 1
ATOM 3083 C CA . VAL C 2 12 ? 5.280 -25.861 67.355 1.000 49.041 12 VAL CCC CA 1
ATOM 3084 C C . VAL C 2 12 ? 6.339 -26.959 67.201 1.000 49.518 12 VAL CCC C 1
ATOM 3085 O O . VAL C 2 12 ? 7.131 -26.884 66.242 1.000 50.295 12 VAL CCC O 1
ATOM 3089 N N . ARG C 2 13 ? 6.340 -27.934 68.115 1.000 50.009 13 ARG CCC N 1
ATOM 3090 C CA . ARG C 2 13 ? 7.253 -29.111 68.097 1.000 50.606 13 ARG CCC CA 1
ATOM 3091 C C . ARG C 2 13 ? 6.560 -30.269 67.384 1.000 49.674 13 ARG CCC C 1
ATOM 3092 O O . ARG C 2 13 ? 5.333 -30.310 67.325 1.000 52.431 13 ARG CCC O 1
ATOM 3100 N N . PRO C 2 14 ? 7.319 -31.234 66.810 1.000 48.692 14 PRO CCC N 1
ATOM 3101 C CA . PRO C 2 14 ? 6.723 -32.408 66.170 1.000 51.064 14 PRO CCC CA 1
ATOM 3102 C C . PRO C 2 14 ? 5.761 -33.162 67.103 1.000 53.402 14 PRO CCC C 1
ATOM 3103 O O . PRO C 2 14 ? 6.153 -33.490 68.210 1.000 53.818 14 PRO CCC O 1
ATOM 3107 N N . GLY C 2 15 ? 4.533 -33.407 66.632 1.000 55.675 15 GLY CCC N 1
ATOM 3108 C CA . GLY C 2 15 ? 3.438 -34.017 67.411 1.000 55.232 15 GLY CCC CA 1
ATOM 3109 C C . GLY C 2 15 ? 2.472 -32.970 67.941 1.000 54.865 15 GLY CCC C 1
ATOM 3110 O O . GLY C 2 15 ? 1.391 -33.360 68.420 1.000 56.799 15 GLY CCC O 1
ATOM 3111 N N . GLY C 2 16 ? 2.841 -31.687 67.853 1.000 56.395 16 GLY CCC N 1
ATOM 3112 C CA . GLY C 2 16 ? 2.037 -30.549 68.339 1.000 59.169 16 GLY CCC CA 1
ATOM 3113 C C . GLY C 2 16 ? 0.795 -30.328 67.493 1.000 59.648 16 GLY CCC C 1
ATOM 3114 O O . GLY C 2 16 ? 0.724 -30.889 66.380 1.000 53.950 16 GLY CCC O 1
ATOM 3115 N N . SER C 2 17 ? -0.150 -29.535 68.009 1.000 63.569 17 SER CCC N 1
ATOM 3116 C CA . SER C 2 17 ? -1.440 -29.188 67.358 1.000 64.877 17 SER CCC CA 1
ATOM 3117 C C . SER C 2 17 ? -1.522 -27.673 67.145 1.000 61.921 17 SER CCC C 1
ATOM 3118 O O . SER C 2 17 ? -0.908 -26.928 67.934 1.000 58.352 17 SER CCC O 1
ATOM 3121 N N . LEU C 2 18 ? -2.260 -27.248 66.116 1.000 64.119 18 LEU CCC N 1
ATOM 3122 C CA . LEU C 2 18 ? -2.460 -25.821 65.744 1.000 64.397 18 LEU CCC CA 1
ATOM 3123 C C . LEU C 2 18 ? -3.790 -25.687 64.995 1.000 63.188 18 LEU CCC C 1
ATOM 3124 O O . LEU C 2 18 ? -4.197 -26.667 64.338 1.000 63.358 18 LEU CCC O 1
ATOM 3129 N N . ARG C 2 19 ? -4.436 -24.521 65.094 1.000 62.621 19 ARG CCC N 1
ATOM 3130 C CA . ARG C 2 19 ? -5.694 -24.190 64.373 1.000 62.495 19 ARG CCC CA 1
ATOM 3131 C C . ARG C 2 19 ? -5.515 -22.851 63.650 1.000 59.954 19 ARG CCC C 1
ATOM 3132 O O . ARG C 2 19 ? -5.256 -21.841 64.333 1.000 60.078 19 ARG CCC O 1
ATOM 3140 N N . LEU C 2 20 ? -5.635 -22.861 62.320 1.000 58.255 20 LEU CCC N 1
ATOM 3141 C CA . LEU C 2 20 ? -5.647 -21.645 61.465 1.000 58.243 20 LEU CCC CA 1
ATOM 3142 C C . LEU C 2 20 ? -7.100 -21.189 61.308 1.000 56.863 20 LEU CCC C 1
ATOM 3143 O O . LEU C 2 20 ? -7.994 -22.048 61.403 1.000 60.009 20 LEU CCC O 1
ATOM 3148 N N . SER C 2 21 ? -7.315 -19.889 61.094 1.000 55.364 21 SER CCC N 1
ATOM 3149 C CA . SER C 2 21 ? -8.648 -19.265 60.891 1.000 56.913 21 SER CCC CA 1
ATOM 3150 C C . SER C 2 21 ? -8.576 -18.286 59.716 1.000 58.014 21 SER CCC C 1
ATOM 3151 O O . SER C 2 21 ? -7.569 -17.561 59.623 1.000 60.109 21 SER CCC O 1
ATOM 3154 N N . CYS C 2 22 ? -9.599 -18.279 58.856 1.000 58.609 22 CYS CCC N 1
ATOM 3155 C CA . CYS C 2 22 ? -9.734 -17.338 57.713 1.000 60.903 22 CYS CCC CA 1
ATOM 3156 C C . CYS C 2 22 ? -11.077 -16.605 57.793 1.000 58.990 22 CYS CCC C 1
ATOM 3157 O O . CYS C 2 22 ? -12.120 -17.254 57.586 1.000 53.195 22 CYS CCC O 1
ATOM 3160 N N . VAL C 2 23 ? -11.031 -15.300 58.080 1.000 59.797 23 VAL CCC N 1
ATOM 3161 C CA . VAL C 2 23 ? -12.211 -14.385 58.140 1.000 60.789 23 VAL CCC CA 1
ATOM 3162 C C . VAL C 2 23 ? -12.418 -13.779 56.746 1.000 61.122 23 VAL CCC C 1
ATOM 3163 O O . VAL C 2 23 ? -11.418 -13.347 56.137 1.000 59.925 23 VAL CCC O 1
ATOM 3167 N N . GLY C 2 24 ? -13.669 -13.762 56.270 1.000 62.609 24 GLY CCC N 1
ATOM 3168 C CA . GLY C 2 24 ? -14.064 -13.241 54.946 1.000 63.390 24 GLY CCC CA 1
ATOM 3169 C C . GLY C 2 24 ? -15.014 -12.062 55.066 1.000 62.796 24 GLY CCC C 1
ATOM 3170 O O . GLY C 2 24 ? -15.879 -12.088 55.964 1.000 65.352 24 GLY CCC O 1
ATOM 3171 N N . SER C 2 25 ? -14.861 -11.067 54.187 1.000 62.447 25 SER CCC N 1
ATOM 3172 C CA . SER C 2 25 ? -15.668 -9.818 54.151 1.000 64.147 25 SER CCC CA 1
ATOM 3173 C C . SER C 2 25 ? -15.737 -9.278 52.717 1.000 66.268 25 SER CCC C 1
ATOM 3174 O O . SER C 2 25 ? -14.812 -9.564 51.930 1.000 67.939 25 SER CCC O 1
ATOM 3177 N N . GLY C 2 26 ? -16.797 -8.525 52.402 1.000 66.845 26 GLY CCC N 1
ATOM 3178 C CA . GLY C 2 26 ? -17.021 -7.898 51.085 1.000 63.793 26 GLY CCC CA 1
ATOM 3179 C C . GLY C 2 26 ? -17.731 -8.826 50.112 1.000 60.068 26 GLY CCC C 1
ATOM 3180 O O . GLY C 2 26 ? -17.758 -8.498 48.910 1.000 59.462 26 GLY CCC O 1
ATOM 3181 N N . PHE C 2 27 ? -18.287 -9.937 50.609 1.000 57.585 27 PHE CCC N 1
ATOM 3182 C CA . PHE C 2 27 ? -19.074 -10.932 49.830 1.000 57.929 27 PHE CCC CA 1
ATOM 3183 C C . PHE C 2 27 ? -19.802 -11.875 50.795 1.000 56.852 27 PHE CCC C 1
ATOM 3184 O O . PHE C 2 27 ? -19.361 -12.003 51.954 1.000 56.417 27 PHE CCC O 1
ATOM 3192 N N . THR C 2 28 ? -20.877 -12.516 50.325 1.000 58.207 28 THR CCC N 1
ATOM 3193 C CA . THR C 2 28 ? -21.681 -13.499 51.102 1.000 63.624 28 THR CCC CA 1
ATOM 3194 C C . THR C 2 28 ? -20.825 -14.749 51.337 1.000 65.630 28 THR CCC C 1
ATOM 3195 O O . THR C 2 28 ? -20.751 -15.596 50.425 1.000 70.773 28 THR CCC O 1
ATOM 3199 N N . PHE C 2 29 ? -20.206 -14.844 52.518 1.000 66.534 29 PHE CCC N 1
ATOM 3200 C CA . PHE C 2 29 ? -19.226 -15.895 52.909 1.000 68.675 29 PHE CCC CA 1
ATOM 3201 C C . PHE C 2 29 ? -19.860 -17.288 52.796 1.000 66.835 29 PHE CCC C 1
ATOM 3202 O O . PHE C 2 29 ? -19.126 -18.251 52.504 1.000 67.780 29 PHE CCC O 1
ATOM 3210 N N . SER C 2 30 ? -21.178 -17.387 53.003 1.000 67.255 30 SER CCC N 1
ATOM 3211 C CA . SER C 2 30 ? -21.953 -18.657 53.018 1.000 68.632 30 SER CCC CA 1
ATOM 3212 C C . SER C 2 30 ? -22.367 -19.081 51.602 1.000 69.394 30 SER CCC C 1
ATOM 3213 O O . SER C 2 30 ? -22.975 -20.163 51.479 1.000 68.716 30 SER CCC O 1
ATOM 3216 N N . GLY C 2 31 ? -22.059 -18.271 50.581 1.000 67.989 31 GLY CCC N 1
ATOM 3217 C CA . GLY C 2 31 ? -22.484 -18.490 49.184 1.000 67.616 31 GLY CCC CA 1
ATOM 3218 C C . GLY C 2 31 ? -21.436 -19.212 48.351 1.000 65.328 31 GLY CCC C 1
ATOM 3219 O O . GLY C 2 31 ? -21.796 -19.697 47.261 1.000 68.456 31 GLY CCC O 1
ATOM 3220 N N . TYR C 2 32 ? -20.190 -19.281 48.832 1.000 62.166 32 TYR CCC N 1
ATOM 3221 C CA . TYR C 2 32 ? -19.027 -19.858 48.105 1.000 59.822 32 TYR CCC CA 1
ATOM 3222 C C . TYR C 2 32 ? -18.298 -20.863 49.004 1.000 56.967 32 TYR CCC C 1
ATOM 3223 O O . TYR C 2 32 ? -18.265 -20.664 50.234 1.000 55.866 32 TYR CCC O 1
ATOM 3232 N N . ALA C 2 33 ? -17.735 -21.912 48.395 1.000 57.658 33 ALA CCC N 1
ATOM 3233 C CA . ALA C 2 33 ? -16.940 -22.972 49.061 1.000 59.011 33 ALA CCC CA 1
ATOM 3234 C C . ALA C 2 33 ? -15.610 -22.382 49.548 1.000 59.544 33 ALA CCC C 1
ATOM 3235 O O . ALA C 2 33 ? -15.199 -21.335 49.013 1.000 60.029 33 ALA CCC O 1
ATOM 3237 N N . MET C 2 34 ? -14.975 -23.027 50.532 1.000 58.476 34 MET CCC N 1
ATOM 3238 C CA . MET C 2 34 ? -13.643 -22.635 51.071 1.000 56.208 34 MET CCC CA 1
ATOM 3239 C C . MET C 2 34 ? -12.660 -23.796 50.883 1.000 54.340 34 MET CCC C 1
ATOM 3240 O O . MET C 2 34 ? -13.028 -24.944 51.204 1.000 54.471 34 MET CCC O 1
ATOM 3245 N N . ASN C 2 35 ? -11.462 -23.495 50.375 1.000 52.792 35 ASN CCC N 1
ATOM 3246 C CA . ASN C 2 35 ? -10.343 -24.456 50.188 1.000 52.005 35 ASN CCC CA 1
ATOM 3247 C C . ASN C 2 35 ? -9.148 -23.991 51.026 1.000 49.625 35 ASN CCC C 1
ATOM 3248 O O . ASN C 2 35 ? -8.947 -22.766 51.138 1.000 48.160 35 ASN CCC O 1
ATOM 3253 N N . TRP C 2 36 ? -8.404 -24.941 51.600 1.000 46.504 36 TRP CCC N 1
ATOM 3254 C CA . TRP C 2 36 ? -7.114 -24.708 52.302 1.000 45.136 36 TRP CCC CA 1
ATOM 3255 C C . TRP C 2 36 ? -5.976 -25.287 51.455 1.000 45.976 36 TRP CCC C 1
ATOM 3256 O O . TRP C 2 36 ? -5.962 -26.517 51.247 1.000 45.330 36 TRP CCC O 1
ATOM 3267 N N . TYR C 2 37 ? -5.083 -24.422 50.967 1.000 47.138 37 TYR CCC N 1
ATOM 3268 C CA . TYR C 2 37 ? -3.817 -24.786 50.278 1.000 46.727 37 TYR CCC CA 1
ATOM 3269 C C . TYR C 2 37 ? -2.652 -24.632 51.261 1.000 47.042 37 TYR CCC C 1
ATOM 3270 O O . TYR C 2 37 ? -2.841 -24.000 52.320 1.000 46.898 37 TYR CCC O 1
ATOM 3279 N N . ARG C 2 38 ? -1.490 -25.195 50.915 1.000 47.943 38 ARG CCC N 1
ATOM 3280 C CA . ARG C 2 38 ? -0.206 -24.984 51.638 1.000 48.009 38 ARG CCC CA 1
ATOM 3281 C C . ARG C 2 38 ? 0.936 -24.967 50.616 1.000 47.212 38 ARG CCC C 1
ATOM 3282 O O . ARG C 2 38 ? 0.862 -25.739 49.638 1.000 49.877 38 ARG CCC O 1
ATOM 3290 N N . GLN C 2 39 ? 1.935 -24.107 50.834 1.000 46.670 39 GLN CCC N 1
ATOM 3291 C CA . GLN C 2 39 ? 3.126 -23.951 49.955 1.000 46.981 39 GLN CCC CA 1
ATOM 3292 C C . GLN C 2 39 ? 4.395 -24.148 50.793 1.000 48.692 39 GLN CCC C 1
ATOM 3293 O O . GLN C 2 39 ? 4.720 -23.250 51.596 1.000 47.618 39 GLN CCC O 1
ATOM 3299 N N . ALA C 2 40 ? 5.068 -25.288 50.614 1.000 51.522 40 ALA CCC N 1
ATOM 3300 C CA . ALA C 2 40 ? 6.360 -25.623 51.258 1.000 53.519 40 ALA CCC CA 1
ATOM 3301 C C . ALA C 2 40 ? 7.484 -24.902 50.520 1.000 54.374 40 ALA CCC C 1
ATOM 3302 O O . ALA C 2 40 ? 7.423 -24.746 49.301 1.000 52.800 40 ALA CCC O 1
ATOM 3304 N N . PRO C 2 41 ? 8.545 -24.446 51.226 1.000 55.556 41 PRO CCC N 1
ATOM 3305 C CA . PRO C 2 41 ? 9.624 -23.689 50.590 1.000 54.437 41 PRO CCC CA 1
ATOM 3306 C C . PRO C 2 41 ? 10.286 -24.483 49.455 1.000 53.444 41 PRO CCC C 1
ATOM 3307 O O . PRO C 2 41 ? 10.923 -25.481 49.739 1.000 56.857 41 PRO CCC O 1
ATOM 3311 N N . GLY C 2 42 ? 10.095 -24.031 48.210 1.000 54.722 42 GLY CCC N 1
ATOM 3312 C CA . GLY C 2 42 ? 10.673 -24.639 46.995 1.000 56.523 42 GLY CCC CA 1
ATOM 3313 C C . GLY C 2 42 ? 9.635 -25.378 46.165 1.000 57.975 42 GLY CCC C 1
ATOM 3314 O O . GLY C 2 42 ? 9.850 -25.500 44.943 1.000 58.301 42 GLY CCC O 1
ATOM 3315 N N . LYS C 2 43 ? 8.558 -25.861 46.798 1.000 60.643 43 LYS CCC N 1
ATOM 3316 C CA . LYS C 2 43 ? 7.475 -26.649 46.148 1.000 61.579 43 LYS CCC CA 1
ATOM 3317 C C . LYS C 2 43 ? 6.314 -25.715 45.778 1.000 61.345 43 LYS CCC C 1
ATOM 3318 O O . LYS C 2 43 ? 6.259 -24.589 46.317 1.000 58.944 43 LYS CCC O 1
ATOM 3324 N N . ALA C 2 44 ? 5.430 -26.173 44.886 1.000 62.230 44 ALA CCC N 1
ATOM 3325 C CA . ALA C 2 44 ? 4.252 -25.427 44.382 1.000 63.121 44 ALA CCC CA 1
ATOM 3326 C C . ALA C 2 44 ? 3.070 -25.622 45.338 1.000 62.661 44 ALA CCC C 1
ATOM 3327 O O . ALA C 2 44 ? 3.012 -26.685 45.989 1.000 63.134 44 ALA CCC O 1
ATOM 3329 N N . LEU C 2 45 ? 2.172 -24.631 45.412 1.000 62.262 45 LEU CCC N 1
ATOM 3330 C CA . LEU C 2 45 ? 0.915 -24.679 46.214 1.000 60.382 45 LEU CCC CA 1
ATOM 3331 C C . LEU C 2 45 ? 0.220 -26.026 45.988 1.000 59.338 45 LEU CCC C 1
ATOM 3332 O O . LEU C 2 45 ? -0.022 -26.368 44.813 1.000 64.996 45 LEU CCC O 1
ATOM 3337 N N . GLU C 2 46 ? -0.082 -26.751 47.069 1.000 56.583 46 GLU CCC N 1
ATOM 3338 C CA . GLU C 2 46 ? -0.817 -28.045 47.033 1.000 58.422 46 GLU CCC CA 1
ATOM 3339 C C . GLU C 2 46 ? -2.069 -27.929 47.911 1.000 56.332 46 GLU CCC C 1
ATOM 3340 O O . GLU C 2 46 ? -1.995 -27.270 48.967 1.000 52.566 46 GLU CCC O 1
ATOM 3346 N N . LEU C 2 47 ? -3.172 -28.544 47.473 1.000 57.033 47 LEU CCC N 1
ATOM 3347 C CA . LEU C 2 47 ? -4.485 -28.531 48.173 1.000 57.217 47 LEU CCC CA 1
ATOM 3348 C C . LEU C 2 47 ? -4.416 -29.473 49.380 1.000 57.421 47 LEU CCC C 1
ATOM 3349 O O . LEU C 2 47 ? -3.972 -30.625 49.202 1.000 57.251 47 LEU CCC O 1
ATOM 3354 N N . VAL C 2 48 ? -4.840 -28.991 50.553 1.000 58.899 48 VAL CCC N 1
ATOM 3355 C CA . VAL C 2 48 ? -4.831 -29.741 51.847 1.000 59.392 48 VAL CCC CA 1
ATOM 3356 C C . VAL C 2 48 ? -6.255 -30.227 52.146 1.000 58.971 48 VAL CCC C 1
ATOM 3357 O O . VAL C 2 48 ? -6.428 -31.444 52.361 1.000 58.132 48 VAL CCC O 1
ATOM 3361 N N . ALA C 2 49 ? -7.224 -29.306 52.169 1.000 57.742 49 ALA CCC N 1
ATOM 3362 C CA . ALA C 2 49 ? -8.636 -29.566 52.538 1.000 58.621 49 ALA CCC CA 1
ATOM 3363 C C . ALA C 2 49 ? -9.569 -28.595 51.805 1.000 59.119 49 ALA CCC C 1
ATOM 3364 O O . ALA C 2 49 ? -9.152 -27.450 51.544 1.000 55.470 49 ALA CCC O 1
ATOM 3366 N N . GLY C 2 50 ? -10.787 -29.052 51.496 1.000 62.935 50 GLY CCC N 1
ATOM 3367 C CA . GLY C 2 50 ? -11.866 -28.252 50.883 1.000 63.977 50 GLY CCC CA 1
ATOM 3368 C C . GLY C 2 50 ? -13.194 -28.495 51.581 1.000 67.122 50 GLY CCC C 1
ATOM 3369 O O . GLY C 2 50 ? -13.444 -29.652 51.976 1.000 70.818 50 GLY CCC O 1
ATOM 3370 N N . ILE C 2 51 ? -14.011 -27.446 51.734 1.000 67.567 51 ILE CCC N 1
ATOM 3371 C CA . ILE C 2 51 ? -15.334 -27.490 52.429 1.000 66.949 51 ILE CCC CA 1
ATOM 3372 C C . ILE C 2 51 ? -16.397 -26.865 51.513 1.000 72.265 51 ILE CCC C 1
ATOM 3373 O O . ILE C 2 51 ? -16.010 -26.174 50.549 1.000 70.845 51 ILE CCC O 1
ATOM 3378 N N . SER C 2 52 ? -17.682 -27.097 51.813 1.000 79.026 52 SER CCC N 1
ATOM 3379 C CA . SER C 2 52 ? -18.856 -26.637 51.020 1.000 80.708 52 SER CCC CA 1
ATOM 3380 C C . SER C 2 52 ? -19.405 -25.314 51.571 1.000 83.487 52 SER CCC C 1
ATOM 3381 O O . SER C 2 52 ? -18.957 -24.889 52.654 1.000 83.279 52 SER CCC O 1
ATOM 3384 N N . ASN C 2 53 ? -20.358 -24.717 50.843 1.000 89.212 53 ASN CCC N 1
ATOM 3385 C CA . ASN C 2 53 ? -20.938 -23.363 51.073 1.000 96.009 53 ASN CCC CA 1
ATOM 3386 C C . ASN C 2 53 ? -21.246 -23.151 52.560 1.000 103.701 53 ASN CCC C 1
ATOM 3387 O O . ASN C 2 53 ? -20.706 -22.192 53.140 1.000 112.197 53 ASN CCC O 1
ATOM 3392 N N . ALA C 2 54 ? -22.123 -23.981 53.132 1.000 109.474 54 ALA CCC N 1
ATOM 3393 C CA . ALA C 2 54 ? -22.462 -23.999 54.576 1.000 108.602 54 ALA CCC CA 1
ATOM 3394 C C . ALA C 2 54 ? -22.914 -25.403 54.999 1.000 108.253 54 ALA CCC C 1
ATOM 3395 O O . ALA C 2 54 ? -23.602 -25.512 56.035 1.000 110.235 54 ALA CCC O 1
ATOM 3397 N N . GLY C 2 55 ? -22.524 -26.432 54.238 1.000 106.870 55 GLY CCC N 1
ATOM 3398 C CA . GLY C 2 55 ? -22.946 -27.829 54.444 1.000 105.221 55 GLY CCC CA 1
ATOM 3399 C C . GLY C 2 55 ? -21.917 -28.611 55.239 1.000 102.838 55 GLY CCC C 1
ATOM 3400 O O . GLY C 2 55 ? -20.895 -28.014 55.639 1.000 90.809 55 GLY CCC O 1
ATOM 3401 N N . ASP C 2 56 ? -22.180 -29.903 55.453 1.000 107.320 56 ASP CCC N 1
ATOM 3402 C CA . ASP C 2 56 ? -21.279 -30.852 56.161 1.000 110.462 56 ASP CCC CA 1
ATOM 3403 C C . ASP C 2 56 ? -20.522 -31.675 55.109 1.000 103.796 56 ASP CCC C 1
ATOM 3404 O O . ASP C 2 56 ? -20.526 -32.919 55.208 1.000 100.342 56 ASP CCC O 1
ATOM 3409 N N . LEU C 2 57 ? -19.896 -30.990 54.145 1.000 98.794 57 LEU CCC N 1
ATOM 3410 C CA . LEU C 2 57 ? -19.131 -31.602 53.024 1.000 95.036 57 LEU CCC CA 1
ATOM 3411 C C . LEU C 2 57 ? -17.661 -31.183 53.144 1.000 87.329 57 LEU CCC C 1
ATOM 3412 O O . LEU C 2 57 ? -17.364 -29.994 52.917 1.000 83.562 57 LEU CCC O 1
ATOM 3417 N N . THR C 2 58 ? -16.792 -32.131 53.509 1.000 81.046 58 THR CCC N 1
ATOM 3418 C CA . THR C 2 58 ? -15.335 -31.937 53.736 1.000 78.992 58 THR CCC CA 1
ATOM 3419 C 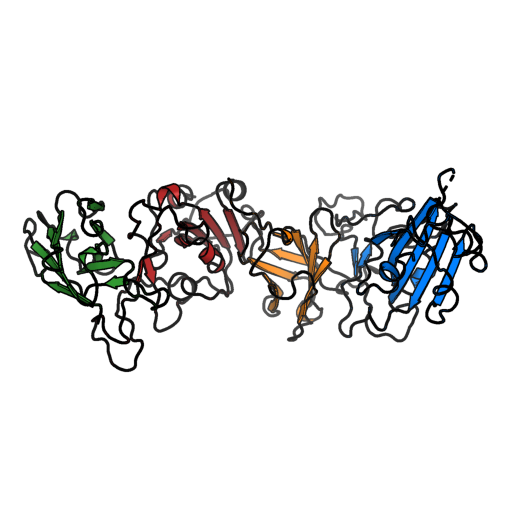C . THR C 2 58 ? -14.561 -32.934 52.865 1.000 78.135 58 THR CCC C 1
ATOM 3420 O O . THR C 2 58 ? -14.829 -34.146 52.991 1.000 81.103 58 THR CCC O 1
ATOM 3424 N N . HIS C 2 59 ? -13.652 -32.444 52.013 1.000 74.924 59 HIS CCC N 1
ATOM 3425 C CA . HIS C 2 59 ? -12.779 -33.272 51.137 1.000 72.636 59 HIS CCC CA 1
ATOM 3426 C C . HIS C 2 59 ? -11.306 -32.981 51.448 1.000 67.707 59 HIS CCC C 1
ATOM 3427 O O . HIS C 2 59 ? -10.896 -31.812 51.322 1.000 64.590 59 HIS CCC O 1
ATOM 3434 N N . TYR C 2 60 ? -10.554 -34.019 51.833 1.000 65.296 60 TYR CCC N 1
ATOM 3435 C CA . TYR C 2 60 ? -9.113 -33.963 52.196 1.000 65.207 60 TYR CCC CA 1
ATOM 3436 C C . TYR C 2 60 ? -8.286 -34.683 51.124 1.000 66.343 60 TYR CCC C 1
ATOM 3437 O O . TYR C 2 60 ? -8.776 -35.680 50.555 1.000 66.703 60 TYR CCC O 1
ATOM 3446 N N . GLU C 2 61 ? -7.071 -34.186 50.867 1.000 66.610 61 GLU CCC N 1
ATOM 3447 C CA . GLU C 2 61 ? -6.111 -34.747 49.877 1.000 67.008 61 GLU CCC CA 1
ATOM 3448 C C . GLU C 2 61 ? -5.064 -35.589 50.615 1.000 67.882 61 GLU CCC C 1
ATOM 3449 O O . GLU C 2 61 ? -4.980 -35.472 51.853 1.000 70.068 61 GLU CCC O 1
ATOM 3455 N N . GLU C 2 62 ? -4.293 -36.388 49.869 1.000 71.305 62 GLU CCC N 1
ATOM 3456 C CA . GLU C 2 62 ? -3.292 -37.361 50.393 1.000 77.919 62 GLU CCC CA 1
ATOM 3457 C C . GLU C 2 62 ? -2.323 -36.682 51.361 1.000 78.892 62 GLU CCC C 1
ATOM 3458 O O . GLU C 2 62 ? -2.076 -37.218 52.439 1.000 78.060 62 GLU CCC O 1
ATOM 3464 N N . PRO C 2 63 ? -1.731 -35.510 51.018 1.000 81.257 63 PRO CCC N 1
ATOM 3465 C CA . PRO C 2 63 ? -0.766 -34.833 51.889 1.000 81.071 63 PRO CCC CA 1
ATOM 3466 C C . PRO C 2 63 ? -0.971 -35.005 53.405 1.000 79.425 63 PRO CCC C 1
ATOM 3467 O O . PRO C 2 63 ? -0.098 -35.577 54.035 1.000 77.901 63 PRO CCC O 1
ATOM 3471 N N . MET C 2 64 ? -2.098 -34.525 53.946 1.000 76.095 64 MET CCC N 1
ATOM 3472 C CA . MET C 2 64 ? -2.365 -34.458 55.411 1.000 72.546 64 MET CCC CA 1
ATOM 3473 C C . MET C 2 64 ? -3.611 -35.277 55.782 1.000 71.834 64 MET CCC C 1
ATOM 3474 O O . MET C 2 64 ? -4.039 -35.182 56.950 1.000 69.786 64 MET CCC O 1
ATOM 3479 N N . LYS C 2 65 ? -4.154 -36.064 54.845 1.000 72.692 65 LYS CCC N 1
ATOM 3480 C CA . LYS C 2 65 ? -5.372 -36.898 55.047 1.000 71.168 65 LYS CCC CA 1
ATOM 3481 C C . LYS C 2 65 ? -5.191 -37.763 56.300 1.000 68.156 65 LYS CCC C 1
ATOM 3482 O O . LYS C 2 65 ? -4.549 -38.827 56.195 1.000 62.486 65 LYS CCC O 1
ATOM 3484 N N . GLY C 2 66 ? -5.726 -37.306 57.438 1.000 68.556 66 GLY CCC N 1
ATOM 3485 C CA . GLY C 2 66 ? -5.697 -38.031 58.723 1.000 70.801 66 GLY CCC CA 1
ATOM 3486 C C . GLY C 2 66 ? -5.524 -37.097 59.907 1.000 72.824 66 GLY CCC C 1
ATOM 3487 O O . GLY C 2 66 ? -6.293 -37.238 60.880 1.000 77.958 66 GLY CCC O 1
ATOM 3488 N N . ARG C 2 67 ? -4.559 -36.173 59.830 1.000 72.961 67 ARG CCC N 1
ATOM 3489 C CA . ARG C 2 67 ? -4.141 -35.300 60.963 1.000 74.563 67 ARG CCC CA 1
ATOM 3490 C C . ARG C 2 67 ? -4.619 -33.860 60.730 1.000 73.183 67 ARG CCC C 1
ATOM 3491 O O . ARG C 2 67 ? -4.037 -32.943 61.349 1.000 73.432 67 ARG CCC O 1
ATOM 3499 N N . VAL C 2 68 ? -5.640 -33.667 59.887 1.000 69.900 68 VAL CCC N 1
ATOM 3500 C CA . VAL C 2 68 ? -6.238 -32.332 59.582 1.000 68.641 68 VAL CCC CA 1
ATOM 3501 C C . VAL C 2 68 ? -7.765 -32.470 59.539 1.000 66.179 68 VAL CCC C 1
ATOM 3502 O O . VAL C 2 68 ? -8.254 -33.536 59.109 1.000 63.637 68 VAL CCC O 1
ATOM 3506 N N . ALA C 2 69 ? -8.477 -31.427 59.978 1.000 63.952 69 ALA CCC N 1
ATOM 3507 C CA . ALA C 2 69 ? -9.957 -31.343 60.003 1.000 62.875 69 ALA CCC CA 1
ATOM 3508 C C . ALA C 2 69 ? -10.392 -29.917 59.643 1.000 62.378 69 ALA CCC C 1
ATOM 3509 O O . ALA C 2 69 ? -9.995 -28.979 60.361 1.000 64.023 69 ALA CCC O 1
ATOM 3511 N N . ILE C 2 70 ? -11.181 -29.775 58.573 1.000 60.322 70 ILE CCC N 1
ATOM 3512 C CA . ILE C 2 70 ? -11.686 -28.470 58.048 1.000 58.983 70 ILE CCC CA 1
ATOM 3513 C C . ILE C 2 70 ? -13.109 -28.254 58.579 1.000 60.310 70 ILE CCC C 1
ATOM 3514 O O . ILE C 2 70 ? -13.845 -29.250 58.727 1.000 60.851 70 ILE CCC O 1
ATOM 3519 N N . SER C 2 71 ? -13.467 -26.999 58.868 1.000 61.806 71 SER CCC N 1
ATOM 3520 C CA . SER C 2 71 ? -14.778 -26.584 59.434 1.000 62.027 71 SER CCC CA 1
ATOM 3521 C C . SER C 2 71 ? -14.950 -25.069 59.279 1.000 63.935 71 SER CCC C 1
ATOM 3522 O O . SER C 2 71 ? -13.923 -24.372 59.168 1.000 66.613 71 SER CCC O 1
ATOM 3525 N N . ARG C 2 72 ? -16.197 -24.584 59.285 1.000 66.302 72 ARG CCC N 1
ATOM 3526 C CA . ARG C 2 72 ? -16.527 -23.150 59.059 1.000 67.267 72 ARG CCC CA 1
ATOM 3527 C C . ARG C 2 72 ? -17.644 -22.696 60.007 1.000 66.367 72 ARG CCC C 1
ATOM 3528 O O . ARG C 2 72 ? -18.523 -23.518 60.335 1.000 66.950 72 ARG CCC O 1
ATOM 3536 N N . ALA C 2 73 ? -17.593 -21.422 60.411 1.000 66.399 73 ALA CCC N 1
ATOM 3537 C CA . ALA C 2 73 ? -18.601 -20.723 61.241 1.000 67.321 73 ALA CCC CA 1
ATOM 3538 C C . ALA C 2 73 ? -19.134 -19.515 60.461 1.000 69.223 73 ALA CCC C 1
ATOM 3539 O O . ALA C 2 73 ? -18.590 -18.403 60.635 1.000 68.289 73 ALA CCC O 1
ATOM 3541 N N . ASN C 2 74 ? -20.161 -19.737 59.633 1.000 70.365 74 ASN CCC N 1
ATOM 3542 C CA . ASN C 2 74 ? -20.744 -18.731 58.702 1.000 70.817 74 ASN CCC CA 1
ATOM 3543 C C . ASN C 2 74 ? -21.397 -17.596 59.501 1.000 71.703 74 ASN CCC C 1
ATOM 3544 O O . ASN C 2 74 ? -21.509 -16.484 58.952 1.000 72.683 74 ASN CCC O 1
ATOM 3549 N N . ASP C 2 75 ? -21.810 -17.875 60.741 1.000 75.343 75 ASP CCC N 1
ATOM 3550 C CA . ASP C 2 75 ? -22.312 -16.867 61.717 1.000 78.434 75 ASP CCC CA 1
ATOM 3551 C C . ASP C 2 75 ? -21.198 -15.861 62.041 1.000 78.458 75 ASP CCC C 1
ATOM 3552 O O . ASP C 2 75 ? -21.528 -14.677 62.264 1.000 77.445 75 ASP CCC O 1
ATOM 3557 N N . LYS C 2 76 ? -19.939 -16.314 62.067 1.000 77.763 76 LYS CCC N 1
ATOM 3558 C CA . LYS C 2 76 ? -18.743 -15.481 62.377 1.000 75.830 76 LYS CCC CA 1
ATOM 3559 C C . LYS C 2 76 ? -17.955 -15.193 61.090 1.000 75.060 76 LYS CCC C 1
ATOM 3560 O O . LYS C 2 76 ? -16.903 -14.531 61.190 1.000 79.232 76 LYS CCC O 1
ATOM 3566 N N . ASN C 2 77 ? -18.450 -15.661 59.936 1.000 72.144 77 ASN CCC N 1
ATOM 3567 C CA . ASN C 2 77 ? -17.871 -15.424 58.583 1.000 71.856 77 ASN CCC CA 1
ATOM 3568 C C . ASN C 2 77 ? -16.426 -15.941 58.537 1.000 70.017 77 ASN CCC C 1
ATOM 3569 O O . ASN C 2 77 ? -15.580 -15.272 57.908 1.000 72.647 77 ASN CCC O 1
ATOM 3574 N N . THR C 2 78 ? -16.158 -17.095 59.157 1.000 66.988 78 THR CCC N 1
ATOM 3575 C CA . THR C 2 78 ? -14.791 -17.658 59.332 1.000 66.193 78 THR CCC CA 1
ATOM 3576 C C . THR C 2 78 ? -14.770 -19.144 58.950 1.000 64.561 78 THR CCC C 1
ATOM 3577 O O . THR C 2 78 ? -15.827 -19.798 59.048 1.000 63.868 78 THR CCC O 1
ATOM 3581 N N . VAL C 2 79 ? -13.601 -19.638 58.526 1.000 63.004 79 VAL CCC N 1
ATOM 3582 C CA . VAL C 2 79 ? -13.313 -21.080 58.252 1.000 60.267 79 VAL CCC CA 1
ATOM 3583 C C . VAL C 2 79 ? -11.997 -21.439 58.953 1.000 58.576 79 VAL CCC C 1
ATOM 3584 O O . VAL C 2 79 ? -11.029 -20.665 58.820 1.000 59.648 79 VAL CCC O 1
ATOM 3588 N N . TYR C 2 80 ? -11.977 -22.560 59.683 1.000 56.792 80 TYR CCC N 1
ATOM 3589 C CA . TYR C 2 80 ? -10.830 -23.028 60.505 1.000 56.411 80 TYR CCC CA 1
ATOM 3590 C C . TYR C 2 80 ? -10.209 -24.277 59.870 1.000 56.492 80 TYR CCC C 1
ATOM 3591 O O . TYR C 2 80 ? -10.845 -24.891 58.990 1.000 59.627 80 TYR CCC O 1
ATOM 3600 N N . LEU C 2 81 ? -8.998 -24.632 60.312 1.000 57.719 81 LEU CCC N 1
ATOM 3601 C CA . LEU C 2 81 ? -8.262 -25.856 59.893 1.000 59.633 81 LEU CCC CA 1
ATOM 3602 C C . LEU C 2 81 ? -7.519 -26.429 61.107 1.000 60.566 81 LEU CCC C 1
ATOM 3603 O O . LEU C 2 81 ? -6.422 -25.927 61.421 1.000 61.034 81 LEU CCC O 1
ATOM 3608 N N . GLN C 2 82 ? -8.110 -27.431 61.766 1.000 62.079 82 GLN CCC N 1
ATOM 3609 C CA . GLN C 2 82 ? -7.548 -28.095 62.972 1.000 64.405 82 GLN CCC CA 1
ATOM 3610 C C . GLN C 2 82 ? -6.461 -29.080 62.530 1.000 64.458 82 GLN CCC C 1
ATOM 3611 O O . GLN C 2 82 ? -6.818 -30.160 62.022 1.000 64.767 82 GLN CCC O 1
ATOM 3617 N N . MET C 2 83 ? -5.191 -28.707 62.714 1.000 67.853 83 MET CCC N 1
ATOM 3618 C CA . MET C 2 83 ? -4.002 -29.546 62.401 1.000 69.642 83 MET CCC CA 1
ATOM 3619 C C . MET C 2 83 ? -3.469 -30.163 63.699 1.000 69.053 83 MET CCC C 1
ATOM 3620 O O . MET C 2 83 ? -3.107 -29.392 64.610 1.000 62.873 83 MET CCC O 1
ATOM 3625 N N . ASP C 2 84 ? -3.435 -31.498 63.773 1.000 71.611 84 ASP CCC N 1
ATOM 3626 C CA . ASP C 2 84 ? -2.882 -32.279 64.913 1.000 73.907 84 ASP CCC CA 1
ATOM 3627 C C . ASP C 2 84 ? -1.715 -33.133 64.403 1.000 69.664 84 ASP CCC C 1
ATOM 3628 O O . ASP C 2 84 ? -1.497 -33.155 63.176 1.000 64.123 84 ASP CCC O 1
ATOM 3633 N N . ASP C 2 85 ? -0.997 -33.793 65.319 1.000 70.975 85 ASP CCC N 1
ATOM 3634 C CA . ASP C 2 85 ? 0.129 -34.722 65.026 1.000 70.230 85 ASP CCC CA 1
ATOM 3635 C C . ASP C 2 85 ? 0.973 -34.149 63.880 1.000 65.615 85 ASP CCC C 1
ATOM 3636 O O . ASP C 2 85 ? 1.191 -34.868 62.883 1.000 64.848 85 ASP CCC O 1
ATOM 3641 N N . LEU C 2 86 ? 1.421 -32.898 64.019 1.000 63.423 86 LEU CCC N 1
ATOM 3642 C CA . LEU C 2 86 ? 2.180 -32.164 62.969 1.000 60.888 86 LEU CCC CA 1
ATOM 3643 C C . LEU C 2 86 ? 3.605 -32.725 62.881 1.000 59.786 86 LEU CCC C 1
ATOM 3644 O O . LEU C 2 86 ? 4.165 -33.096 63.931 1.000 58.489 86 LEU CCC O 1
ATOM 3649 N N . LYS C 2 87 ? 4.151 -32.779 61.662 1.000 62.021 87 LYS CCC N 1
ATOM 3650 C CA . LYS C 2 87 ? 5.500 -33.314 61.337 1.000 64.532 87 LYS CCC CA 1
ATOM 3651 C C . LYS C 2 87 ? 6.345 -32.192 60.737 1.000 64.597 87 LYS CCC C 1
ATOM 3652 O O . LYS C 2 87 ? 5.801 -31.184 60.291 1.000 67.421 87 LYS CCC O 1
ATOM 3658 N N . PRO C 2 88 ? 7.694 -32.321 60.704 1.000 64.500 88 PRO CCC N 1
ATOM 3659 C CA . PRO C 2 88 ? 8.559 -31.264 60.174 1.000 62.757 88 PRO CCC CA 1
ATOM 3660 C C . PRO C 2 88 ? 8.301 -30.937 58.694 1.000 61.971 88 PRO CCC C 1
ATOM 3661 O O . PRO C 2 88 ? 8.573 -29.820 58.294 1.000 57.100 88 PRO CCC O 1
ATOM 3665 N N . GLU C 2 89 ? 7.779 -31.908 57.936 1.000 66.583 89 GLU CCC N 1
ATOM 3666 C CA . GLU C 2 89 ? 7.433 -31.776 56.493 1.000 69.036 89 GLU CCC CA 1
ATOM 3667 C C . GLU C 2 89 ? 6.262 -30.799 56.312 1.000 65.043 89 GLU CCC C 1
ATOM 3668 O O . GLU C 2 89 ? 6.122 -30.258 55.199 1.000 67.684 89 GLU CCC O 1
ATOM 3674 N N . ASP C 2 90 ? 5.455 -30.585 57.359 1.000 61.223 90 ASP CCC N 1
ATOM 3675 C CA . ASP C 2 90 ? 4.254 -29.704 57.339 1.000 57.115 90 ASP CCC CA 1
ATOM 3676 C C . ASP C 2 90 ? 4.670 -28.229 57.345 1.000 53.894 90 ASP CCC C 1
ATOM 3677 O O . ASP C 2 90 ? 3.822 -27.389 56.986 1.000 53.048 90 ASP CCC O 1
ATOM 3682 N N . THR C 2 91 ? 5.906 -27.925 57.759 1.000 51.911 91 THR CCC N 1
ATOM 3683 C CA . THR C 2 91 ? 6.488 -26.555 57.764 1.000 51.360 91 THR CCC CA 1
ATOM 3684 C C . THR C 2 91 ? 6.266 -25.919 56.387 1.000 50.481 91 THR CCC C 1
ATOM 3685 O O . THR C 2 91 ? 6.970 -26.314 55.435 1.000 53.343 91 THR CCC O 1
ATOM 3689 N N . ALA C 2 92 ? 5.310 -24.989 56.289 1.000 48.474 92 ALA CCC N 1
ATOM 3690 C CA . ALA C 2 92 ? 4.880 -24.344 55.025 1.000 48.110 92 ALA CCC CA 1
ATOM 3691 C C . ALA C 2 92 ? 3.998 -23.126 55.321 1.000 46.658 92 ALA CCC C 1
ATOM 3692 O O . ALA C 2 92 ? 3.663 -22.902 56.501 1.000 46.730 92 ALA CCC O 1
ATOM 3694 N N . VAL C 2 93 ? 3.644 -22.374 54.2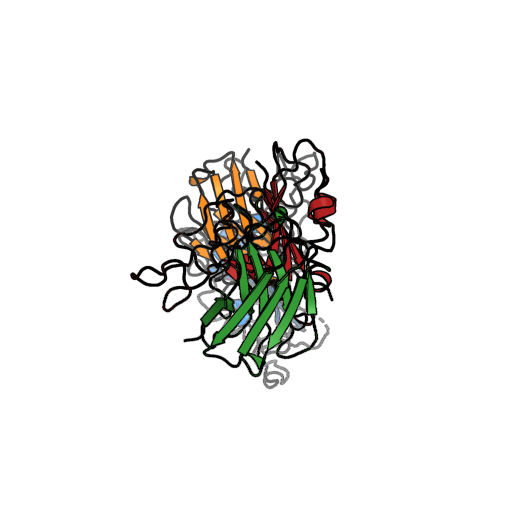74 1.000 45.827 93 VAL CCC N 1
ATOM 3695 C CA . VAL C 2 93 ? 2.697 -21.220 54.325 1.000 46.445 93 VAL CCC CA 1
ATOM 3696 C C . VAL C 2 93 ? 1.315 -21.721 53.889 1.000 45.832 93 VAL CCC C 1
ATOM 3697 O O . VAL C 2 93 ? 1.152 -22.032 52.691 1.000 45.536 93 VAL CCC O 1
ATOM 3701 N N . TYR C 2 94 ? 0.368 -21.792 54.829 1.000 44.117 94 TYR CCC N 1
ATOM 3702 C CA . TYR C 2 94 ? -1.022 -22.271 54.608 1.000 43.601 94 TYR CCC CA 1
ATOM 3703 C C . TYR C 2 94 ? -1.906 -21.092 54.188 1.000 43.647 94 TYR CCC C 1
ATOM 3704 O O . TYR C 2 94 ? -1.862 -20.035 54.849 1.000 40.391 94 TYR CCC O 1
ATOM 3713 N N . ARG C 2 95 ? -2.678 -21.281 53.112 1.000 46.229 95 ARG CCC N 1
ATOM 3714 C CA . ARG C 2 95 ? -3.555 -20.248 52.498 1.000 47.916 95 ARG CCC CA 1
ATOM 3715 C C . ARG C 2 95 ? -4.983 -20.786 52.371 1.000 47.103 95 ARG CCC C 1
ATOM 3716 O O . ARG C 2 95 ? -5.145 -21.950 51.961 1.000 46.850 95 ARG CCC O 1
ATOM 3724 N N . CYS C 2 96 ? -5.967 -19.952 52.712 1.000 48.022 96 CYS CCC N 1
ATOM 3725 C CA . CYS C 2 96 ? -7.413 -20.164 52.446 1.000 49.967 96 CYS CCC CA 1
ATOM 3726 C C . CYS C 2 96 ? -7.720 -19.734 51.007 1.000 48.560 96 CYS CCC C 1
ATOM 3727 O O . CYS C 2 96 ? -6.888 -19.015 50.415 1.000 46.849 96 CYS CCC O 1
ATOM 3730 N N . HIS C 2 97 ? -8.872 -20.149 50.473 1.000 47.451 97 HIS CCC N 1
ATOM 3731 C CA . HIS C 2 97 ? -9.277 -19.925 49.060 1.000 46.702 97 HIS CCC CA 1
ATOM 3732 C C . HIS C 2 97 ? -10.797 -20.068 48.922 1.000 48.128 97 HIS CCC C 1
ATOM 3733 O O . HIS C 2 97 ? -11.342 -21.062 49.437 1.000 48.060 97 HIS CCC O 1
ATOM 3740 N N . ALA C 2 98 ? -11.442 -19.105 48.256 1.000 49.289 98 ALA CCC N 1
ATOM 3741 C CA . ALA C 2 98 ? -12.875 -19.135 47.879 1.000 48.984 98 ALA CCC CA 1
ATOM 3742 C C . ALA C 2 98 ? -12.996 -18.934 46.370 1.000 47.619 98 ALA CCC C 1
ATOM 3743 O O . ALA C 2 98 ? -12.744 -17.841 45.868 1.000 47.571 98 ALA CCC O 1
ATOM 3745 N N . PRO C 2 99 ? -13.370 -19.982 45.600 1.000 46.507 99 PRO CCC N 1
ATOM 3746 C CA . PRO C 2 99 ? -13.391 -19.897 44.140 1.000 49.251 99 PRO CCC CA 1
ATOM 3747 C C . PRO C 2 99 ? -14.638 -19.196 43.580 1.000 52.218 99 PRO CCC C 1
ATOM 3748 O O . PRO C 2 99 ? -15.714 -19.400 44.115 1.000 54.557 99 PRO CCC O 1
ATOM 3752 N N . GLY C 2 100 ? -14.455 -18.397 42.523 1.000 54.043 100 GLY CCC N 1
ATOM 3753 C CA . GLY C 2 100 ? -15.540 -17.767 41.743 1.000 57.230 100 GLY CCC CA 1
ATOM 3754 C C . GLY C 2 100 ? -16.331 -16.749 42.551 1.000 60.163 100 GLY CCC C 1
ATOM 3755 O O . GLY C 2 100 ? -17.558 -16.664 42.342 1.000 60.096 100 GLY CCC O 1
ATOM 3756 N N . VAL C 2 101 ? -15.661 -15.995 43.428 1.000 61.948 101 VAL CCC N 1
ATOM 3757 C CA . VAL C 2 101 ? -16.287 -14.959 44.304 1.000 62.283 101 VAL CCC CA 1
ATOM 3758 C C . VAL C 2 101 ? -16.402 -13.652 43.511 1.000 63.804 101 VAL CCC C 1
ATOM 3759 O O . VAL C 2 101 ? -17.541 -13.186 43.309 1.000 64.961 101 VAL CCC O 1
ATOM 3763 N N . ARG C 2 102 ? -15.263 -13.099 43.078 1.000 66.288 102 ARG CCC N 1
ATOM 3764 C CA . ARG C 2 102 ? -15.164 -11.788 42.377 1.000 67.383 102 ARG CCC CA 1
ATOM 3765 C C . ARG C 2 102 ? -15.996 -11.835 41.091 1.000 68.298 102 ARG CCC C 1
ATOM 3766 O O . ARG C 2 102 ? -16.083 -12.917 40.475 1.000 67.468 102 ARG CCC O 1
ATOM 3774 N N . VAL C 2 103 ? -16.576 -10.693 40.709 1.000 70.434 103 VAL CCC N 1
ATOM 3775 C CA . VAL C 2 103 ? -17.533 -10.556 39.570 1.000 70.067 103 VAL CCC CA 1
ATOM 3776 C C . VAL C 2 103 ? -17.304 -9.191 38.907 1.000 65.990 103 VAL CCC C 1
ATOM 3777 O O . VAL C 2 103 ? -17.285 -8.177 39.631 1.000 61.444 103 VAL CCC O 1
ATOM 3781 N N . GLY C 2 104 ? -17.131 -9.181 37.582 1.000 66.697 104 GLY CCC N 1
ATOM 3782 C CA . GLY C 2 104 ? -16.792 -7.982 36.792 1.000 67.562 104 GLY CCC CA 1
ATOM 3783 C C . GLY C 2 104 ? -15.329 -7.605 36.953 1.000 68.902 104 GLY CCC C 1
ATOM 3784 O O . GLY C 2 104 ? -15.040 -6.396 37.051 1.000 69.543 104 GLY CCC O 1
ATOM 3785 N N . THR C 2 105 ? -14.442 -8.606 36.993 1.000 71.647 105 THR CCC N 1
ATOM 3786 C CA . THR C 2 105 ? -12.965 -8.449 37.115 1.000 75.762 105 THR CCC CA 1
ATOM 3787 C C . THR C 2 105 ? -12.249 -9.433 36.177 1.000 74.321 105 THR CCC C 1
ATOM 3788 O O . THR C 2 105 ? -11.064 -9.733 36.433 1.000 76.762 105 THR CCC O 1
ATOM 3792 N N . GLY C 2 106 ? -12.933 -9.904 35.129 1.000 71.005 106 GLY CCC N 1
ATOM 3793 C CA . GLY C 2 106 ? -12.397 -10.884 34.165 1.000 68.564 106 GLY CCC CA 1
ATOM 3794 C C . GLY C 2 106 ? -12.301 -12.271 34.775 1.000 65.968 106 GLY CCC C 1
ATOM 3795 O O . GLY C 2 106 ? -13.123 -12.586 35.659 1.000 64.208 106 GLY CCC O 1
ATOM 3796 N N . GLU C 2 107 ? -11.317 -13.062 34.336 1.000 66.393 107 GLU CCC N 1
ATOM 3797 C CA . GLU C 2 107 ? -11.151 -14.495 34.707 1.000 66.465 107 GLU CCC CA 1
ATOM 3798 C C . GLU C 2 107 ? -10.727 -14.594 36.180 1.000 61.991 107 GLU CCC C 1
ATOM 3799 O O . GLU C 2 107 ? -10.976 -15.653 36.792 1.000 55.708 107 GLU CCC O 1
ATOM 3805 N N . ARG C 2 108 ? -10.111 -13.533 36.717 1.000 60.047 108 ARG CCC N 1
ATOM 3806 C CA . ARG C 2 108 ? -9.757 -13.386 38.157 1.000 59.771 108 ARG CCC CA 1
ATOM 3807 C C . ARG C 2 108 ? -11.049 -13.293 38.979 1.000 59.338 108 ARG CCC C 1
ATOM 3808 O O . ARG C 2 108 ? -11.474 -12.162 39.293 1.000 58.162 108 ARG CCC O 1
ATOM 3816 N N . LYS C 2 109 ? -11.653 -14.443 39.294 1.000 61.454 109 LYS CCC N 1
ATOM 3817 C CA . LYS C 2 109 ? -12.909 -14.549 40.086 1.000 64.940 109 LYS CCC CA 1
ATOM 3818 C C . LYS C 2 109 ? -12.602 -15.083 41.492 1.000 64.224 109 LYS CCC C 1
ATOM 3819 O O . LYS C 2 109 ? -13.390 -14.789 42.411 1.000 65.388 109 LYS CCC O 1
ATOM 3825 N N . ASP C 2 110 ? -11.508 -15.838 41.650 1.000 63.102 110 ASP CCC N 1
ATOM 3826 C CA . ASP C 2 110 ? -11.061 -16.409 42.950 1.000 61.718 110 ASP CCC CA 1
ATOM 3827 C C . ASP C 2 110 ? -10.613 -15.279 43.884 1.000 59.759 110 ASP CCC C 1
ATOM 3828 O O . ASP C 2 110 ? -10.120 -14.251 43.379 1.000 59.788 110 ASP CCC O 1
ATOM 3833 N N . VAL C 2 111 ? -10.779 -15.482 45.194 1.000 57.603 111 VAL CCC N 1
ATOM 3834 C CA . VAL C 2 111 ? -10.264 -14.584 46.273 1.000 57.247 111 VAL CCC CA 1
ATOM 3835 C C . VAL C 2 111 ? -9.320 -15.414 47.152 1.000 53.660 111 VAL CCC C 1
ATOM 3836 O O . VAL C 2 111 ? -9.745 -16.482 47.641 1.000 48.561 111 VAL CCC O 1
ATOM 3840 N N . TRP C 2 112 ? -8.076 -14.951 47.307 1.000 52.317 112 TRP CCC N 1
ATOM 3841 C CA . TRP C 2 112 ? -6.976 -15.664 48.010 1.000 53.282 112 TRP CCC CA 1
ATOM 3842 C C . TRP C 2 112 ? -6.634 -14.938 49.315 1.000 55.949 112 TRP CCC C 1
ATOM 3843 O O . TRP C 2 112 ? -6.765 -13.698 49.358 1.000 57.619 112 TRP CCC O 1
ATOM 3854 N N . GLY C 2 113 ? -6.206 -15.694 50.329 1.000 57.480 113 GLY CCC N 1
ATOM 3855 C CA . GLY C 2 113 ? -5.716 -15.156 51.611 1.000 59.239 113 GLY CCC CA 1
ATOM 3856 C C . GLY C 2 113 ? -4.312 -14.594 51.472 1.000 62.303 113 GLY CCC C 1
ATOM 3857 O O . GLY C 2 113 ? -3.747 -14.677 50.362 1.000 63.292 113 GLY CCC O 1
ATOM 3858 N N . GLN C 2 114 ? -3.763 -14.050 52.563 1.000 63.618 114 GLN CCC N 1
ATOM 3859 C CA . GLN C 2 114 ? -2.417 -13.414 52.598 1.000 64.299 114 GLN CCC CA 1
ATOM 3860 C C . GLN C 2 114 ? -1.357 -14.497 52.834 1.000 62.218 114 GLN CCC C 1
ATOM 3861 O O . GLN C 2 114 ? -0.328 -14.477 52.129 1.000 66.745 114 GLN CCC O 1
ATOM 3867 N N . GLY C 2 115 ? -1.614 -15.409 53.776 1.000 58.533 115 GLY CCC N 1
ATOM 3868 C CA . GLY C 2 115 ? -0.725 -16.531 54.137 1.000 56.544 115 GLY CCC CA 1
ATOM 3869 C C . GLY C 2 115 ? -0.432 -16.545 55.627 1.000 54.337 115 GLY CCC C 1
ATOM 3870 O O . GLY C 2 115 ? -0.250 -15.453 56.201 1.000 55.497 115 GLY CCC O 1
ATOM 3871 N N . ALA C 2 116 ? -0.403 -17.737 56.231 1.000 51.298 116 ALA CCC N 1
ATOM 3872 C CA . ALA C 2 116 ? -0.071 -17.970 57.655 1.000 49.757 116 ALA CCC CA 1
ATOM 3873 C C . ALA C 2 116 ? 1.118 -18.932 57.739 1.000 49.394 116 ALA CCC C 1
ATOM 3874 O O . ALA C 2 116 ? 0.970 -20.090 57.305 1.000 52.001 116 ALA CCC O 1
ATOM 3876 N N . GLN C 2 117 ? 2.254 -18.462 58.261 1.000 50.114 117 GLN CCC N 1
ATOM 3877 C CA . GLN C 2 117 ? 3.486 -19.277 58.424 1.000 49.710 117 GLN CCC CA 1
ATOM 3878 C C . GLN C 2 117 ? 3.265 -20.281 59.560 1.000 48.549 117 GLN CCC C 1
ATOM 3879 O O . GLN C 2 117 ? 2.881 -19.850 60.665 1.000 49.058 117 GLN CCC O 1
ATOM 3885 N N . VAL C 2 118 ? 3.478 -21.568 59.273 1.000 46.675 118 VAL CCC N 1
ATOM 3886 C CA . VAL C 2 118 ? 3.481 -22.685 60.262 1.000 45.963 118 VAL CCC CA 1
ATOM 3887 C C . VAL C 2 118 ? 4.851 -23.364 60.175 1.000 47.648 118 VAL CCC C 1
ATOM 3888 O O . VAL C 2 118 ? 5.218 -23.794 59.065 1.000 52.238 118 VAL CCC O 1
ATOM 3892 N N . THR C 2 119 ? 5.582 -23.426 61.292 1.000 47.487 119 THR CCC N 1
ATOM 3893 C CA . THR C 2 119 ? 6.930 -24.047 61.391 1.000 47.090 119 THR CCC CA 1
ATOM 3894 C C . THR C 2 119 ? 6.891 -25.164 62.439 1.000 47.200 119 THR CCC C 1
ATOM 3895 O O . THR C 2 119 ? 6.680 -24.853 63.626 1.000 49.834 119 THR CCC O 1
ATOM 3899 N N . VAL C 2 120 ? 7.078 -26.412 62.001 1.000 46.590 120 VAL CCC N 1
ATOM 3900 C CA . VAL C 2 120 ? 7.143 -27.621 62.875 1.000 47.806 120 VAL CCC CA 1
ATOM 3901 C C . VAL C 2 120 ? 8.614 -28.034 62.992 1.000 48.773 120 VAL CCC C 1
ATOM 3902 O O . VAL C 2 120 ? 9.056 -28.890 62.206 1.000 50.871 120 VAL CCC O 1
ATOM 3906 N N . SER C 2 121 ? 9.340 -27.417 63.928 1.000 50.230 121 SER CCC N 1
ATOM 3907 C CA . SER C 2 121 ? 10.783 -27.653 64.194 1.000 52.998 121 SER CCC CA 1
ATOM 3908 C C . SER C 2 121 ? 10.950 -28.280 65.582 1.000 55.086 121 SER CCC C 1
ATOM 3909 O O . SER C 2 121 ? 10.241 -27.852 66.513 1.000 55.353 121 SER CCC O 1
ATOM 3912 N N . SER C 2 122 ? 11.855 -29.256 65.707 1.000 60.305 122 SER CCC N 1
ATOM 3913 C CA . SER C 2 122 ? 12.209 -29.933 66.983 1.000 64.419 122 SER CCC CA 1
ATOM 3914 C C . SER C 2 122 ? 13.070 -28.997 67.840 1.000 69.007 122 SER CCC C 1
ATOM 3915 O O . SER C 2 122 ? 13.442 -27.911 67.347 1.000 66.354 122 SER CCC O 1
ATOM 3918 N N . GLU C 2 123 ? 13.382 -29.415 69.071 1.000 75.109 123 GLU CCC N 1
ATOM 3919 C CA . GLU C 2 123 ? 14.181 -28.626 70.048 1.000 80.827 123 GLU CCC CA 1
ATOM 3920 C C . GLU C 2 123 ? 15.632 -28.537 69.554 1.000 85.986 123 GLU CCC C 1
ATOM 3921 O O . GLU C 2 123 ? 16.008 -29.330 68.667 1.000 87.709 123 GLU CCC O 1
ATOM 3927 N N . GLN C 2 124 ? 16.413 -27.618 70.129 1.000 90.552 124 GLN CCC N 1
ATOM 3928 C CA . GLN C 2 124 ? 17.835 -27.364 69.764 1.000 93.136 124 GLN CCC CA 1
ATOM 3929 C C . GLN C 2 124 ? 18.720 -28.337 70.551 1.000 95.776 124 GLN CCC C 1
ATOM 3930 O O . GLN C 2 124 ? 18.324 -28.718 71.671 1.000 98.083 124 GLN CCC O 1
ATOM 3936 N N . LYS C 2 125 ? 19.872 -28.716 69.988 1.000 99.725 125 LYS CCC N 1
ATOM 3937 C CA . LYS C 2 125 ? 20.870 -29.613 70.633 1.000 101.689 125 LYS CCC CA 1
ATOM 3938 C C . LYS C 2 125 ? 21.781 -28.781 71.544 1.000 102.756 125 LYS CCC C 1
ATOM 3939 O O . LYS C 2 125 ? 21.632 -28.777 72.766 1.000 101.285 125 LYS CCC O 1
ATOM 3941 N N . GLN D 2 1 ? -4.935 -54.156 99.993 1.000 108.061 1 GLN DDD N 1
ATOM 3942 C CA . GLN D 2 1 ? -5.123 -52.777 99.445 1.000 104.510 1 GLN DDD CA 1
ATOM 3943 C C . GLN D 2 1 ? -3.873 -51.936 99.735 1.000 102.875 1 GLN DDD C 1
ATOM 3944 O O . GLN D 2 1 ? -3.314 -52.071 100.842 1.000 102.051 1 GLN DDD O 1
ATOM 3946 N N . VAL D 2 2 ? -3.468 -51.103 98.771 1.000 99.966 2 VAL DDD N 1
ATOM 3947 C CA . VAL D 2 2 ? -2.310 -50.163 98.885 1.000 97.154 2 VAL DDD CA 1
ATOM 3948 C C . VAL D 2 2 ? -2.842 -48.819 99.397 1.000 94.482 2 VAL DDD C 1
ATOM 3949 O O . VAL D 2 2 ? -3.497 -48.106 98.615 1.000 92.216 2 VAL DDD O 1
ATOM 3953 N N . GLN D 2 3 ? -2.572 -48.505 100.669 1.000 93.331 3 GLN DDD N 1
ATOM 3954 C CA . GLN D 2 3 ? -3.118 -47.319 101.386 1.000 93.705 3 GLN DDD CA 1
ATOM 3955 C C . GLN D 2 3 ? -2.062 -46.778 102.357 1.000 93.280 3 GLN DDD C 1
ATOM 3956 O O . GLN D 2 3 ? -1.041 -47.464 102.571 1.000 91.796 3 GLN DDD O 1
ATOM 3962 N N . LEU D 2 4 ? -2.310 -45.586 102.909 1.000 90.977 4 LEU DDD N 1
ATOM 3963 C CA . LEU D 2 4 ? -1.350 -44.820 103.747 1.000 88.480 4 LEU DDD CA 1
ATOM 3964 C C . LEU D 2 4 ? -2.134 -44.023 104.800 1.000 89.572 4 LEU DDD C 1
ATOM 3965 O O . LEU D 2 4 ? -2.800 -43.040 104.422 1.000 85.717 4 LEU DDD O 1
ATOM 3970 N N . VAL D 2 5 ? -2.072 -44.454 106.066 1.000 93.092 5 VAL DDD N 1
ATOM 3971 C CA . VAL D 2 5 ? -2.865 -43.893 107.204 1.000 92.664 5 VAL DDD CA 1
ATOM 3972 C C . VAL D 2 5 ? -2.014 -42.844 107.930 1.000 88.100 5 VAL DDD C 1
ATOM 3973 O O . VAL D 2 5 ? -0.911 -43.200 108.389 1.000 85.814 5 VAL DDD O 1
ATOM 3977 N N . GLU D 2 6 ? -2.524 -41.612 108.038 1.000 84.299 6 GLU DDD N 1
ATOM 3978 C CA . GLU D 2 6 ? -1.855 -40.471 108.720 1.000 85.491 6 GLU DDD CA 1
ATOM 3979 C C . GLU D 2 6 ? -2.246 -40.472 110.203 1.000 85.389 6 GLU DDD C 1
ATOM 3980 O O . GLU D 2 6 ? -3.451 -40.329 110.492 1.000 91.374 6 GLU DDD O 1
ATOM 3982 N N . SER D 2 7 ? -1.261 -40.628 111.096 1.000 84.908 7 SER DDD N 1
ATOM 3983 C CA . SER D 2 7 ? -1.434 -40.662 112.573 1.000 80.818 7 SER DDD CA 1
ATOM 3984 C C . SER D 2 7 ? -0.651 -39.506 113.210 1.000 73.328 7 SER DDD C 1
ATOM 3985 O O . SER D 2 7 ? 0.594 -39.587 113.264 1.000 68.471 7 SER DDD O 1
ATOM 3988 N N . GLY D 2 8 ? -1.361 -38.467 113.661 1.000 66.314 8 GLY DDD N 1
ATOM 3989 C CA . GLY D 2 8 ? -0.779 -37.281 114.318 1.000 64.824 8 GLY DDD CA 1
ATOM 3990 C C . GLY D 2 8 ? -1.647 -36.047 114.142 1.000 61.871 8 GLY DDD C 1
ATOM 3991 O O . GLY D 2 8 ? -2.826 -36.198 113.758 1.000 59.648 8 GLY DDD O 1
ATOM 3992 N N . GLY D 2 9 ? -1.083 -34.868 114.423 1.000 59.805 9 GLY DDD N 1
ATOM 3993 C CA . GLY D 2 9 ? -1.748 -33.560 114.274 1.000 60.354 9 GLY DDD CA 1
ATOM 3994 C C . GLY D 2 9 ? -2.523 -33.180 115.523 1.000 61.315 9 GLY DDD C 1
ATOM 3995 O O . GLY D 2 9 ? -2.266 -33.784 116.584 1.000 61.101 9 GLY DDD O 1
ATOM 3996 N N . GLY D 2 10 ? -3.434 -32.208 115.399 1.000 63.821 10 GLY DDD N 1
ATOM 3997 C CA . GLY D 2 10 ? -4.321 -31.743 116.482 1.000 65.086 10 GLY DDD CA 1
ATOM 3998 C C . GLY D 2 10 ? -4.398 -30.226 116.545 1.000 66.852 10 GLY DDD C 1
ATOM 3999 O O . GLY D 2 10 ? -4.933 -29.621 115.594 1.000 67.168 10 GLY DDD O 1
ATOM 4000 N N . LEU D 2 11 ? -3.885 -29.638 117.630 1.000 68.561 11 LEU DDD N 1
ATOM 4001 C CA . LEU D 2 11 ? -3.960 -28.182 117.927 1.000 67.505 11 LEU DDD CA 1
ATOM 4002 C C . LEU D 2 11 ? -2.882 -27.828 118.960 1.000 68.417 11 LEU DDD C 1
ATOM 4003 O O . LEU D 2 11 ? -2.916 -28.407 120.063 1.000 69.108 11 LEU DDD O 1
ATOM 4008 N N . VAL D 2 12 ? -1.962 -26.924 118.603 1.000 69.326 12 VAL DDD N 1
ATOM 4009 C CA . VAL D 2 12 ? -0.866 -26.428 119.491 1.000 69.303 12 VAL DDD CA 1
ATOM 4010 C C . VAL D 2 12 ? -0.932 -24.896 119.535 1.000 69.134 12 VAL DDD C 1
ATOM 4011 O O . VAL D 2 12 ? -1.770 -24.320 118.811 1.000 66.954 12 VAL DDD O 1
ATOM 4015 N N . ARG D 2 13 ? -0.088 -24.272 120.363 1.000 70.648 13 ARG DDD N 1
ATOM 4016 C CA . ARG D 2 13 ? 0.060 -22.794 120.462 1.000 71.710 13 ARG DDD CA 1
ATOM 4017 C C . ARG D 2 13 ? 1.298 -22.366 119.678 1.000 69.483 13 ARG DDD C 1
ATOM 4018 O O . ARG D 2 13 ? 2.197 -23.176 119.456 1.000 67.440 13 ARG DDD O 1
ATOM 4026 N N . PRO D 2 14 ? 1.380 -21.092 119.225 1.000 66.625 14 PRO DDD N 1
ATOM 4027 C CA . PRO D 2 14 ? 2.565 -20.600 118.520 1.000 64.122 14 PRO DDD CA 1
ATOM 4028 C C . PRO D 2 14 ? 3.838 -20.862 119.340 1.000 63.005 14 PRO DDD C 1
ATOM 4029 O O . PRO D 2 14 ? 3.917 -20.384 120.457 1.000 61.738 14 PRO DDD O 1
ATOM 4033 N N . GLY D 2 15 ? 4.773 -21.634 118.776 1.000 65.975 15 GLY DDD N 1
ATOM 4034 C CA . GLY D 2 15 ? 6.008 -22.088 119.447 1.000 65.619 15 GLY DDD CA 1
ATOM 4035 C C . GLY D 2 15 ? 5.962 -23.572 119.776 1.000 64.667 15 GLY DDD C 1
ATOM 4036 O O . GLY D 2 15 ? 7.045 -24.172 119.922 1.000 62.052 15 GLY DDD O 1
ATOM 4037 N N . GLY D 2 16 ? 4.757 -24.144 119.891 1.000 68.130 16 GLY DDD N 1
ATOM 4038 C CA . GLY D 2 16 ? 4.528 -25.575 120.171 1.000 70.738 16 GLY DDD CA 1
ATOM 4039 C C . GLY D 2 16 ? 5.019 -26.460 119.038 1.000 72.262 16 GLY DDD C 1
ATOM 4040 O O . GLY D 2 16 ? 5.195 -25.940 117.919 1.000 75.354 16 GLY DDD O 1
ATOM 4041 N N . SER D 2 17 ? 5.227 -27.751 119.319 1.000 75.046 17 SER DDD N 1
ATOM 4042 C CA . SER D 2 17 ? 5.761 -28.765 118.370 1.000 77.477 17 SER DDD CA 1
ATOM 4043 C C . SER D 2 17 ? 4.753 -29.905 118.186 1.000 77.132 17 SER DDD C 1
ATOM 4044 O O . SER D 2 17 ? 3.862 -30.060 119.045 1.000 77.565 17 SER DDD O 1
ATOM 4047 N N . LEU D 2 18 ? 4.903 -30.666 117.098 1.000 75.726 18 LEU DDD N 1
ATOM 4048 C CA . LEU D 2 18 ? 4.071 -31.851 116.755 1.000 74.744 18 LEU DDD CA 1
ATOM 4049 C C . LEU D 2 18 ? 4.872 -32.790 115.848 1.000 74.004 18 LEU DDD C 1
ATOM 4050 O O . LEU D 2 18 ? 5.750 -32.294 115.114 1.000 79.332 18 LEU DDD O 1
ATOM 4055 N N . ARG D 2 19 ? 4.575 -34.092 115.907 1.000 71.904 19 ARG DDD N 1
ATOM 4056 C CA . ARG D 2 19 ? 5.168 -35.135 115.029 1.000 70.448 19 ARG DDD CA 1
ATOM 4057 C C . ARG D 2 19 ? 4.031 -35.886 114.327 1.000 70.843 19 ARG DDD C 1
ATOM 4058 O O . ARG D 2 19 ? 3.241 -36.549 115.027 1.000 75.370 19 ARG DDD O 1
ATOM 4066 N N . LEU D 2 20 ? 3.945 -35.757 113.000 1.000 71.171 20 LEU DDD N 1
ATOM 4067 C CA . LEU D 2 20 ? 3.003 -36.520 112.139 1.000 71.116 20 LEU DDD CA 1
ATOM 4068 C C . LEU D 2 20 ? 3.699 -37.811 111.699 1.000 72.919 20 LEU DDD C 1
ATOM 4069 O O . LEU D 2 20 ? 4.830 -37.716 111.186 1.000 69.921 20 LEU DDD O 1
ATOM 4074 N N . SER D 2 21 ? 3.056 -38.963 111.917 1.000 76.350 21 SER DDD N 1
ATOM 4075 C CA . SER D 2 21 ? 3.517 -40.301 111.461 1.000 76.781 21 SER DDD CA 1
ATOM 4076 C C . SER D 2 21 ? 2.585 -40.802 110.352 1.000 75.775 21 SER DDD C 1
ATOM 4077 O O . SER D 2 21 ? 1.437 -40.317 110.281 1.000 67.658 21 SER DDD O 1
ATOM 4080 N N . CYS D 2 22 ? 3.068 -41.728 109.519 1.000 80.544 22 CYS DDD N 1
ATOM 4081 C CA . CYS D 2 22 ? 2.327 -42.289 108.357 1.000 85.248 22 CYS DDD CA 1
ATOM 4082 C C . CYS D 2 22 ? 2.781 -43.724 108.076 1.000 84.476 22 CYS DDD C 1
ATOM 4083 O O . CYS D 2 22 ? 3.994 -43.934 107.896 1.000 81.546 22 CYS DDD O 1
ATOM 4086 N N . VAL D 2 23 ? 1.821 -44.651 108.002 1.000 85.002 23 VAL DDD N 1
ATOM 4087 C CA . VAL D 2 23 ? 2.052 -46.126 107.980 1.000 83.870 23 VAL DDD CA 1
ATOM 4088 C C . VAL D 2 23 ? 1.699 -46.646 106.581 1.000 82.050 23 VAL DDD C 1
ATOM 4089 O O . VAL D 2 23 ? 0.517 -46.543 106.196 1.000 75.934 23 VAL DDD O 1
ATOM 4093 N N . GLY D 2 24 ? 2.693 -47.167 105.853 1.000 84.107 24 GLY DDD N 1
ATOM 4094 C CA . GLY D 2 24 ? 2.533 -47.724 104.495 1.000 85.944 24 GLY DDD CA 1
ATOM 4095 C C . GLY D 2 24 ? 2.271 -49.219 104.532 1.000 85.006 24 GLY DDD C 1
ATOM 4096 O O . GLY D 2 24 ? 3.150 -49.960 105.017 1.000 79.451 24 GLY DDD O 1
ATOM 4097 N N . SER D 2 25 ? 1.106 -49.645 104.033 1.000 88.902 25 SER DDD N 1
ATOM 4098 C CA . SER D 2 25 ? 0.627 -51.053 104.031 1.000 90.760 25 SER DDD CA 1
ATOM 4099 C C . SER D 2 25 ? 0.094 -51.424 102.642 1.000 91.351 25 SER DDD C 1
ATOM 4100 O O . SER D 2 25 ? -0.649 -50.610 102.056 1.000 91.499 25 SER DDD O 1
ATOM 4103 N N . GLY D 2 26 ? 0.466 -52.610 102.145 1.000 89.986 26 GLY DDD N 1
ATOM 4104 C CA . GLY D 2 26 ? 0.036 -53.152 100.841 1.000 91.383 26 GLY DDD CA 1
ATOM 4105 C C . GLY D 2 26 ? 1.144 -53.114 99.800 1.000 91.787 26 GLY DDD C 1
ATOM 4106 O O . GLY D 2 26 ? 0.917 -53.638 98.690 1.000 94.442 26 GLY DDD O 1
ATOM 4107 N N . PHE D 2 27 ? 2.298 -52.522 100.133 1.000 88.762 27 PHE DDD N 1
ATOM 4108 C CA . PHE D 2 27 ? 3.473 -52.378 99.231 1.000 85.876 27 PHE DDD CA 1
ATOM 4109 C C . PHE D 2 27 ? 4.771 -52.409 100.047 1.000 85.264 27 PHE DDD C 1
ATOM 4110 O O . PHE D 2 27 ? 4.710 -52.346 101.291 1.000 88.859 27 PHE DDD O 1
ATOM 4118 N N . THR D 2 28 ? 5.908 -52.493 99.350 1.000 84.972 28 THR DDD N 1
ATOM 4119 C CA . THR D 2 28 ? 7.277 -52.470 99.932 1.000 85.381 28 THR DDD CA 1
ATOM 4120 C C . THR D 2 28 ? 7.630 -51.017 100.274 1.000 85.435 28 THR DDD C 1
ATOM 4121 O O . THR D 2 28 ? 8.021 -50.273 99.352 1.000 87.458 28 THR DDD O 1
ATOM 4125 N N . PHE D 2 29 ? 7.480 -50.634 101.546 1.000 86.548 29 PHE DDD N 1
ATOM 4126 C CA . PHE D 2 29 ? 7.659 -49.246 102.052 1.000 87.877 29 PHE DDD CA 1
ATOM 4127 C C . PHE D 2 29 ? 9.108 -48.789 101.839 1.000 89.892 29 PHE DDD C 1
ATOM 4128 O O . PHE D 2 29 ? 9.316 -47.620 101.459 1.000 86.052 29 PHE DDD O 1
ATOM 4136 N N . SER D 2 30 ? 10.072 -49.688 102.074 1.000 92.485 30 SER DDD N 1
ATOM 4137 C CA . SER D 2 30 ? 11.533 -49.443 101.931 1.000 94.090 30 SER DDD CA 1
ATOM 4138 C C . SER D 2 30 ? 11.923 -49.338 100.450 1.000 93.443 30 SER DDD C 1
ATOM 4139 O O . SER D 2 30 ? 13.021 -48.818 100.169 1.000 94.918 30 SER DDD O 1
ATOM 4142 N N . GLY D 2 31 ? 11.062 -49.814 99.543 1.000 93.825 31 GLY DDD N 1
ATOM 4143 C CA . GLY D 2 31 ? 11.302 -49.834 98.087 1.000 93.803 31 GLY DDD CA 1
ATOM 4144 C C . GLY D 2 31 ? 11.165 -48.461 97.447 1.000 93.076 31 GLY DDD C 1
ATOM 4145 O O . GLY D 2 31 ? 11.910 -48.196 96.481 1.000 96.169 31 GLY DDD O 1
ATOM 4146 N N . TYR D 2 32 ? 10.252 -47.620 97.949 1.000 89.453 32 TYR DDD N 1
ATOM 4147 C CA . TYR D 2 32 ? 9.888 -46.304 97.356 1.000 86.617 32 TYR DDD CA 1
ATOM 4148 C C . TYR D 2 32 ? 10.136 -45.172 98.361 1.000 86.068 32 TYR DDD C 1
ATOM 4149 O O . TYR D 2 32 ? 10.321 -45.448 99.563 1.000 91.279 32 TYR DDD O 1
ATOM 4158 N N . ALA D 2 33 ? 10.126 -43.932 97.859 1.000 83.575 33 ALA DDD N 1
ATOM 4159 C CA . ALA D 2 33 ? 10.341 -42.673 98.613 1.000 80.226 33 ALA DDD CA 1
ATOM 4160 C C . ALA D 2 33 ? 8.988 -42.093 99.043 1.000 80.550 33 ALA DDD C 1
ATOM 4161 O O . ALA D 2 33 ? 7.963 -42.535 98.489 1.000 81.505 33 ALA DDD O 1
ATOM 4163 N N . MET D 2 34 ? 8.990 -41.149 99.995 1.000 80.884 34 MET DDD N 1
ATOM 4164 C CA . MET D 2 34 ? 7.775 -40.428 100.476 1.000 79.028 34 MET DDD CA 1
ATOM 4165 C C . MET D 2 34 ? 8.049 -38.920 100.506 1.000 72.424 34 MET DDD C 1
ATOM 4166 O O . MET D 2 34 ? 9.219 -38.532 100.697 1.000 71.941 34 MET DDD O 1
ATOM 4171 N N . ASN D 2 35 ? 6.993 -38.115 100.343 1.000 69.104 35 ASN DDD N 1
ATOM 4172 C CA . ASN D 2 35 ? 7.004 -36.634 100.492 1.000 67.267 35 ASN DDD CA 1
ATOM 4173 C C . ASN D 2 35 ? 5.813 -36.220 101.364 1.000 65.558 35 ASN DDD C 1
ATOM 4174 O O . ASN D 2 35 ? 4.790 -36.933 101.337 1.000 66.171 35 ASN DDD O 1
ATOM 4179 N N . TRP D 2 36 ? 5.944 -35.112 102.101 1.000 62.816 36 TRP DDD N 1
ATOM 4180 C CA . TRP D 2 36 ? 4.861 -34.508 102.924 1.000 6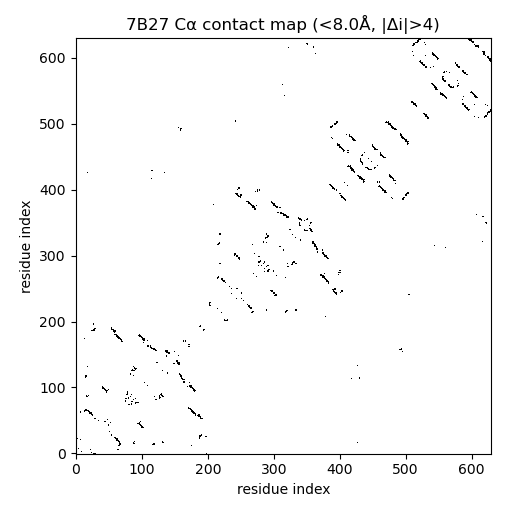2.115 36 TRP DDD CA 1
ATOM 4181 C C . TRP D 2 36 ? 4.379 -33.212 102.261 1.000 60.576 36 TRP DDD C 1
ATOM 4182 O O . TRP D 2 36 ? 5.219 -32.324 102.026 1.000 59.411 36 TRP DDD O 1
ATOM 4193 N N . TYR D 2 37 ? 3.079 -33.132 101.960 1.000 61.058 37 TYR DDD N 1
ATOM 4194 C CA . TYR D 2 37 ? 2.392 -31.946 101.381 1.000 59.384 37 TYR DDD CA 1
ATOM 4195 C C . TYR D 2 37 ? 1.614 -31.231 102.491 1.000 59.620 37 TYR DDD C 1
ATOM 4196 O O . TYR D 2 37 ? 1.628 -31.710 103.643 1.000 60.954 37 TYR DDD O 1
ATOM 4205 N N . ARG D 2 38 ? 0.958 -30.119 102.148 1.000 60.628 38 ARG DDD N 1
ATOM 4206 C CA . ARG D 2 38 ? 0.250 -29.230 103.106 1.000 61.297 38 ARG DDD CA 1
ATOM 4207 C C . ARG D 2 38 ? -0.695 -28.308 102.325 1.000 62.573 38 ARG DDD C 1
ATOM 4208 O O . ARG D 2 38 ? -0.241 -27.712 101.329 1.000 63.263 38 ARG DDD O 1
ATOM 4216 N N . GLN D 2 39 ? -1.957 -28.209 102.760 1.000 65.949 39 GLN DDD N 1
ATOM 4217 C CA . GLN D 2 39 ? -3.007 -27.361 102.131 1.000 67.628 39 GLN DDD CA 1
ATOM 4218 C C . GLN D 2 39 ? -3.597 -26.413 103.180 1.000 64.893 39 GLN DDD C 1
ATOM 4219 O O . GLN D 2 39 ? -4.361 -26.887 104.045 1.000 60.863 39 GLN DDD O 1
ATOM 4225 N N . ALA D 2 40 ? -3.256 -25.124 103.092 1.000 65.967 40 ALA DDD N 1
ATOM 4226 C CA . ALA D 2 40 ? -3.797 -24.040 103.945 1.000 69.134 40 ALA DDD CA 1
ATOM 4227 C C . ALA D 2 40 ? -5.250 -23.776 103.554 1.000 72.358 40 ALA DDD C 1
ATOM 4228 O O . ALA D 2 40 ? -5.694 -24.222 102.498 1.000 73.778 40 ALA DDD O 1
ATOM 4230 N N . PRO D 2 41 ? -6.041 -23.066 104.393 1.000 76.394 41 PRO DDD N 1
ATOM 4231 C CA . PRO D 2 41 ? -7.426 -22.734 104.052 1.000 76.755 41 PRO DDD CA 1
ATOM 4232 C C . PRO D 2 41 ? -7.532 -21.927 102.747 1.000 75.742 41 PRO DDD C 1
ATOM 4233 O O . PRO D 2 41 ? -6.949 -20.858 102.674 1.000 76.873 41 PRO DDD O 1
ATOM 4237 N N . GLY D 2 42 ? -8.256 -22.465 101.759 1.000 73.131 42 GLY DDD N 1
ATOM 4238 C CA . GLY D 2 42 ? -8.504 -21.828 100.450 1.000 72.525 42 GLY DDD CA 1
ATOM 4239 C C . GLY D 2 42 ? -7.217 -21.567 99.683 1.000 70.728 42 GLY DDD C 1
ATOM 4240 O O . GLY D 2 42 ? -7.089 -20.468 99.109 1.000 70.663 42 GLY DDD O 1
ATOM 4241 N N . LYS D 2 43 ? -6.299 -22.541 99.676 1.000 68.803 43 LYS DDD N 1
ATOM 4242 C CA . LYS D 2 43 ? -4.991 -22.477 98.966 1.000 64.459 43 LYS DDD CA 1
ATOM 4243 C C . LYS D 2 43 ? -4.702 -23.834 98.312 1.000 62.154 43 LYS DDD C 1
ATOM 4244 O O . LYS D 2 43 ? -5.397 -24.815 98.646 1.000 62.684 43 LYS DDD O 1
ATOM 4246 N N . ALA D 2 44 ? -3.711 -23.875 97.415 1.000 59.910 44 ALA DDD N 1
ATOM 4247 C CA . ALA D 2 44 ? -3.263 -25.085 96.685 1.000 60.652 44 ALA DDD CA 1
ATOM 4248 C C . ALA D 2 44 ? -2.326 -25.905 97.580 1.000 61.059 44 ALA DDD C 1
ATOM 4249 O O . ALA D 2 44 ? -1.949 -25.402 98.658 1.000 60.068 44 ALA DDD O 1
ATOM 4251 N N . LEU D 2 45 ? -1.968 -27.121 97.151 1.000 62.471 45 LEU DDD N 1
ATOM 4252 C CA . LEU D 2 45 ? -0.994 -27.995 97.863 1.000 65.800 45 LEU DDD CA 1
ATOM 4253 C C . LEU D 2 45 ? 0.383 -27.325 97.853 1.000 66.080 45 LEU DDD C 1
ATOM 4254 O O . LEU D 2 45 ? 0.748 -26.735 96.817 1.000 67.198 45 LEU DDD O 1
ATOM 4259 N N . GLU D 2 46 ? 1.103 -27.422 98.975 1.000 67.737 46 GLU DDD N 1
ATOM 4260 C CA . GLU D 2 46 ? 2.510 -26.973 99.138 1.000 67.103 46 GLU DDD CA 1
ATOM 4261 C C . GLU D 2 46 ? 3.350 -28.160 99.617 1.000 62.884 46 GLU DDD C 1
ATOM 4262 O O . GLU D 2 46 ? 3.052 -28.686 100.705 1.000 67.137 46 GLU DDD O 1
ATOM 4268 N N . LEU D 2 47 ? 4.347 -28.569 98.828 1.000 62.206 47 LEU DDD N 1
ATOM 4269 C CA . LEU D 2 47 ? 5.349 -29.593 99.228 1.000 65.610 47 LEU DDD CA 1
ATOM 4270 C C . LEU D 2 47 ? 6.133 -29.056 100.431 1.000 67.434 47 LEU DDD C 1
ATOM 4271 O O . LEU D 2 47 ? 6.640 -27.922 100.336 1.000 67.374 47 LEU DDD O 1
ATOM 4276 N N . VAL D 2 48 ? 6.203 -29.833 101.517 1.000 70.762 48 VAL DDD N 1
ATOM 4277 C CA . VAL D 2 48 ? 6.898 -29.466 102.789 1.000 70.500 48 VAL DDD CA 1
ATOM 4278 C C . VAL D 2 48 ? 8.316 -30.047 102.761 1.000 70.213 48 VAL DDD C 1
ATOM 4279 O O . VAL D 2 48 ? 9.272 -29.268 102.945 1.000 72.507 48 VAL DDD O 1
ATOM 4283 N N . ALA D 2 49 ? 8.439 -31.361 102.550 1.000 69.399 49 ALA DDD N 1
ATOM 4284 C CA . ALA D 2 49 ? 9.726 -32.096 102.554 1.000 70.247 49 ALA DDD CA 1
ATOM 4285 C C . ALA D 2 49 ? 9.610 -33.398 101.752 1.000 71.726 49 ALA DDD C 1
ATOM 4286 O O . ALA D 2 49 ? 8.481 -33.771 101.373 1.000 70.804 49 ALA DDD O 1
ATOM 4288 N N . GLY D 2 50 ? 10.754 -34.050 101.514 1.000 74.923 50 GLY DDD N 1
ATOM 4289 C CA . GLY D 2 50 ? 10.866 -35.351 100.825 1.000 77.549 50 GLY DDD CA 1
ATOM 4290 C C . GLY D 2 50 ? 11.984 -36.199 101.410 1.000 81.260 50 GLY DDD C 1
ATOM 4291 O O . GLY D 2 50 ? 12.911 -35.620 102.011 1.000 81.840 50 GLY DDD O 1
ATOM 4292 N N . ILE D 2 51 ? 11.892 -37.524 101.245 1.000 84.834 51 ILE DDD N 1
ATOM 4293 C CA . ILE D 2 51 ? 12.905 -38.526 101.701 1.000 88.968 51 ILE DDD CA 1
ATOM 4294 C C . ILE D 2 51 ? 13.132 -39.537 100.572 1.000 89.858 51 ILE DDD C 1
ATOM 4295 O O . ILE D 2 51 ? 12.149 -39.891 99.899 1.000 87.500 51 ILE DDD O 1
ATOM 4300 N N . SER D 2 52 ? 14.379 -39.986 100.393 1.000 94.537 52 SER DDD N 1
ATOM 4301 C CA . SER D 2 52 ? 14.795 -40.985 99.373 1.000 98.275 52 SER DDD CA 1
ATOM 4302 C C . SER D 2 52 ? 14.362 -42.390 99.811 1.000 100.825 52 SER DDD C 1
ATOM 4303 O O . SER D 2 52 ? 14.271 -42.629 101.032 1.000 103.556 52 SER DDD O 1
ATOM 4306 N N . ASN D 2 53 ? 14.108 -43.277 98.842 1.000 102.928 53 ASN DDD N 1
ATOM 4307 C CA . ASN D 2 53 ? 13.668 -44.682 99.067 1.000 105.256 53 ASN DDD CA 1
ATOM 4308 C C . ASN D 2 53 ? 14.656 -45.382 100.011 1.000 105.962 53 ASN DDD C 1
ATOM 4309 O O . ASN D 2 53 ? 15.697 -45.874 99.530 1.000 105.363 53 ASN DDD O 1
ATOM 4314 N N . ALA D 2 54 ? 14.336 -45.406 101.311 1.000 105.889 54 ALA DDD N 1
ATOM 4315 C CA . ALA D 2 54 ? 15.129 -46.048 102.388 1.000 108.949 54 ALA DDD CA 1
ATOM 4316 C C . ALA D 2 54 ? 16.565 -45.511 102.368 1.000 105.936 54 ALA DDD C 1
ATOM 4317 O O . ALA D 2 54 ? 17.506 -46.329 102.303 1.000 108.217 54 ALA DDD O 1
ATOM 4319 N N . GLY D 2 55 ? 16.719 -44.184 102.424 1.000 103.414 55 GLY DDD N 1
ATOM 4320 C CA . GLY D 2 55 ? 18.022 -43.494 102.357 1.000 105.100 55 GLY DDD CA 1
ATOM 4321 C C . GLY D 2 55 ? 18.080 -42.278 103.267 1.000 104.996 55 GLY DDD C 1
ATOM 4322 O O . GLY D 2 55 ? 17.069 -41.988 103.940 1.000 96.944 55 GLY DDD O 1
ATOM 4323 N N . ASP D 2 56 ? 19.230 -41.596 103.280 1.000 107.516 56 ASP DDD N 1
ATOM 4324 C CA . ASP D 2 56 ? 19.518 -40.418 104.144 1.000 111.136 56 ASP DDD CA 1
ATOM 4325 C C . ASP D 2 56 ? 19.123 -39.126 103.417 1.000 112.072 56 ASP DDD C 1
ATOM 4326 O O . ASP D 2 56 ? 18.804 -38.144 104.119 1.000 120.643 56 ASP DDD O 1
ATOM 4331 N N . LEU D 2 57 ? 19.160 -39.120 102.078 1.000 110.028 57 LEU DDD N 1
ATOM 4332 C CA . LEU D 2 57 ? 18.839 -37.932 101.236 1.000 108.893 57 LEU DDD CA 1
ATOM 4333 C C . LEU D 2 57 ? 17.528 -37.303 101.721 1.000 103.483 57 LEU DDD C 1
ATOM 4334 O O . LEU D 2 57 ? 16.514 -38.023 101.787 1.000 97.234 57 LEU DDD O 1
ATOM 4339 N N . THR D 2 58 ? 17.565 -36.004 102.035 1.000 100.876 58 THR DDD N 1
ATOM 4340 C CA . THR D 2 58 ? 16.438 -35.222 102.606 1.000 99.000 58 THR DDD CA 1
ATOM 4341 C C . THR D 2 58 ? 16.399 -33.838 101.945 1.000 101.412 58 THR DDD C 1
ATOM 4342 O O . THR D 2 58 ? 17.470 -33.207 101.831 1.000 108.201 58 THR DDD O 1
ATOM 4346 N N . HIS D 2 59 ? 15.207 -33.400 101.523 1.000 95.726 59 HIS DDD N 1
ATOM 4347 C CA . HIS D 2 59 ? 14.947 -32.089 100.868 1.000 92.451 59 HIS DDD CA 1
ATOM 4348 C C . HIS D 2 59 ? 13.762 -31.406 101.557 1.000 88.035 59 HIS DDD C 1
ATOM 4349 O O . HIS D 2 59 ? 12.785 -32.111 101.873 1.000 93.367 59 HIS DDD O 1
ATOM 4356 N N . TYR D 2 60 ? 13.857 -30.090 101.780 1.000 81.265 60 TYR DDD N 1
ATOM 4357 C CA . TYR D 2 60 ? 12.808 -29.244 102.409 1.000 79.754 60 TYR DDD CA 1
ATOM 4358 C C . TYR D 2 60 ? 12.547 -28.016 101.527 1.000 79.684 60 TYR DDD C 1
ATOM 4359 O O . TYR D 2 60 ? 13.449 -27.616 100.762 1.000 79.015 60 TYR DDD O 1
ATOM 4368 N N . GLU D 2 61 ? 11.348 -27.437 101.646 1.000 80.379 61 GLU DDD N 1
ATOM 4369 C CA . GLU D 2 61 ? 10.889 -26.249 100.876 1.000 79.588 61 GLU DDD CA 1
ATOM 4370 C C . GLU D 2 61 ? 10.971 -25.001 101.765 1.000 84.391 61 GLU DDD C 1
ATOM 4371 O O . GLU D 2 61 ? 11.078 -25.156 102.997 1.000 82.036 61 GLU DDD O 1
ATOM 4377 N N . GLU D 2 62 ? 10.919 -23.818 101.143 1.000 94.141 62 GLU DDD N 1
ATOM 4378 C CA . GLU D 2 62 ? 11.008 -22.480 101.795 1.000 98.422 62 GLU DDD CA 1
ATOM 4379 C C . GLU D 2 62 ? 10.043 -22.383 102.978 1.000 99.734 62 GLU DDD C 1
ATOM 4380 O O . GLU D 2 62 ? 10.473 -22.065 104.084 1.000 104.854 62 GLU DDD O 1
ATOM 4382 N N . PRO D 2 63 ? 8.724 -22.641 102.798 1.000 98.045 63 PRO DDD N 1
ATOM 4383 C CA . PRO D 2 63 ? 7.747 -22.471 103.877 1.000 95.640 63 PRO DDD CA 1
ATOM 4384 C C . PRO D 2 63 ? 8.173 -23.119 105.203 1.000 90.661 63 PRO DDD C 1
ATOM 4385 O O . PRO D 2 63 ? 8.063 -22.469 106.227 1.000 84.546 63 PRO DDD O 1
ATOM 4389 N N . MET D 2 64 ? 8.647 -24.368 105.141 1.000 90.953 64 MET DDD N 1
ATOM 4390 C CA . MET D 2 64 ? 9.050 -25.192 106.312 1.000 90.970 64 MET DDD CA 1
ATOM 4391 C C . MET D 2 64 ? 10.513 -25.615 106.139 1.000 90.744 64 MET DDD C 1
ATOM 4392 O O . MET D 2 64 ? 10.756 -26.656 105.493 1.000 90.767 64 MET DDD O 1
ATOM 4397 N N . LYS D 2 65 ? 11.448 -24.828 106.682 1.000 89.023 65 LYS DDD N 1
ATOM 4398 C CA . LYS D 2 65 ? 12.910 -25.091 106.596 1.000 88.006 65 LYS DDD CA 1
ATOM 4399 C C . LYS D 2 65 ? 13.582 -24.701 107.916 1.000 87.996 65 LYS DDD C 1
ATOM 4400 O O . LYS D 2 65 ? 13.390 -23.550 108.359 1.000 88.481 65 LYS DDD O 1
ATOM 4406 N N . GLY D 2 66 ? 14.327 -25.637 108.516 1.000 85.661 66 GLY DDD N 1
ATOM 4407 C CA . GLY D 2 66 ? 15.062 -25.445 109.782 1.000 84.341 66 GLY DDD CA 1
ATOM 4408 C C . GLY D 2 66 ? 14.212 -25.767 111.001 1.000 81.221 66 GLY DDD C 1
ATOM 4409 O O . GLY D 2 66 ? 14.801 -26.038 112.067 1.000 78.862 66 GLY DDD O 1
ATOM 4410 N N . ARG D 2 67 ? 12.882 -25.743 110.853 1.000 78.498 67 ARG DDD N 1
ATOM 4411 C CA . ARG D 2 67 ? 11.898 -25.970 111.946 1.000 78.929 67 ARG DDD CA 1
ATOM 4412 C C . ARG D 2 67 ? 11.035 -27.198 111.615 1.000 75.962 67 ARG DDD C 1
ATOM 4413 O O . ARG D 2 67 ? 9.936 -27.320 112.193 1.000 74.089 67 ARG DDD O 1
ATOM 4421 N N . VAL D 2 68 ? 11.529 -28.077 110.734 1.000 71.742 68 VAL DDD N 1
ATOM 4422 C CA . VAL D 2 68 ? 10.909 -29.392 110.387 1.000 70.324 68 VAL DDD CA 1
ATOM 4423 C C . VAL D 2 68 ? 12.028 -30.398 110.096 1.000 71.520 68 VAL DDD C 1
ATOM 4424 O O . VAL D 2 68 ? 13.071 -29.983 109.551 1.000 71.133 68 VAL DDD O 1
ATOM 4428 N N . ALA D 2 69 ? 11.807 -31.669 110.447 1.000 75.057 69 ALA DDD N 1
ATOM 4429 C CA . ALA D 2 69 ? 12.748 -32.793 110.229 1.000 79.602 69 ALA DDD CA 1
ATOM 4430 C C . ALA D 2 69 ? 11.980 -34.004 109.690 1.000 79.927 69 ALA DDD C 1
ATOM 4431 O O . ALA D 2 69 ? 10.964 -34.384 110.305 1.000 79.604 69 ALA DDD O 1
ATOM 4433 N N . ILE D 2 70 ? 12.461 -34.579 108.584 1.000 81.601 70 ILE DDD N 1
ATOM 4434 C CA . ILE D 2 70 ? 11.862 -35.767 107.906 1.000 84.828 70 ILE DDD CA 1
ATOM 4435 C C . ILE D 2 70 ? 12.693 -37.003 108.277 1.000 85.996 70 ILE DDD C 1
ATOM 4436 O O . ILE D 2 70 ? 13.934 -36.944 108.155 1.000 85.448 70 ILE DDD O 1
ATOM 4441 N N . SER D 2 71 ? 12.030 -38.064 108.745 1.000 89.285 71 SER DDD N 1
ATOM 4442 C CA . SER D 2 71 ? 12.645 -39.355 109.155 1.000 91.891 71 SER DDD CA 1
ATOM 4443 C C . SER D 2 71 ? 11.701 -40.508 108.800 1.000 96.499 71 SER DDD C 1
ATOM 4444 O O . SER D 2 71 ? 10.475 -40.278 108.778 1.000 95.787 71 SER DDD O 1
ATOM 4447 N N . ARG D 2 72 ? 12.255 -41.695 108.534 1.000 100.824 72 ARG DDD N 1
ATOM 4448 C CA . ARG D 2 72 ? 11.488 -42.908 108.141 1.000 103.684 72 ARG DDD CA 1
ATOM 4449 C C . ARG D 2 72 ? 11.920 -44.099 109.004 1.000 101.827 72 ARG DDD C 1
ATOM 4450 O O . ARG D 2 72 ? 13.044 -44.069 109.546 1.000 98.639 72 ARG DDD O 1
ATOM 4458 N N . ALA D 2 73 ? 11.042 -45.100 109.114 1.000 101.447 73 ALA DDD N 1
ATOM 4459 C CA . ALA D 2 73 ? 11.287 -46.407 109.765 1.000 102.106 73 ALA DDD CA 1
ATOM 4460 C C . ALA D 2 73 ? 10.923 -47.526 108.781 1.000 101.612 73 ALA DDD C 1
ATOM 4461 O O . ALA D 2 73 ? 9.725 -47.859 108.675 1.000 97.402 73 ALA DDD O 1
ATOM 4463 N N . ASN D 2 74 ? 11.925 -48.062 108.075 1.000 103.622 74 ASN DDD N 1
ATOM 4464 C CA . ASN D 2 74 ? 11.776 -49.138 107.057 1.000 106.318 74 ASN DDD CA 1
ATOM 4465 C C . ASN D 2 74 ? 11.263 -50.416 107.731 1.000 105.879 74 ASN DDD C 1
ATOM 4466 O O . ASN D 2 74 ? 10.387 -51.079 107.144 1.000 103.730 74 ASN DDD O 1
ATOM 4471 N N . ASP D 2 75 ? 11.802 -50.742 108.910 1.000 104.662 75 ASP DDD N 1
ATOM 4472 C CA . ASP D 2 75 ? 11.444 -51.949 109.707 1.000 104.112 75 ASP DDD CA 1
ATOM 4473 C C . ASP D 2 75 ? 10.000 -51.834 110.215 1.000 102.578 75 ASP DDD C 1
ATOM 4474 O O . ASP D 2 75 ? 9.330 -52.883 110.306 1.000 100.721 75 ASP DDD O 1
ATOM 4479 N N . LYS D 2 76 ? 9.543 -50.616 110.530 1.000 100.506 76 LYS DDD N 1
ATOM 4480 C CA . LYS D 2 76 ? 8.187 -50.333 111.081 1.000 99.882 76 LYS DDD CA 1
ATOM 4481 C C . LYS D 2 76 ? 7.218 -49.938 109.957 1.000 99.921 76 LYS DDD C 1
ATOM 4482 O O . LYS D 2 76 ? 6.006 -49.860 110.241 1.000 99.842 76 LYS DDD O 1
ATOM 4488 N N . ASN D 2 77 ? 7.730 -49.692 108.744 1.000 100.010 77 ASN DDD N 1
ATOM 4489 C CA . ASN D 2 77 ? 6.947 -49.261 107.551 1.000 97.351 77 ASN DDD CA 1
ATOM 4490 C C . ASN D 2 77 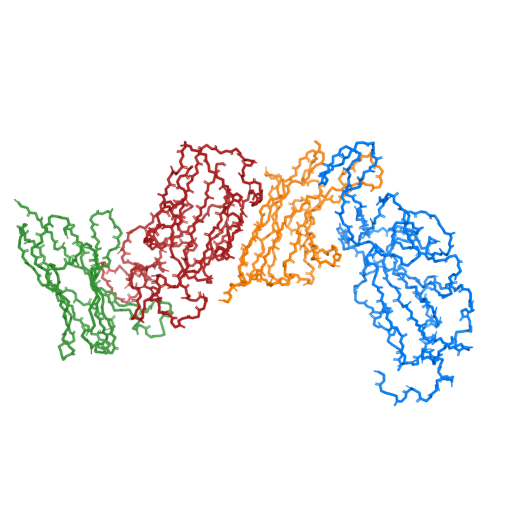? 6.202 -47.961 107.882 1.000 95.678 77 ASN DDD C 1
ATOM 4491 O O . ASN D 2 77 ? 4.986 -47.887 107.609 1.000 92.805 77 ASN DDD O 1
ATOM 4496 N N . THR D 2 78 ? 6.910 -46.978 108.450 1.000 94.232 78 THR DDD N 1
ATOM 4497 C CA . THR D 2 78 ? 6.350 -45.675 108.901 1.000 95.121 78 THR DDD CA 1
ATOM 4498 C C . THR D 2 78 ? 7.318 -44.540 108.542 1.000 91.890 78 THR DDD C 1
ATOM 4499 O O . THR D 2 78 ? 8.541 -44.764 108.624 1.000 91.657 78 THR DDD O 1
ATOM 4503 N N . VAL D 2 79 ? 6.781 -43.374 108.160 1.000 88.814 79 VAL DDD N 1
ATOM 4504 C CA . VAL D 2 79 ? 7.546 -42.109 107.931 1.000 86.285 79 VAL DDD CA 1
ATOM 4505 C C . VAL D 2 79 ? 7.018 -41.049 108.906 1.000 83.871 79 VAL DDD C 1
ATOM 4506 O O . VAL D 2 79 ? 5.786 -40.973 109.085 1.000 81.737 79 VAL DDD O 1
ATOM 4510 N N . TYR D 2 80 ? 7.923 -40.273 109.511 1.000 80.801 80 TYR DDD N 1
ATOM 4511 C CA . TYR D 2 80 ? 7.618 -39.228 110.524 1.000 79.457 80 TYR DDD CA 1
ATOM 4512 C C . TYR D 2 80 ? 8.021 -37.849 109.989 1.000 76.510 80 TYR DDD C 1
ATOM 4513 O O . TYR D 2 80 ? 8.994 -37.760 109.213 1.000 77.628 80 TYR DDD O 1
ATOM 4522 N N . LEU D 2 81 ? 7.287 -36.811 110.402 1.000 71.964 81 LEU DDD N 1
ATOM 4523 C CA . LEU D 2 81 ? 7.604 -35.381 110.136 1.000 70.528 81 LEU DDD CA 1
ATOM 4524 C C . LEU D 2 81 ? 7.544 -34.608 111.458 1.000 68.902 81 LEU DDD C 1
ATOM 4525 O O . LEU D 2 81 ? 6.445 -34.143 111.823 1.000 63.508 81 LEU DDD O 1
ATOM 4530 N N . GLN D 2 82 ? 8.682 -34.493 112.150 1.000 71.474 82 GLN DDD N 1
ATOM 4531 C CA . GLN D 2 82 ? 8.837 -33.654 113.368 1.000 73.523 82 GLN DDD CA 1
ATOM 4532 C C . GLN D 2 82 ? 8.774 -32.184 112.942 1.000 72.813 82 GLN DDD C 1
ATOM 4533 O O . GLN D 2 82 ? 9.544 -31.807 112.039 1.000 74.357 82 GLN DDD O 1
ATOM 4539 N N . MET D 2 83 ? 7.880 -31.404 113.557 1.000 74.054 83 MET DDD N 1
ATOM 4540 C CA . MET D 2 83 ? 7.665 -29.963 113.257 1.000 76.572 83 MET DDD CA 1
ATOM 4541 C C . MET D 2 83 ? 7.781 -29.166 114.562 1.000 79.414 83 MET DDD C 1
ATOM 4542 O O . MET D 2 83 ? 6.952 -29.395 115.465 1.000 81.165 83 MET DDD O 1
ATOM 4547 N N . ASP D 2 84 ? 8.783 -28.284 114.657 1.000 81.039 84 ASP DDD N 1
ATOM 4548 C CA . ASP D 2 84 ? 9.077 -27.454 115.857 1.000 81.564 84 ASP DDD CA 1
ATOM 4549 C C . ASP D 2 84 ? 8.794 -25.981 115.538 1.000 78.839 84 ASP DDD C 1
ATOM 4550 O O . ASP D 2 84 ? 8.716 -25.640 114.343 1.000 75.709 84 ASP DDD O 1
ATOM 4555 N N . ASP D 2 85 ? 8.643 -25.154 116.579 1.000 79.234 85 ASP DDD N 1
ATOM 4556 C CA . ASP D 2 85 ? 8.475 -23.677 116.493 1.000 80.017 85 ASP DDD CA 1
ATOM 4557 C C . ASP D 2 85 ? 7.437 -23.347 115.412 1.000 77.122 85 ASP DDD C 1
ATOM 4558 O O . ASP D 2 85 ? 7.768 -22.589 114.477 1.000 78.120 85 ASP DDD O 1
ATOM 4563 N N . LEU D 2 86 ? 6.228 -23.903 115.539 1.000 75.790 86 LEU DDD N 1
ATOM 4564 C CA . LEU D 2 86 ? 5.101 -23.682 114.592 1.000 74.180 86 LEU DDD CA 1
ATOM 4565 C C . LEU D 2 86 ? 4.446 -22.331 114.896 1.000 70.561 86 LEU DDD C 1
ATOM 4566 O O . LEU D 2 86 ? 4.522 -21.885 116.058 1.000 65.309 86 LEU DDD O 1
ATOM 4571 N N . LYS D 2 87 ? 3.837 -21.715 113.878 1.000 70.836 87 LYS DDD N 1
ATOM 4572 C CA . LYS D 2 87 ? 3.182 -20.381 113.955 1.000 71.745 87 LYS DDD CA 1
ATOM 4573 C C . LYS D 2 87 ? 1.871 -20.431 113.172 1.000 66.707 87 LYS DDD C 1
ATOM 4574 O O . LYS D 2 87 ? 1.651 -21.361 112.399 1.000 61.907 87 LYS DDD O 1
ATOM 4580 N N . PRO D 2 88 ? 0.965 -19.438 113.345 1.000 65.810 88 PRO DDD N 1
ATOM 4581 C CA . PRO D 2 88 ? -0.381 -19.499 112.766 1.000 68.773 88 PRO DDD CA 1
ATOM 4582 C C . PRO D 2 88 ? -0.442 -19.750 111.249 1.000 71.951 88 PRO DDD C 1
ATOM 4583 O O . PRO D 2 88 ? -1.465 -20.216 110.787 1.000 68.365 88 PRO DDD O 1
ATOM 4587 N N . GLU D 2 89 ? 0.635 -19.438 110.519 1.000 80.926 89 GLU DDD N 1
ATOM 4588 C CA . GLU D 2 89 ? 0.728 -19.602 109.042 1.000 81.693 89 GLU DDD CA 1
ATOM 4589 C C . GLU D 2 89 ? 0.800 -21.095 108.686 1.000 79.929 89 GLU DDD C 1
ATOM 4590 O O . GLU D 2 89 ? 0.480 -21.435 107.530 1.000 83.072 89 GLU DDD O 1
ATOM 4596 N N . ASP D 2 90 ? 1.201 -21.947 109.638 1.000 76.280 90 ASP DDD N 1
ATOM 4597 C CA . ASP D 2 90 ? 1.297 -23.424 109.470 1.000 72.236 90 ASP DDD CA 1
ATOM 4598 C C . ASP D 2 90 ? -0.092 -24.064 109.602 1.000 67.104 90 ASP DDD C 1
ATOM 4599 O O . ASP D 2 90 ? -0.220 -25.246 109.234 1.000 60.081 90 ASP DDD O 1
ATOM 4604 N N . THR D 2 91 ? -1.079 -23.325 110.124 1.000 64.828 91 THR DDD N 1
ATOM 4605 C CA . THR D 2 91 ? -2.507 -23.740 110.203 1.000 63.643 91 THR DDD CA 1
ATOM 4606 C C . THR D 2 91 ? -2.953 -24.217 108.816 1.000 62.357 91 THR DDD C 1
ATOM 4607 O O . THR D 2 91 ? -3.317 -23.360 107.988 1.000 63.743 91 THR DDD O 1
ATOM 4611 N N . ALA D 2 92 ? -2.898 -25.531 108.573 1.000 62.119 92 ALA DDD N 1
ATOM 4612 C CA . ALA D 2 92 ? -3.150 -26.162 107.255 1.000 62.554 92 ALA DDD CA 1
ATOM 4613 C C . ALA D 2 92 ? -3.385 -27.669 107.421 1.000 63.138 92 ALA DDD C 1
ATOM 4614 O O . ALA D 2 92 ? -3.075 -28.200 108.502 1.000 65.637 92 ALA DDD O 1
ATOM 4616 N N . VAL D 2 93 ? -3.907 -28.321 106.377 1.000 63.109 93 VAL DDD N 1
ATOM 4617 C CA . VAL D 2 93 ? -4.146 -29.795 106.318 1.000 62.392 93 VAL DDD CA 1
ATOM 4618 C C . VAL D 2 93 ? -2.911 -30.460 105.698 1.000 58.860 93 VAL DDD C 1
ATOM 4619 O O . VAL D 2 93 ? -2.655 -30.221 104.504 1.000 59.281 93 VAL DDD O 1
ATOM 4623 N N . TYR D 2 94 ? -2.188 -31.266 106.482 1.000 58.044 94 TYR DDD N 1
ATOM 4624 C CA . TYR D 2 94 ? -0.919 -31.938 106.095 1.000 62.621 94 TYR DDD CA 1
ATOM 4625 C C . TYR D 2 94 ? -1.186 -33.407 105.769 1.000 64.013 94 TYR DDD C 1
ATOM 4626 O O . TYR D 2 94 ? -1.877 -34.070 106.563 1.000 70.788 94 TYR DDD O 1
ATOM 4635 N N . ARG D 2 95 ? -0.630 -33.898 104.659 1.000 65.703 95 ARG DDD N 1
ATOM 4636 C CA . ARG D 2 95 ? -0.722 -35.324 104.249 1.000 69.044 95 ARG DDD CA 1
ATOM 4637 C C . ARG D 2 95 ? 0.618 -35.779 103.664 1.000 68.974 95 ARG DDD C 1
ATOM 4638 O O . ARG D 2 95 ? 1.334 -34.945 103.076 1.000 68.615 95 ARG DDD O 1
ATOM 4646 N N . CYS D 2 96 ? 0.926 -37.064 103.844 1.000 70.804 96 CYS DDD N 1
ATOM 4647 C CA . CYS D 2 96 ? 2.061 -37.795 103.223 1.000 71.549 96 CYS DDD CA 1
ATOM 4648 C C . CYS D 2 96 ? 1.683 -38.178 101.788 1.000 70.312 96 CYS DDD C 1
ATOM 4649 O O . CYS D 2 96 ? 0.506 -37.997 101.420 1.000 68.412 96 CYS DDD O 1
ATOM 4652 N N . HIS D 2 97 ? 2.642 -38.699 101.019 1.000 68.476 97 HIS DDD N 1
ATOM 4653 C CA . HIS D 2 97 ? 2.461 -39.083 99.594 1.000 67.430 97 HIS DDD CA 1
ATOM 4654 C C . HIS D 2 97 ? 3.608 -40.000 99.157 1.000 69.058 97 HIS DDD C 1
ATOM 4655 O O . HIS D 2 97 ? 4.775 -39.638 99.398 1.000 68.766 97 HIS DDD O 1
ATOM 4662 N N . ALA D 2 98 ? 3.271 -41.146 98.554 1.000 74.491 98 ALA DDD N 1
ATOM 4663 C CA . ALA D 2 98 ? 4.215 -42.127 97.970 1.000 77.913 98 ALA DDD CA 1
ATOM 4664 C C . ALA D 2 98 ? 4.123 -42.061 96.448 1.000 81.557 98 ALA DDD C 1
ATOM 4665 O O . ALA D 2 98 ? 3.163 -42.563 95.867 1.000 83.174 98 ALA DDD O 1
ATOM 4667 N N . PRO D 2 99 ? 5.103 -41.436 95.753 1.000 85.273 99 PRO DDD N 1
ATOM 4668 C CA . PRO D 2 99 ? 5.077 -41.350 94.294 1.000 84.286 99 PRO DDD CA 1
ATOM 4669 C C . PRO D 2 99 ? 5.516 -42.660 93.622 1.000 82.899 99 PRO DDD C 1
ATOM 4670 O O . PRO D 2 99 ? 6.534 -43.203 94.018 1.000 76.894 99 PRO DDD O 1
ATOM 4674 N N . GLY D 2 100 ? 4.747 -43.125 92.631 1.000 82.680 100 GLY DDD N 1
ATOM 4675 C CA . GLY D 2 100 ? 5.056 -44.325 91.828 1.000 83.860 100 GLY DDD CA 1
ATOM 4676 C C . GLY D 2 100 ? 4.994 -45.596 92.660 1.000 84.459 100 GLY DDD C 1
ATOM 4677 O O . GLY D 2 100 ? 6.051 -46.018 93.170 1.000 85.636 100 GLY DDD O 1
ATOM 4678 N N . VAL D 2 101 ? 3.798 -46.179 92.793 1.000 85.484 101 VAL DDD N 1
ATOM 4679 C CA . VAL D 2 101 ? 3.529 -47.427 93.571 1.000 84.501 101 VAL DDD CA 1
ATOM 4680 C C . VAL D 2 101 ? 2.533 -48.298 92.795 1.000 83.854 101 VAL DDD C 1
ATOM 4681 O O . VAL D 2 101 ? 2.897 -49.441 92.451 1.000 76.327 101 VAL DDD O 1
ATOM 4685 N N . ARG D 2 102 ? 1.330 -47.768 92.541 1.000 88.763 102 ARG DDD N 1
ATOM 4686 C CA . ARG D 2 102 ? 0.167 -48.515 91.983 1.000 93.877 102 ARG DDD CA 1
ATOM 4687 C C . ARG D 2 102 ? 0.569 -49.092 90.618 1.000 96.886 102 ARG DDD C 1
ATOM 4688 O O . ARG D 2 102 ? 0.633 -48.313 89.645 1.000 94.544 102 ARG DDD O 1
ATOM 4696 N N . VAL D 2 103 ? 0.845 -50.400 90.558 1.000 99.653 103 VAL DDD N 1
ATOM 4697 C CA . VAL D 2 103 ? 1.311 -51.104 89.324 1.000 102.418 103 VAL DDD CA 1
ATOM 4698 C C . VAL D 2 103 ? 0.080 -51.469 88.482 1.000 98.876 103 VAL DDD C 1
ATOM 4699 O O . VAL D 2 103 ? -0.938 -51.889 89.072 1.000 94.290 103 VAL DDD O 1
ATOM 4703 N N . GLY D 2 104 ? 0.176 -51.298 87.159 1.000 94.553 104 GLY DDD N 1
ATOM 4704 C CA . GLY D 2 104 ? -0.914 -51.550 86.195 1.000 91.093 104 GLY DDD CA 1
ATOM 4705 C C . GLY D 2 104 ? -2.186 -50.810 86.577 1.000 90.475 104 GLY DDD C 1
ATOM 4706 O O . GLY D 2 104 ? -3.258 -51.447 86.584 1.000 91.272 104 GLY DDD O 1
ATOM 4707 N N . THR D 2 105 ? -2.066 -49.515 86.891 1.000 91.008 105 THR DDD N 1
ATOM 4708 C CA . THR D 2 105 ? -3.176 -48.628 87.341 1.000 90.780 105 THR DDD CA 1
ATOM 4709 C C . THR D 2 105 ? -3.165 -47.338 86.506 1.000 90.951 105 THR DDD C 1
ATOM 4710 O O . THR D 2 105 ? -3.546 -46.279 87.044 1.000 87.069 105 THR DDD O 1
ATOM 4714 N N . GLY D 2 106 ? -2.755 -47.433 85.236 1.000 93.476 106 GLY DDD N 1
ATOM 4715 C CA . GLY D 2 106 ? -2.668 -46.297 84.297 1.000 93.735 106 GLY DDD CA 1
ATOM 4716 C C . GLY D 2 106 ? -1.672 -45.249 84.769 1.000 91.391 106 GLY DDD C 1
ATOM 4717 O O . GLY D 2 106 ? -0.557 -45.636 85.173 1.000 88.243 106 GLY DDD O 1
ATOM 4718 N N . GLU D 2 107 ? -2.062 -43.971 84.720 1.000 91.379 107 GLU DDD N 1
ATOM 4719 C CA . GLU D 2 107 ? -1.240 -42.813 85.167 1.000 92.140 107 GLU DDD CA 1
ATOM 4720 C C . GLU D 2 107 ? -1.286 -42.720 86.698 1.000 88.830 107 GLU DDD C 1
ATOM 4721 O O . GLU D 2 107 ? -0.227 -42.449 87.302 1.000 84.686 107 GLU DDD O 1
ATOM 4723 N N . ARG D 2 108 ? -2.469 -42.931 87.289 1.000 87.778 108 ARG DDD N 1
ATOM 4724 C CA . ARG D 2 108 ? -2.703 -42.943 88.760 1.000 88.369 108 ARG DDD CA 1
ATOM 4725 C C . ARG D 2 108 ? -1.796 -44.002 89.401 1.000 87.211 108 ARG DDD C 1
ATOM 4726 O O . ARG D 2 108 ? -2.226 -45.169 89.496 1.000 86.855 108 ARG DDD O 1
ATOM 4734 N N . LYS D 2 109 ? -0.589 -43.602 89.815 1.000 86.188 109 LYS DDD N 1
ATOM 4735 C CA . LYS D 2 109 ? 0.446 -44.506 90.386 1.000 85.833 109 LYS DDD CA 1
ATOM 4736 C C . LYS D 2 109 ? 0.959 -43.958 91.725 1.000 86.412 109 LYS DDD C 1
ATOM 4737 O O . LYS D 2 109 ? 2.049 -44.387 92.143 1.000 89.843 109 LYS DDD O 1
ATOM 4739 N N . ASP D 2 110 ? 0.202 -43.070 92.380 1.000 84.973 110 ASP DDD N 1
ATOM 4740 C CA . ASP D 2 110 ? 0.596 -42.413 93.657 1.000 84.963 110 ASP DDD CA 1
ATOM 4741 C C . ASP D 2 110 ? -0.355 -42.849 94.777 1.000 84.131 110 ASP DDD C 1
ATOM 4742 O O . ASP D 2 110 ? -1.571 -42.948 94.514 1.000 85.638 110 ASP DDD O 1
ATOM 4747 N N . VAL D 2 111 ? 0.189 -43.087 95.976 1.000 83.704 111 VAL DDD N 1
ATOM 4748 C CA . VAL D 2 111 ? -0.572 -43.434 97.214 1.000 83.187 111 VAL DDD CA 1
ATOM 4749 C C . VAL D 2 111 ? -0.495 -42.236 98.169 1.000 79.136 111 VAL DDD C 1
ATOM 4750 O O . VAL D 2 111 ? 0.589 -42.004 98.740 1.000 79.936 111 VAL DDD O 1
ATOM 4754 N N . TRP D 2 112 ? -1.604 -41.505 98.319 1.000 76.388 112 TRP DDD N 1
ATOM 4755 C CA . TRP D 2 112 ? -1.720 -40.290 99.172 1.000 75.919 112 TRP DDD CA 1
ATOM 4756 C C . TRP D 2 112 ? -2.240 -40.680 100.561 1.000 74.993 112 TRP DDD C 1
ATOM 4757 O O . TRP D 2 112 ? -2.728 -41.818 100.714 1.000 76.058 112 TRP DDD O 1
ATOM 4768 N N . GLY D 2 113 ? -2.135 -39.759 101.526 1.000 74.014 113 GLY DDD N 1
ATOM 4769 C CA . GLY D 2 113 ? -2.596 -39.936 102.918 1.000 71.020 113 GLY DDD CA 1
ATOM 4770 C C . GLY D 2 113 ? -3.996 -39.382 103.124 1.000 68.702 113 GLY DDD C 1
ATOM 4771 O O . GLY D 2 113 ? -4.551 -38.809 102.166 1.000 65.474 113 GLY DDD O 1
ATOM 4772 N N . GLN D 2 114 ? -4.542 -39.538 104.334 1.000 70.402 114 GLN DDD N 1
ATOM 4773 C CA . GLN D 2 114 ? -5.911 -39.088 104.710 1.000 73.700 114 GLN DDD CA 1
ATOM 4774 C C . GLN D 2 114 ? -5.872 -37.591 105.034 1.000 72.337 114 GLN DDD C 1
ATOM 4775 O O . GLN D 2 114 ? -6.819 -36.878 104.644 1.000 68.311 114 GLN DDD O 1
ATOM 4781 N N . GLY D 2 115 ? -4.823 -37.149 105.738 1.000 73.177 115 GLY DDD N 1
ATOM 4782 C CA . GLY D 2 115 ? -4.545 -35.729 106.031 1.000 73.888 115 GLY DDD CA 1
ATOM 4783 C C . GLY D 2 115 ? -4.868 -35.364 107.471 1.000 72.513 115 GLY DDD C 1
ATOM 4784 O O . GLY D 2 115 ? -5.985 -35.685 107.923 1.000 69.242 115 GLY DDD O 1
ATOM 4785 N N . ALA D 2 116 ? -3.923 -34.713 108.160 1.000 73.734 116 ALA DDD N 1
ATOM 4786 C CA . ALA D 2 116 ? -4.070 -34.165 109.531 1.000 73.293 116 ALA DDD CA 1
ATOM 4787 C C . ALA D 2 116 ? -4.565 -32.716 109.447 1.000 73.020 116 ALA DDD C 1
ATOM 4788 O O . ALA D 2 116 ? -4.626 -32.188 108.324 1.000 79.760 116 ALA DDD O 1
ATOM 4790 N N . GLN D 2 117 ? -4.891 -32.100 110.589 1.000 70.291 117 GLN DDD N 1
ATOM 4791 C CA . GLN D 2 117 ? -5.490 -30.737 110.666 1.000 71.553 117 GLN DDD CA 1
ATOM 4792 C C . GLN D 2 117 ? -4.458 -29.728 111.191 1.000 75.788 117 GLN DDD C 1
ATOM 4793 O O . GLN D 2 117 ? -4.440 -28.597 110.672 1.000 81.245 117 GLN DDD O 1
ATOM 4799 N N . VAL D 2 118 ? -3.662 -30.122 112.195 1.000 76.216 118 VAL DDD N 1
ATOM 4800 C CA . VAL D 2 118 ? -2.589 -29.311 112.854 1.000 76.381 118 VAL DDD CA 1
ATOM 4801 C C . VAL D 2 118 ? -2.901 -27.810 112.715 1.000 74.002 118 VAL DDD C 1
ATOM 4802 O O . VAL D 2 118 ? -2.240 -27.125 111.909 1.000 70.587 118 VAL DDD O 1
ATOM 4806 N N . THR D 2 119 ? -3.882 -27.324 113.482 1.000 73.057 119 THR DDD N 1
ATOM 4807 C CA . THR D 2 119 ? -4.254 -25.886 113.598 1.000 75.404 119 THR DDD CA 1
ATOM 4808 C C . THR D 2 119 ? -3.423 -25.247 114.718 1.000 77.887 119 THR DDD C 1
ATOM 4809 O O . THR D 2 119 ? -3.308 -25.873 115.788 1.000 80.093 119 THR DDD O 1
ATOM 4813 N N . VAL D 2 120 ? -2.871 -24.051 114.480 1.000 78.387 120 VAL DDD N 1
ATOM 4814 C CA . VAL D 2 120 ? -1.978 -23.326 115.437 1.000 74.805 120 VAL DDD CA 1
ATOM 4815 C C . VAL D 2 120 ? -2.676 -22.028 115.865 1.000 74.735 120 VAL DDD C 1
ATOM 4816 O O . VAL D 2 120 ? -2.270 -20.948 115.394 1.000 74.604 120 VAL DDD O 1
ATOM 4820 N N . SER D 2 121 ? -3.690 -22.144 116.730 1.000 79.201 121 SER DDD N 1
ATOM 4821 C CA . SER D 2 121 ? -4.516 -21.023 117.253 1.000 82.349 121 SER DDD CA 1
ATOM 4822 C C . SER D 2 121 ? -3.970 -20.564 118.612 1.000 83.981 121 SER DDD C 1
ATOM 4823 O O . SER D 2 121 ? -2.876 -21.024 118.993 1.000 82.834 121 SER DDD O 1
ATOM 4826 N N . SER D 2 122 ? -4.708 -19.689 119.307 1.000 86.291 122 SER DDD N 1
ATOM 4827 C CA . SER D 2 122 ? -4.359 -19.137 120.644 1.000 84.390 122 SER DDD CA 1
ATOM 4828 C C . SER D 2 122 ? -5.638 -18.836 121.436 1.000 81.765 122 SER DDD C 1
ATOM 4829 O O . SER D 2 122 ? -5.642 -18.043 122.379 1.000 74.727 122 SER DDD O 1
#